Protein AF-0000000074165371 (afdb_homodimer)

Secondary structure (DSSP, 8-state):
-EEEES-TT-SS--PPPEEEESSB-EEE---S-TTHHHHHHTT-S---EEEES---HHHHTTHHHHHHHTT--EEEESS--TT--EE--TT-EEEEBTEEEEEEE--SSSTT-EEEE-SSEEEEETSEES--SS-SS-EE----STT--HHHHHHHHHHHHHH--TT--EEEESSS--EES-HHHHHHHHHHHHHT---SS-TT-/-EEEES-TT-SS--PPPEEEESSB-EEE---S-TTHHHHHHTT-S---EEEES---HHHHTTHHHHHHHTT--EEEESS--TT--EE--TT-EEEEBTEEEEEEE--SSSTT-EEEE-SSEEEEETSEES--SS-SS-EE----STT--HHHHHHHHHHHHHH--TT--EEEESSS--EES-HHHHHHHHHHHHHT---SS-TT-

Solvent-accessible surface area (backbone atoms only — not comparable to full-atom values): 20296 Å² total; per-residue (Å²): 131,58,68,39,68,45,34,78,84,44,79,62,54,42,26,51,12,34,40,25,57,52,85,33,26,23,29,39,32,42,7,42,30,89,57,26,53,61,47,47,53,74,77,39,90,66,44,55,29,35,41,37,32,42,80,43,55,39,28,42,60,28,37,63,57,40,34,62,74,39,73,58,36,48,24,35,22,51,51,92,49,96,73,50,71,39,78,46,51,67,71,40,74,46,71,47,11,80,39,60,20,40,30,40,63,27,30,9,48,36,72,45,20,31,27,38,39,33,70,44,32,34,39,32,27,52,55,37,25,39,23,41,39,57,32,79,64,20,24,56,42,62,35,88,49,93,72,30,29,56,70,44,31,47,53,22,46,52,52,50,60,72,69,51,56,87,64,28,31,38,36,42,26,23,33,42,59,76,46,75,48,69,44,64,58,28,51,50,42,15,40,56,44,53,70,66,67,60,67,71,65,59,92,72,105,130,58,69,38,69,46,35,77,83,42,80,62,54,42,27,49,12,36,39,25,57,51,83,33,26,24,28,39,32,40,7,43,29,90,57,25,52,61,48,46,52,74,76,38,90,68,45,55,29,35,40,39,31,42,81,43,56,39,28,42,60,26,36,64,57,39,34,62,73,40,74,58,36,46,23,35,21,51,51,92,50,95,73,50,73,40,80,47,48,67,71,38,73,46,72,48,11,79,39,60,19,40,30,40,63,28,29,9,49,37,72,45,21,29,28,37,38,33,68,44,32,35,38,34,28,52,56,37,26,40,22,42,41,54,33,77,64,20,23,56,41,62,34,87,49,92,73,29,30,56,71,46,30,46,53,20,46,53,51,50,61,73,68,51,57,89,64,29,29,36,36,43,26,22,35,41,58,75,43,75,50,68,45,64,59,29,51,49,42,16,39,55,43,54,70,66,67,60,66,70,65,59,91,73,105

pLDDT: mean 95.41, std 6.09, range [64.19, 98.94]

Radius of gyration: 22.29 Å; Cα contacts (8 Å, |Δi|>4): 1066; chains: 2; bounding box: 38×64×49 Å

Sequence (410 aa):
MSVRVVTSGAASFTCNAFLVVGDTTTLVDAGAYDGVADEIRAHVDALDQVVVTHQHTDHVQQLDAVVDAFDGPDVYAYADHPLRTHALADGDTVQVGDQAADVVFTPGHAPDHVSLVTETALFAGDVVVHDDGAFDDGSFGRTDMPGQSRERLIGSLRELLARMPDSVSEFYAGHGGVFEGDVRAVAERALDRAQRRDPKYPDDQMSVRVVTSGAASFTCNAFLVVGDTTTLVDAGAYDGVADEIRAHVDALDQVVVTHQHTDHVQQLDAVVDAFDGPDVYAYADHPLRTHALADGDTVQVGDQAADVVFTPGHAPDHVSLVTETALFAGDVVVHDDGAFDDGSFGRTDMPGQSRERLIGSLRELLARMPDSVSEFYAGHGGVFEGDVRAVAERALDRAQRRDPKYPDDQ

Foldseek 3Di:
DPKDFQQVPAPDDAWGWIFAAAPATEIEFQFQGPCSLVSVVVPDQAHQEYEYQDDPCRRHVCVVVNCVSRVHHAYEFQDDDPSHPYHDDQQDWDDHHPWIWGWHQAAALARRGIWTATLAETADEALKDCDDPLDNGIAGHAQPDPRGHLVSSLVRLVRCLVPHDQNHFWYHYRDDDTGGGRVSVNSVVRSVVSVVVPHSDDPVD/DPKDFQQVPAPDDAWGWIFAAAPATEIEFQFQGPCRLVSVVVPDLAHQEYEYQDDPCRRHVCVVVNCVSRVHHAYEFQDDDPSHPHHDDQQDWDDHHPWIWGWHQAAALARRGIWTATLAETADEALKDCDDPLDNGIAGHAQPDPRGHLVSSLVRLVRCLVPHDQNHFWYHYRDDDTGGGRVSVNSVVRSVVSVVVPHSDDPVD

Organism: Halobacterium salinarum (strain ATCC 700922 / JCM 11081 / NRC-1) (NCBI:txid64091)

Structure (mmCIF, N/CA/C/O backbone):
data_AF-0000000074165371-model_v1
#
loop_
_entity.id
_entity.type
_entity.pdbx_description
1 polymer 'Beta-lactamase domain protein'
#
loop_
_atom_site.group_PDB
_atom_site.id
_atom_site.type_symbol
_atom_site.label_atom_id
_atom_site.label_alt_id
_atom_site.label_comp_id
_atom_site.label_asym_id
_atom_site.label_entity_id
_atom_site.label_seq_id
_atom_site.pdbx_PDB_ins_code
_atom_site.Cartn_x
_atom_site.Cartn_y
_atom_site.Cartn_z
_atom_site.occupancy
_atom_site.B_iso_or_equiv
_atom_site.auth_seq_id
_atom_site.auth_comp_id
_atom_site.auth_asym_id
_atom_site.auth_atom_id
_atom_site.pdbx_PDB_model_num
ATOM 1 N N . MET A 1 1 ? 0.728 -24.5 5.949 1 81.25 1 MET A N 1
ATOM 2 C CA . MET A 1 1 ? 1.732 -24.734 4.918 1 81.25 1 MET A CA 1
ATOM 3 C C . MET A 1 1 ? 3.025 -23.984 5.234 1 81.25 1 MET A C 1
ATOM 5 O O . MET A 1 1 ? 3.012 -22.984 5.961 1 81.25 1 MET A O 1
ATOM 9 N N . SER A 1 2 ? 4.137 -24.656 4.824 1 91.44 2 SER A N 1
ATOM 10 C CA . SER A 1 2 ? 5.414 -23.953 4.91 1 91.44 2 SER A CA 1
ATOM 11 C C . SER A 1 2 ? 5.594 -22.984 3.748 1 91.44 2 SER A C 1
ATOM 13 O O . SER A 1 2 ? 5.984 -23.391 2.652 1 91.44 2 SER A O 1
ATOM 15 N N . VAL A 1 3 ? 5.211 -21.75 3.959 1 97.44 3 VAL A N 1
ATOM 16 C CA . VAL A 1 3 ? 5.258 -20.734 2.91 1 97.44 3 VAL A CA 1
ATOM 17 C C . VAL A 1 3 ? 6.285 -19.672 3.27 1 97.44 3 VAL A C 1
ATOM 19 O O . VAL A 1 3 ? 6.312 -19.188 4.402 1 97.44 3 VAL A O 1
ATOM 22 N N . ARG A 1 4 ? 7.133 -19.297 2.314 1 97.5 4 ARG A N 1
ATOM 23 C CA . ARG A 1 4 ? 8.141 -18.266 2.512 1 97.5 4 ARG A CA 1
ATOM 24 C C . ARG A 1 4 ? 8.047 -17.203 1.42 1 97.5 4 ARG A C 1
ATOM 26 O O . ARG A 1 4 ? 7.957 -17.531 0.234 1 97.5 4 ARG A O 1
ATOM 33 N N . VAL A 1 5 ? 8.023 -16 1.9 1 97.56 5 VAL A N 1
ATOM 34 C CA . VAL A 1 5 ? 8.172 -14.914 0.933 1 97.56 5 VAL A CA 1
ATOM 35 C C . VAL A 1 5 ? 9.633 -14.789 0.51 1 97.56 5 VAL A C 1
ATOM 37 O O . VAL A 1 5 ? 10.5 -14.477 1.331 1 97.56 5 VAL A O 1
ATOM 40 N N . VAL A 1 6 ? 9.914 -14.883 -0.797 1 98.44 6 VAL A N 1
ATOM 41 C CA . VAL A 1 6 ? 11.312 -14.977 -1.204 1 98.44 6 VAL A CA 1
ATOM 42 C C . VAL A 1 6 ? 11.734 -13.688 -1.902 1 98.44 6 VAL A C 1
ATOM 44 O O . VAL A 1 6 ? 12.812 -13.625 -2.5 1 98.44 6 VAL A O 1
ATOM 47 N N . THR A 1 7 ? 10.898 -12.672 -1.833 1 96.81 7 THR A N 1
ATOM 48 C CA . THR A 1 7 ? 11.234 -11.398 -2.455 1 96.81 7 THR A CA 1
ATOM 49 C C . THR A 1 7 ? 11.336 -10.297 -1.404 1 96.81 7 THR A C 1
ATOM 51 O O . THR A 1 7 ? 11.43 -9.109 -1.744 1 96.81 7 THR A O 1
ATOM 54 N N . SER A 1 8 ? 11.359 -10.609 -0.148 1 91.31 8 SER A N 1
ATOM 55 C CA . SER A 1 8 ? 11.328 -9.648 0.943 1 91.31 8 SER A CA 1
ATOM 56 C C . SER A 1 8 ? 12.609 -8.82 0.984 1 91.31 8 SER A C 1
ATOM 58 O O . SER A 1 8 ? 12.641 -7.738 1.577 1 91.31 8 SER A O 1
ATOM 60 N N . GLY A 1 9 ? 13.648 -9.344 0.366 1 90.19 9 GLY A N 1
ATOM 61 C CA . GLY A 1 9 ? 14.922 -8.641 0.384 1 90.19 9 GLY A CA 1
ATOM 62 C C . GLY A 1 9 ? 15.047 -7.602 -0.713 1 90.19 9 GLY A C 1
ATOM 63 O O . GLY A 1 9 ? 16.062 -6.926 -0.818 1 90.19 9 GLY A O 1
ATOM 64 N N . ALA A 1 10 ? 14.031 -7.453 -1.498 1 90.69 10 ALA A N 1
ATOM 65 C CA . ALA A 1 10 ? 14.094 -6.559 -2.65 1 90.69 10 ALA A CA 1
ATOM 66 C C . ALA A 1 10 ? 14.133 -5.098 -2.209 1 90.69 10 ALA A C 1
ATOM 68 O O . ALA A 1 10 ? 13.445 -4.715 -1.261 1 90.69 10 ALA A O 1
ATOM 69 N N . ALA A 1 11 ? 14.898 -4.301 -2.922 1 84.38 11 ALA A N 1
ATOM 70 C CA . ALA A 1 11 ? 14.977 -2.865 -2.68 1 84.38 11 ALA A CA 1
ATOM 71 C C . ALA A 1 11 ? 14.125 -2.092 -3.68 1 84.38 11 ALA A C 1
ATOM 73 O O . ALA A 1 11 ? 13.898 -0.889 -3.52 1 84.38 11 ALA A O 1
ATOM 74 N N . SER A 1 12 ? 13.758 -2.775 -4.77 1 87.62 12 SER A N 1
ATOM 75 C CA . SER A 1 12 ? 12.914 -2.191 -5.809 1 87.62 12 SER A CA 1
ATOM 76 C C . SER A 1 12 ? 11.539 -2.855 -5.848 1 87.62 12 SER A C 1
ATOM 78 O O . SER A 1 12 ? 11.312 -3.854 -5.164 1 87.62 12 SER A O 1
ATOM 80 N N . PHE A 1 13 ? 10.672 -2.26 -6.57 1 89.12 13 PHE A N 1
ATOM 81 C CA . PHE A 1 13 ? 9.305 -2.756 -6.637 1 89.12 13 PHE A CA 1
ATOM 82 C C . PHE A 1 13 ? 9.273 -4.188 -7.16 1 89.12 13 PHE A C 1
ATOM 84 O O . PHE A 1 13 ? 9.898 -4.496 -8.172 1 89.12 13 PHE A O 1
ATOM 91 N N . THR A 1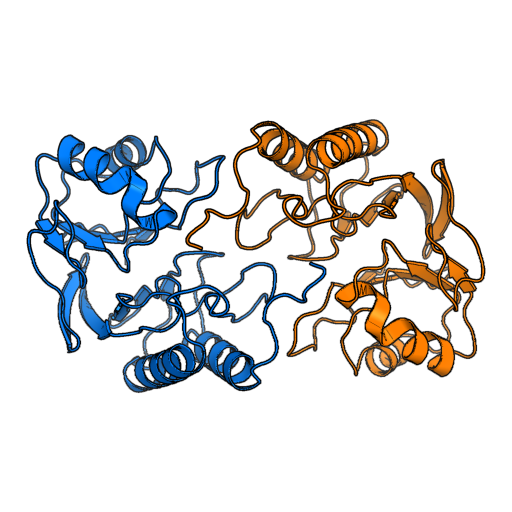 14 ? 8.578 -4.996 -6.422 1 93.62 14 THR A N 1
ATOM 92 C CA . THR A 1 14 ? 8.375 -6.387 -6.809 1 93.62 14 THR A CA 1
ATOM 93 C C . THR A 1 14 ? 7.18 -6.984 -6.07 1 93.62 14 THR A C 1
ATOM 95 O O . THR A 1 14 ? 6.77 -6.473 -5.023 1 93.62 14 THR A O 1
ATOM 98 N N . CYS A 1 15 ? 6.609 -8.023 -6.641 1 95.38 15 CYS A N 1
ATOM 99 C CA . CYS A 1 15 ? 5.527 -8.719 -5.949 1 95.38 15 CYS A CA 1
ATOM 100 C C . CYS A 1 15 ? 6.074 -9.617 -4.844 1 95.38 15 CYS A C 1
ATOM 102 O O . CYS A 1 15 ? 7.285 -9.812 -4.738 1 95.38 15 CYS A O 1
ATOM 104 N N . ASN A 1 16 ? 5.152 -10.008 -4.02 1 96.31 16 ASN A N 1
ATOM 105 C CA . ASN A 1 16 ? 5.453 -11.156 -3.172 1 96.31 16 ASN A CA 1
ATOM 106 C C . ASN A 1 16 ? 5.5 -12.453 -3.98 1 96.31 16 ASN A C 1
ATOM 108 O O . ASN A 1 16 ? 4.52 -12.82 -4.629 1 96.31 16 ASN A O 1
ATOM 112 N N . ALA A 1 17 ? 6.602 -13.062 -4.016 1 98.56 17 ALA A N 1
ATOM 113 C CA . ALA A 1 17 ? 6.707 -14.43 -4.516 1 98.56 17 ALA A CA 1
ATOM 114 C C . ALA A 1 17 ? 6.785 -15.43 -3.367 1 98.56 17 ALA A C 1
ATOM 116 O O . ALA A 1 17 ? 7.461 -15.18 -2.363 1 98.56 17 ALA A O 1
ATOM 117 N N . PHE A 1 18 ? 6.086 -16.531 -3.502 1 98.88 18 PHE A N 1
ATOM 118 C CA . PHE A 1 18 ? 5.941 -17.438 -2.375 1 98.88 18 PHE A CA 1
ATOM 119 C C . PHE A 1 18 ? 6.551 -18.797 -2.697 1 98.88 18 PHE A C 1
ATOM 121 O O . PHE A 1 18 ? 6.148 -19.453 -3.66 1 98.88 18 PHE A O 1
ATOM 128 N N . LEU A 1 19 ? 7.48 -19.188 -1.887 1 98.94 19 LEU A N 1
ATOM 129 C CA . LEU A 1 19 ? 8.008 -20.547 -1.931 1 98.94 19 LEU A CA 1
ATOM 130 C C . LEU A 1 19 ? 7.242 -21.469 -0.977 1 98.94 19 LEU A C 1
ATOM 132 O O . LEU A 1 19 ? 7.207 -21.219 0.231 1 98.94 19 LEU A O 1
ATOM 136 N N . VAL A 1 20 ? 6.598 -22.438 -1.547 1 98.75 20 VAL A N 1
ATOM 137 C CA . VAL A 1 20 ? 5.84 -23.422 -0.764 1 98.75 20 VAL A CA 1
ATOM 138 C C . VAL A 1 20 ? 6.539 -24.766 -0.807 1 98.75 20 VAL A C 1
ATOM 140 O O . VAL A 1 20 ? 6.535 -25.453 -1.839 1 98.75 20 VAL A O 1
ATOM 143 N N . VAL A 1 21 ? 7.051 -25.156 0.294 1 98.44 21 VAL A N 1
ATOM 144 C CA . VAL A 1 21 ? 7.812 -26.391 0.352 1 98.44 21 VAL A CA 1
ATOM 145 C C . VAL A 1 21 ? 6.895 -27.547 0.743 1 98.44 21 VAL A C 1
ATOM 147 O O . VAL A 1 21 ? 6.039 -27.406 1.618 1 98.44 21 VAL A O 1
ATOM 150 N N . GLY A 1 22 ? 7.035 -28.75 0.082 1 97.94 22 GLY A N 1
ATOM 151 C CA . GLY A 1 22 ? 6.266 -29.938 0.357 1 97.94 22 GLY A CA 1
ATOM 152 C C . GLY A 1 22 ? 6.438 -31.016 -0.699 1 97.94 22 GLY A C 1
ATOM 153 O O . GLY A 1 22 ? 7.516 -31.156 -1.282 1 97.94 22 GLY A O 1
ATOM 154 N N . ASP A 1 23 ? 5.43 -31.875 -0.899 1 97.69 23 ASP A N 1
ATOM 155 C CA . ASP A 1 23 ? 5.465 -32.938 -1.885 1 97.69 23 ASP A CA 1
ATOM 156 C C . ASP A 1 23 ? 5.816 -32.406 -3.271 1 97.69 23 ASP A C 1
ATOM 158 O O . ASP A 1 23 ? 6.578 -33.031 -4.012 1 97.69 23 ASP A O 1
ATOM 162 N N . THR A 1 24 ? 5.234 -31.328 -3.576 1 98.5 24 THR A N 1
ATOM 163 C CA . THR A 1 24 ? 5.555 -30.594 -4.793 1 98.5 24 THR A CA 1
ATOM 164 C C . THR A 1 24 ? 6.004 -29.172 -4.461 1 98.5 24 THR A C 1
ATOM 166 O O . THR A 1 24 ? 5.172 -28.281 -4.258 1 98.5 24 THR A O 1
ATOM 169 N N . THR A 1 25 ? 7.32 -29 -4.379 1 98.75 25 THR A N 1
ATOM 170 C CA . THR A 1 25 ? 7.852 -27.688 -4.062 1 98.75 25 THR A CA 1
ATOM 171 C C . THR A 1 25 ? 7.5 -26.688 -5.16 1 98.75 25 THR A C 1
ATOM 173 O O . THR A 1 25 ? 7.891 -26.859 -6.316 1 98.75 25 THR A O 1
ATOM 176 N N . THR A 1 26 ? 6.766 -25.688 -4.746 1 98.88 26 THR A N 1
ATOM 177 C CA . THR A 1 26 ? 6.152 -24.797 -5.719 1 98.88 26 THR A CA 1
ATOM 178 C C . THR A 1 26 ? 6.52 -23.344 -5.422 1 98.88 26 THR A C 1
ATOM 180 O O . THR A 1 26 ? 6.516 -22.922 -4.262 1 98.88 26 THR A O 1
ATOM 183 N N . LEU A 1 27 ? 6.934 -22.609 -6.406 1 98.94 27 LEU A N 1
ATOM 184 C CA . LEU A 1 27 ? 7.039 -21.156 -6.359 1 98.94 27 LEU A CA 1
ATOM 185 C C . LEU A 1 27 ? 5.82 -20.5 -7.004 1 98.94 27 LEU A C 1
ATOM 187 O O . LEU A 1 27 ? 5.465 -20.828 -8.141 1 98.94 27 LEU A O 1
ATOM 191 N N . VAL A 1 28 ? 5.129 -19.703 -6.254 1 98.94 28 VAL A N 1
ATOM 192 C CA . VAL A 1 28 ? 4.051 -18.906 -6.824 1 98.94 28 VAL A CA 1
ATOM 193 C C . VAL A 1 28 ? 4.574 -17.516 -7.199 1 98.94 28 VAL A C 1
ATOM 195 O O . VAL A 1 28 ? 4.922 -16.719 -6.324 1 98.94 28 VAL A O 1
ATOM 198 N N . ASP A 1 29 ? 4.613 -17.234 -8.5 1 98.81 29 ASP A N 1
ATOM 199 C CA . ASP A 1 29 ? 5.223 -16.047 -9.109 1 98.81 29 ASP A CA 1
ATOM 200 C C . ASP A 1 29 ? 6.727 -16 -8.844 1 98.81 29 ASP A C 1
ATOM 202 O O . ASP A 1 29 ? 7.227 -16.703 -7.961 1 98.81 29 ASP A O 1
ATOM 206 N N . ALA A 1 30 ? 7.406 -15.219 -9.641 1 98.56 30 ALA A N 1
ATOM 207 C CA . ALA A 1 30 ? 8.867 -15.234 -9.578 1 98.56 30 ALA A CA 1
ATOM 208 C C . ALA A 1 30 ? 9.414 -13.875 -9.133 1 98.56 30 ALA A C 1
ATOM 210 O O . ALA A 1 30 ? 10.562 -13.781 -8.703 1 98.56 30 ALA A O 1
ATOM 211 N N . GLY A 1 31 ? 8.594 -12.82 -9.273 1 96.94 31 GLY A N 1
ATOM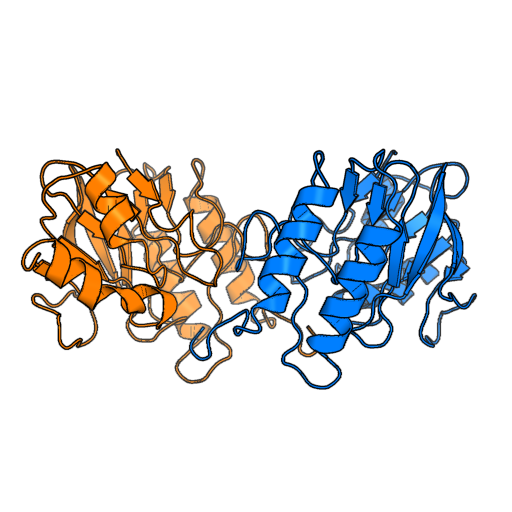 212 C CA . GLY A 1 31 ? 8.992 -11.5 -8.82 1 96.94 31 GLY A CA 1
ATOM 213 C C . GLY A 1 31 ? 9.969 -10.812 -9.758 1 96.94 31 GLY A C 1
ATOM 214 O O . GLY A 1 31 ? 10.211 -11.289 -10.867 1 96.94 31 GLY A O 1
ATOM 215 N N . ALA A 1 32 ? 10.445 -9.664 -9.273 1 95.62 32 ALA A N 1
ATOM 216 C CA . ALA A 1 32 ? 11.406 -8.859 -10.023 1 95.62 32 ALA A CA 1
ATOM 217 C C . ALA A 1 32 ? 12.695 -8.664 -9.234 1 95.62 32 ALA A C 1
ATOM 219 O O . ALA A 1 32 ? 13.586 -7.918 -9.648 1 95.62 32 ALA A O 1
ATOM 220 N N . TYR A 1 33 ? 12.781 -9.344 -8.117 1 96 33 TYR A N 1
ATOM 221 C CA . TYR A 1 33 ? 13.953 -9.266 -7.254 1 96 33 TYR A CA 1
ATOM 222 C C . TYR A 1 33 ? 15.109 -10.078 -7.82 1 96 33 TYR A C 1
ATOM 224 O O . TYR A 1 33 ? 15.016 -11.305 -7.926 1 96 33 TYR A O 1
ATOM 232 N N . ASP A 1 34 ? 16.188 -9.422 -8.125 1 96.56 34 ASP A N 1
ATOM 233 C CA . ASP A 1 34 ? 17.281 -10.086 -8.812 1 96.56 34 ASP A CA 1
ATOM 234 C C . ASP A 1 34 ? 17.938 -11.141 -7.922 1 96.56 34 ASP A C 1
ATOM 236 O O . ASP A 1 34 ? 18.656 -12.016 -8.406 1 96.56 34 ASP A O 1
ATOM 240 N N . GLY A 1 35 ? 17.688 -11.164 -6.637 1 97.75 35 GLY A N 1
ATOM 241 C CA . GLY A 1 35 ? 18.25 -12.148 -5.719 1 97.75 35 GLY A CA 1
ATOM 242 C C . GLY A 1 35 ? 17.312 -13.312 -5.461 1 97.75 35 GLY A C 1
ATOM 243 O O . GLY A 1 35 ? 17.578 -14.141 -4.586 1 97.75 35 GLY A O 1
ATOM 244 N N . VAL A 1 36 ? 16.266 -13.406 -6.23 1 98.62 36 VAL A N 1
ATOM 245 C CA . VAL A 1 36 ? 15.203 -14.336 -5.883 1 98.62 36 VAL A CA 1
ATOM 246 C C . VAL A 1 36 ? 15.703 -15.773 -6 1 98.62 36 VAL A C 1
ATOM 248 O O . VAL A 1 36 ? 15.375 -16.625 -5.164 1 98.62 36 VAL A O 1
ATOM 251 N N . ALA A 1 37 ? 16.438 -16.109 -7.047 1 98.62 37 ALA A N 1
ATOM 252 C CA . ALA A 1 37 ? 16.953 -17.453 -7.215 1 98.62 37 ALA A CA 1
ATOM 253 C C . ALA A 1 37 ? 17.844 -17.859 -6.043 1 98.62 37 ALA A C 1
ATOM 255 O O . ALA A 1 37 ? 17.75 -18.984 -5.531 1 98.62 37 ALA A O 1
ATOM 256 N N . ASP A 1 38 ? 18.688 -16.953 -5.625 1 98.5 38 ASP A N 1
ATOM 257 C CA . ASP A 1 38 ? 19.562 -17.219 -4.484 1 98.5 38 ASP A CA 1
ATOM 258 C C . ASP A 1 38 ? 18.766 -17.406 -3.205 1 98.5 38 ASP A C 1
ATOM 260 O O . ASP A 1 38 ? 19.094 -18.266 -2.381 1 98.5 38 ASP A O 1
ATOM 264 N N . GLU A 1 39 ? 17.766 -16.578 -3.053 1 98.5 39 GLU A N 1
ATOM 265 C CA . GLU A 1 39 ? 16.906 -16.719 -1.874 1 98.5 39 GLU A CA 1
ATOM 266 C C . GLU A 1 39 ? 16.234 -18.078 -1.83 1 98.5 39 GLU A C 1
ATOM 268 O O . GLU A 1 39 ? 16.172 -18.719 -0.774 1 98.5 39 GLU A O 1
ATOM 273 N N . ILE A 1 40 ? 15.75 -18.5 -2.961 1 98.75 40 ILE A N 1
ATOM 274 C CA . ILE A 1 40 ? 15.117 -19.812 -3.043 1 98.75 40 ILE A CA 1
ATOM 275 C C . ILE A 1 40 ? 16.125 -20.891 -2.695 1 98.75 40 ILE A C 1
ATOM 277 O O . ILE A 1 40 ? 15.828 -21.812 -1.921 1 98.75 40 ILE A O 1
ATOM 281 N N . ARG A 1 41 ? 17.328 -20.844 -3.16 1 98.25 41 ARG A N 1
ATOM 282 C CA . ARG A 1 41 ? 18.375 -21.844 -2.957 1 98.25 41 ARG A CA 1
ATOM 283 C C . ARG A 1 41 ? 18.75 -21.953 -1.482 1 98.25 41 ARG A C 1
ATOM 285 O O . ARG A 1 41 ? 19.234 -23 -1.038 1 98.25 41 ARG A O 1
ATOM 292 N N . ALA A 1 42 ? 18.547 -20.922 -0.815 1 98 42 ALA A N 1
ATOM 293 C CA . ALA A 1 42 ? 18.828 -20.938 0.616 1 98 42 ALA A CA 1
ATOM 294 C C . ALA A 1 42 ? 17.891 -21.875 1.357 1 98 42 ALA A C 1
ATOM 296 O O . ALA A 1 42 ? 18.156 -22.281 2.49 1 98 42 ALA A O 1
ATOM 297 N N . HIS A 1 43 ? 16.828 -22.266 0.696 1 97.44 43 HIS A N 1
ATOM 298 C CA . HIS A 1 43 ? 15.812 -23.047 1.413 1 97.44 43 HIS A CA 1
ATOM 299 C C . HIS A 1 43 ? 15.617 -24.422 0.786 1 97.44 43 HIS A C 1
ATOM 301 O O . HIS A 1 43 ? 15.219 -25.359 1.468 1 97.44 43 HIS A O 1
ATOM 307 N N . VAL A 1 44 ? 15.836 -24.484 -0.499 1 98.19 44 VAL A N 1
ATOM 308 C CA . VAL A 1 44 ? 15.617 -25.75 -1.178 1 98.19 44 VAL A CA 1
ATOM 309 C C . VAL A 1 44 ? 16.688 -25.969 -2.238 1 98.19 44 VAL A C 1
ATOM 311 O O . VAL A 1 44 ? 17.219 -25 -2.795 1 98.19 44 VAL A O 1
ATOM 314 N N . ASP A 1 45 ? 16.922 -27.219 -2.611 1 97.44 45 ASP A N 1
ATOM 315 C CA . ASP A 1 45 ? 17.891 -27.578 -3.635 1 97.44 45 ASP A CA 1
ATOM 316 C C . ASP A 1 45 ? 17.234 -27.734 -5 1 97.44 45 ASP A C 1
ATOM 318 O O . ASP A 1 45 ? 17.875 -27.594 -6.035 1 97.44 45 ASP A O 1
ATOM 322 N N . ALA A 1 46 ? 16.016 -28.094 -4.93 1 98.31 46 ALA A N 1
ATOM 323 C CA . ALA A 1 46 ? 15.281 -28.328 -6.168 1 98.31 46 ALA A CA 1
ATOM 324 C C . ALA A 1 46 ? 13.906 -27.672 -6.129 1 98.31 46 ALA A C 1
ATOM 326 O O . ALA A 1 46 ? 13.336 -27.469 -5.055 1 98.31 46 ALA A O 1
ATOM 327 N N . LEU A 1 47 ? 13.453 -27.297 -7.23 1 98.75 47 LEU A N 1
ATOM 328 C CA . LEU A 1 47 ? 12.148 -26.688 -7.445 1 98.75 47 LEU A CA 1
ATOM 329 C C . LEU A 1 47 ? 11.344 -27.453 -8.484 1 98.75 47 LEU A C 1
ATOM 331 O O . LEU A 1 47 ? 11.805 -27.641 -9.609 1 98.75 47 LEU A O 1
ATOM 335 N N . ASP A 1 48 ? 10.148 -27.922 -8.078 1 98.81 48 ASP A N 1
ATOM 336 C CA . ASP A 1 48 ? 9.367 -28.766 -8.977 1 98.81 48 ASP A CA 1
ATOM 337 C C . ASP A 1 48 ? 8.633 -27.922 -10.023 1 98.81 48 ASP A C 1
ATOM 339 O O . ASP A 1 48 ? 8.539 -28.312 -11.188 1 98.81 48 ASP A O 1
ATOM 343 N N . GLN A 1 49 ? 8.125 -26.766 -9.594 1 98.88 49 GLN A N 1
ATOM 344 C CA . GLN A 1 49 ? 7.301 -26 -10.516 1 98.88 49 GLN A CA 1
ATOM 345 C C . GLN A 1 49 ? 7.184 -24.547 -10.07 1 98.88 49 GLN A C 1
ATOM 347 O O . GLN A 1 49 ? 7.441 -24.234 -8.914 1 98.88 49 GLN A O 1
ATOM 352 N N . VAL A 1 50 ? 6.875 -23.703 -10.984 1 98.94 50 VAL A N 1
ATOM 353 C CA . VAL A 1 50 ? 6.453 -22.312 -10.789 1 98.94 50 VAL A CA 1
ATOM 354 C C . VAL A 1 50 ? 5.023 -22.141 -11.305 1 98.94 50 VAL A C 1
ATOM 356 O O . VAL A 1 50 ? 4.688 -22.594 -12.391 1 98.94 50 VAL A O 1
ATOM 359 N N . VAL A 1 51 ? 4.18 -21.578 -10.469 1 98.94 51 VAL A N 1
ATOM 360 C CA . VAL A 1 51 ? 2.842 -21.203 -10.906 1 98.94 51 VAL A CA 1
ATOM 361 C C . VAL A 1 51 ? 2.744 -19.688 -11.008 1 98.94 51 VAL A C 1
ATOM 363 O O . VAL A 1 51 ? 2.943 -18.969 -10.023 1 98.94 51 VAL A O 1
ATOM 366 N N . VAL A 1 52 ? 2.418 -19.172 -12.195 1 98.81 52 VAL A N 1
ATOM 367 C CA . VAL A 1 52 ? 2.336 -17.75 -12.461 1 98.81 52 VAL A CA 1
ATOM 368 C C . VAL A 1 52 ? 0.883 -17.281 -12.383 1 98.81 52 VAL A C 1
ATOM 370 O O . VAL A 1 52 ? 0.023 -17.797 -13.102 1 98.81 52 VAL A O 1
ATOM 373 N N . THR A 1 53 ? 0.678 -16.344 -11.484 1 98.62 53 THR A N 1
ATOM 374 C CA . THR A 1 53 ? -0.687 -15.859 -11.328 1 98.62 53 THR A CA 1
ATOM 375 C C . THR A 1 53 ? -1.089 -14.992 -12.516 1 98.62 53 THR A C 1
ATOM 377 O O . THR A 1 53 ? -2.199 -15.109 -13.039 1 98.62 53 THR A O 1
ATOM 380 N N . HIS A 1 54 ? -0.202 -14.078 -12.891 1 97.81 54 HIS A N 1
ATOM 381 C CA . HIS A 1 54 ? -0.425 -13.273 -14.086 1 97.81 54 HIS A CA 1
ATOM 382 C C . HIS A 1 54 ? 0.881 -12.68 -14.594 1 97.81 54 HIS A C 1
ATOM 384 O O . HIS A 1 54 ? 1.917 -12.781 -13.938 1 97.81 54 HIS A O 1
ATOM 390 N N . GLN A 1 55 ? 0.803 -11.977 -15.742 1 96.25 55 GLN A N 1
ATOM 391 C CA . GLN A 1 55 ? 2.01 -11.742 -16.531 1 96.25 55 GLN A CA 1
ATOM 392 C C . GLN A 1 55 ? 2.568 -10.344 -16.281 1 96.25 55 GLN A C 1
ATOM 394 O O . GLN A 1 55 ? 3.479 -9.898 -16.969 1 96.25 55 GLN A O 1
ATOM 399 N N . HIS A 1 56 ? 2.055 -9.586 -15.375 1 95.5 56 HIS A N 1
ATOM 400 C CA . HIS A 1 56 ? 2.691 -8.312 -15.078 1 95.5 56 HIS A CA 1
ATOM 401 C C . HIS A 1 56 ? 4.176 -8.492 -14.781 1 95.5 56 HIS A C 1
ATOM 403 O O . HIS A 1 56 ? 4.578 -9.484 -14.172 1 95.5 56 HIS A O 1
ATOM 409 N N . THR A 1 57 ? 4.93 -7.527 -15.156 1 94.88 57 THR A N 1
ATOM 410 C CA . THR A 1 57 ? 6.387 -7.602 -15.141 1 94.88 57 THR A CA 1
ATOM 411 C C . THR A 1 57 ? 6.898 -7.871 -13.727 1 94.88 57 THR A C 1
ATOM 413 O O . THR A 1 57 ? 7.805 -8.688 -13.539 1 94.88 57 THR A O 1
ATOM 416 N N . ASP A 1 58 ? 6.348 -7.254 -12.719 1 94.81 58 ASP A N 1
ATOM 417 C CA . ASP A 1 58 ? 6.848 -7.402 -11.352 1 94.81 58 ASP A CA 1
ATOM 418 C C . ASP A 1 58 ? 6.543 -8.789 -10.805 1 94.81 58 ASP A C 1
ATOM 420 O O . ASP A 1 58 ? 7 -9.148 -9.719 1 94.81 58 ASP A O 1
ATOM 424 N N . HIS A 1 59 ? 5.848 -9.617 -11.547 1 97 59 HIS A N 1
ATOM 425 C CA . HIS A 1 59 ? 5.562 -10.984 -11.125 1 97 59 HIS A CA 1
ATOM 426 C C . HIS A 1 59 ? 6.422 -11.992 -11.891 1 97 59 HIS A C 1
ATOM 428 O O . HIS A 1 59 ? 6.676 -13.094 -11.398 1 97 59 HIS A O 1
ATOM 434 N N . VAL A 1 60 ? 6.879 -11.602 -13.102 1 97.5 60 VAL A N 1
ATOM 435 C CA . VAL A 1 60 ? 7.457 -12.641 -13.953 1 97.5 60 VAL A CA 1
ATOM 436 C C . VAL A 1 60 ? 8.875 -12.234 -14.359 1 97.5 60 VAL A C 1
ATOM 438 O O . VAL A 1 60 ? 9.586 -13.008 -15.008 1 97.5 60 VAL A O 1
ATOM 441 N N . GLN A 1 61 ? 9.344 -11.109 -13.953 1 96.75 61 GLN A N 1
ATOM 442 C CA . GLN A 1 61 ? 10.594 -10.562 -14.461 1 96.75 61 GLN A CA 1
ATOM 443 C C . GLN A 1 61 ? 11.75 -11.531 -14.219 1 96.75 61 GLN A C 1
ATOM 445 O O . GLN A 1 61 ? 12.664 -11.633 -15.039 1 96.75 61 GLN A O 1
ATOM 450 N N . GLN A 1 62 ? 11.734 -12.219 -13.109 1 98.25 62 GLN A N 1
ATOM 451 C CA . GLN A 1 62 ? 12.852 -13.094 -12.773 1 98.25 62 GLN A CA 1
ATOM 452 C C . GLN A 1 62 ? 12.523 -14.547 -13.078 1 98.25 62 GLN A C 1
ATOM 454 O O . GLN A 1 62 ? 13.203 -15.461 -12.609 1 98.25 62 GLN A O 1
ATOM 459 N N . LEU A 1 63 ? 11.492 -14.789 -13.867 1 98.69 63 LEU A N 1
ATOM 460 C CA . LEU A 1 63 ? 11.094 -16.156 -14.18 1 98.69 63 LEU A CA 1
ATOM 461 C C . LEU A 1 63 ? 12.211 -16.891 -14.914 1 98.69 63 LEU A C 1
ATOM 463 O O . LEU A 1 63 ? 12.516 -18.047 -14.594 1 98.69 63 LEU A O 1
ATOM 467 N N . ASP A 1 64 ? 12.82 -16.25 -15.828 1 98.56 64 ASP A N 1
ATOM 468 C CA . ASP A 1 64 ? 13.906 -16.875 -16.578 1 98.56 64 ASP A CA 1
ATOM 469 C C . ASP A 1 64 ? 15.055 -17.266 -15.656 1 98.56 64 ASP A C 1
ATOM 471 O O . ASP A 1 64 ? 15.594 -18.375 -15.766 1 98.56 64 ASP A O 1
ATOM 475 N N . ALA A 1 65 ? 15.422 -16.359 -14.773 1 98.62 65 ALA A N 1
ATOM 476 C CA . ALA A 1 65 ? 16.5 -16.625 -13.836 1 98.62 65 ALA A CA 1
ATOM 477 C C . ALA A 1 65 ? 16.188 -17.828 -12.953 1 98.62 65 ALA A C 1
ATOM 479 O O . ALA A 1 65 ? 17.047 -18.656 -12.68 1 98.62 65 ALA A O 1
ATOM 480 N N . VAL A 1 66 ? 14.961 -17.906 -12.516 1 98.88 66 VAL A N 1
ATOM 481 C CA . VAL A 1 66 ? 14.539 -19 -11.648 1 98.88 66 VAL A CA 1
ATOM 482 C C . VAL A 1 66 ? 14.57 -20.312 -12.414 1 98.88 66 VAL A C 1
ATOM 484 O O . VAL A 1 66 ? 15.102 -21.312 -11.922 1 98.88 66 VAL A O 1
ATOM 487 N N . VAL A 1 67 ? 14 -20.328 -13.641 1 98.81 67 VAL A N 1
ATOM 488 C CA . VAL A 1 67 ? 13.938 -21.547 -14.453 1 98.81 67 VAL A CA 1
ATOM 489 C C . VAL A 1 67 ? 15.344 -22.047 -14.75 1 98.81 67 VAL A C 1
ATOM 491 O O . VAL A 1 67 ? 15.609 -23.25 -14.68 1 98.81 67 VAL A O 1
ATOM 494 N N . ASP A 1 68 ? 16.219 -21.141 -15.031 1 98.44 68 ASP A N 1
ATOM 495 C CA . ASP A 1 68 ? 17.609 -21.5 -15.305 1 98.44 68 ASP A CA 1
ATOM 496 C C . ASP A 1 68 ? 18.281 -22.062 -14.062 1 98.44 68 ASP A C 1
ATOM 498 O O . ASP A 1 68 ? 18.969 -23.094 -14.133 1 98.44 68 ASP A O 1
ATOM 502 N N . ALA A 1 69 ? 18.109 -21.438 -12.953 1 98.56 69 ALA A N 1
ATOM 503 C CA . ALA A 1 69 ? 18.797 -21.781 -11.711 1 98.56 69 ALA A CA 1
ATOM 504 C C . ALA A 1 69 ? 18.375 -23.172 -11.211 1 98.56 69 ALA A C 1
ATOM 506 O O . ALA A 1 69 ? 19.141 -23.859 -10.547 1 98.56 69 ALA A O 1
ATOM 507 N N . PHE A 1 70 ? 17.203 -23.594 -11.516 1 98.62 70 PHE A N 1
ATOM 508 C CA . PHE A 1 70 ? 16.688 -24.828 -10.93 1 98.62 70 PHE A CA 1
ATOM 509 C C . PHE A 1 70 ? 16.453 -25.875 -12.008 1 98.62 70 PHE A C 1
ATOM 511 O O . PHE A 1 70 ? 15.602 -26.766 -11.844 1 98.62 70 PHE A O 1
ATOM 518 N N . ASP A 1 71 ? 17.094 -25.781 -13.078 1 97.5 71 ASP A N 1
ATOM 519 C CA . ASP A 1 71 ? 17.234 -26.766 -14.148 1 97.5 71 ASP A CA 1
ATOM 520 C C . ASP A 1 71 ? 15.883 -27.094 -14.773 1 97.5 71 ASP A C 1
ATOM 522 O O . ASP A 1 71 ? 15.555 -28.266 -14.961 1 97.5 71 ASP A O 1
ATOM 526 N N . GLY A 1 72 ? 14.992 -26.125 -14.945 1 97.38 72 GLY A N 1
ATOM 527 C CA . GLY A 1 72 ? 13.812 -26.234 -15.789 1 97.38 72 GLY A CA 1
ATOM 528 C C . GLY A 1 72 ? 12.602 -26.766 -15.055 1 97.38 72 GLY A C 1
ATOM 529 O O . GLY A 1 72 ? 11.969 -27.734 -15.508 1 97.38 72 GLY A O 1
ATOM 530 N N . PRO A 1 73 ? 12.312 -26.266 -13.852 1 98.69 73 PRO A N 1
ATOM 531 C CA . PRO A 1 73 ? 11.016 -26.625 -13.273 1 98.69 73 PRO A CA 1
ATOM 532 C C . PRO A 1 73 ? 9.852 -26.406 -14.234 1 98.69 73 PRO A C 1
ATOM 534 O O . PRO A 1 73 ? 9.969 -25.594 -15.164 1 98.69 73 PRO A O 1
ATOM 537 N N . ASP A 1 74 ? 8.719 -27.172 -14.062 1 98.81 74 ASP A N 1
ATOM 538 C CA . ASP A 1 74 ? 7.516 -26.891 -14.836 1 98.81 74 ASP A CA 1
ATOM 539 C C . ASP A 1 74 ? 7.012 -25.469 -14.57 1 98.81 74 ASP A C 1
ATOM 541 O O . ASP A 1 74 ? 7.121 -24.969 -13.453 1 98.81 74 ASP A O 1
ATOM 545 N N . VAL A 1 75 ? 6.492 -24.859 -15.586 1 98.88 75 VAL A N 1
ATOM 546 C CA . VAL A 1 75 ? 5.914 -23.516 -15.453 1 98.88 75 VAL A CA 1
ATOM 547 C C . VAL A 1 75 ? 4.445 -23.547 -15.867 1 98.88 75 VAL A C 1
ATOM 549 O O . VAL A 1 75 ? 4.117 -23.844 -17.016 1 98.88 75 VAL A O 1
ATOM 552 N N . TYR A 1 76 ? 3.596 -23.266 -14.875 1 98.88 76 TYR A N 1
ATOM 553 C CA . TYR A 1 76 ? 2.156 -23.188 -15.094 1 98.88 76 TYR A CA 1
ATOM 554 C C . TYR A 1 76 ? 1.699 -21.734 -15.227 1 98.88 76 TYR A C 1
ATOM 556 O O . TYR A 1 76 ? 2.047 -20.891 -14.398 1 98.88 76 TYR A O 1
ATOM 564 N N . ALA A 1 77 ? 0.942 -21.406 -16.25 1 98.75 77 ALA A N 1
ATOM 565 C CA . ALA A 1 77 ? 0.402 -20.062 -16.438 1 98.75 77 ALA A CA 1
ATOM 566 C C . ALA A 1 77 ? -0.883 -20.094 -17.266 1 98.75 77 ALA A C 1
ATOM 568 O O . ALA A 1 77 ? -1.079 -21 -18.078 1 98.75 77 ALA A O 1
ATOM 569 N N . TYR A 1 78 ? -1.725 -19.172 -16.984 1 98.62 78 TYR A N 1
ATOM 570 C CA . TYR A 1 78 ? -2.959 -19.047 -17.75 1 98.62 78 TYR A CA 1
ATOM 571 C C . TYR A 1 78 ? -2.678 -18.547 -19.156 1 98.62 78 TYR A C 1
ATOM 573 O O . TYR A 1 78 ? -3.096 -19.156 -20.141 1 98.62 78 TYR A O 1
ATOM 581 N N . ALA A 1 79 ? -2.027 -17.391 -19.219 1 96.62 79 ALA A N 1
ATOM 582 C CA . ALA A 1 79 ? -1.69 -16.812 -20.516 1 96.62 79 ALA A CA 1
ATOM 583 C C . ALA A 1 79 ? -0.425 -17.453 -21.078 1 96.62 79 ALA A C 1
ATOM 585 O O . ALA A 1 79 ? 0.39 -18 -20.344 1 96.62 79 ALA A O 1
ATOM 586 N N . ASP A 1 80 ? -0.265 -17.203 -22.359 1 94.69 80 ASP A N 1
ATOM 587 C CA . ASP A 1 80 ? 0.942 -17.688 -23.016 1 94.69 80 ASP A CA 1
ATOM 588 C C . ASP A 1 80 ? 2.184 -16.984 -22.484 1 94.69 80 ASP A C 1
ATOM 590 O O . ASP A 1 80 ? 2.137 -15.781 -22.188 1 94.69 80 ASP A O 1
ATOM 594 N N . HIS A 1 81 ? 3.17 -17.672 -22.281 1 96.06 81 HIS A N 1
ATOM 595 C CA . HIS A 1 81 ? 4.52 -17.25 -21.922 1 96.06 81 HIS A CA 1
ATOM 596 C C . HIS A 1 81 ? 5.57 -18.156 -22.547 1 96.06 81 HIS A C 1
ATOM 598 O O . HIS A 1 81 ? 5.371 -19.375 -22.641 1 96.06 81 HIS A O 1
ATOM 604 N N . PRO A 1 82 ? 6.676 -17.562 -22.969 1 97 82 PRO A N 1
ATOM 605 C CA . PRO A 1 82 ? 7.684 -18.375 -23.641 1 97 82 PRO A CA 1
ATOM 606 C C . PRO A 1 82 ? 8.172 -19.531 -22.781 1 97 82 PRO A C 1
ATOM 608 O O . PRO A 1 82 ? 8.562 -20.578 -23.312 1 97 82 PRO A O 1
ATOM 611 N N . LEU A 1 83 ? 8.133 -19.406 -21.516 1 98.19 83 LEU A N 1
ATOM 612 C CA . LEU A 1 83 ? 8.664 -20.438 -20.609 1 98.19 83 LEU A CA 1
ATOM 613 C C . LEU A 1 83 ? 7.559 -21.344 -20.109 1 98.19 83 LEU A C 1
ATOM 615 O O . LEU A 1 83 ? 7.828 -22.312 -19.391 1 98.19 83 LEU A O 1
ATOM 619 N N . ARG A 1 84 ? 6.34 -21.047 -20.422 1 98.5 84 ARG A N 1
ATOM 620 C CA . ARG A 1 84 ? 5.223 -21.859 -19.953 1 98.5 84 ARG A CA 1
ATOM 621 C C . ARG A 1 84 ? 5.344 -23.297 -20.469 1 98.5 84 ARG A C 1
ATOM 623 O O . ARG A 1 84 ? 5.527 -23.516 -21.672 1 98.5 84 ARG A O 1
ATOM 630 N N . THR A 1 85 ? 5.219 -24.234 -19.609 1 98.62 85 THR A N 1
ATOM 631 C CA . THR A 1 85 ? 5.215 -25.641 -19.984 1 98.62 85 THR A CA 1
ATOM 632 C C . THR A 1 85 ? 3.805 -26.219 -19.891 1 98.62 85 THR A C 1
ATOM 634 O O . THR A 1 85 ? 3.49 -27.203 -20.547 1 98.62 85 THR A O 1
ATOM 637 N N . HIS A 1 86 ? 2.977 -25.703 -19.031 1 98.5 86 HIS A N 1
ATOM 638 C CA . HIS A 1 86 ? 1.604 -26.156 -18.828 1 98.5 86 HIS A CA 1
ATOM 639 C C . HIS A 1 86 ? 0.637 -24.984 -18.797 1 98.5 86 HIS A C 1
ATOM 641 O O . HIS A 1 86 ? 0.862 -24 -18.062 1 98.5 86 HIS A O 1
ATOM 647 N N . ALA A 1 87 ? -0.464 -25.125 -19.469 1 98.12 87 ALA A N 1
ATOM 648 C CA . ALA A 1 87 ? -1.517 -24.109 -19.406 1 98.12 87 ALA A CA 1
ATOM 649 C C . ALA A 1 87 ? -2.424 -24.328 -18.203 1 98.12 87 ALA A C 1
ATOM 651 O O . ALA A 1 87 ? -2.768 -25.469 -17.875 1 98.12 87 ALA A O 1
ATOM 652 N N . LEU A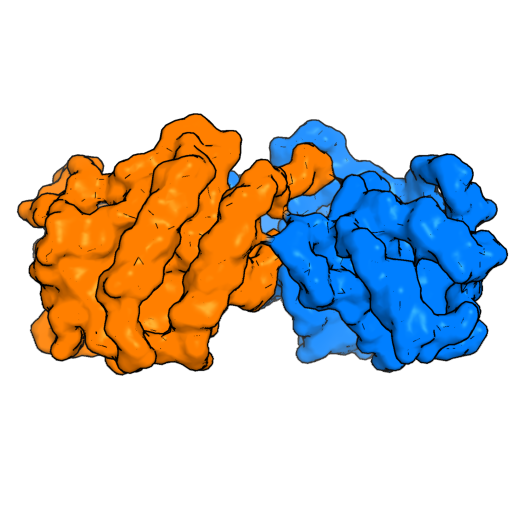 1 88 ? -2.77 -23.219 -17.562 1 97.56 88 LEU A N 1
ATOM 653 C CA . LEU A 1 88 ? -3.771 -23.234 -16.5 1 97.56 88 LEU A CA 1
ATOM 654 C C . LEU A 1 88 ? -5.121 -22.766 -17.016 1 97.56 88 LEU A C 1
ATOM 656 O O . LEU A 1 88 ? -5.191 -21.828 -17.812 1 97.56 88 LEU A O 1
ATOM 660 N N . ALA A 1 89 ? -6.113 -23.406 -16.547 1 98 89 ALA A N 1
ATOM 661 C CA . ALA A 1 89 ? -7.477 -22.969 -16.859 1 98 89 ALA A CA 1
ATOM 662 C C . ALA A 1 89 ? -8.328 -22.922 -15.594 1 98 89 ALA A C 1
ATOM 664 O O . ALA A 1 89 ? -8 -23.578 -14.594 1 98 89 ALA A O 1
ATOM 665 N N . ASP A 1 90 ? -9.359 -22.125 -15.734 1 98.69 90 ASP A N 1
ATOM 666 C CA . ASP A 1 90 ? -10.32 -22.078 -14.633 1 98.69 90 ASP A CA 1
ATOM 667 C C . ASP A 1 90 ? -10.812 -23.469 -14.273 1 98.69 90 ASP A C 1
ATOM 669 O O . ASP A 1 90 ? -11.18 -24.25 -15.156 1 98.69 90 ASP A O 1
ATOM 673 N N . GLY A 1 91 ? -10.75 -23.766 -12.969 1 98.31 91 GLY A N 1
ATOM 674 C CA . GLY A 1 91 ? -11.281 -25.047 -12.508 1 98.31 91 GLY A CA 1
ATOM 675 C C . GLY A 1 91 ? -10.227 -26.141 -12.43 1 98.31 91 GLY A C 1
ATOM 676 O O . GLY A 1 91 ? -10.477 -27.203 -11.867 1 98.31 91 GLY A O 1
ATOM 677 N N . ASP A 1 92 ? -9.062 -25.922 -13.008 1 98.62 92 ASP A N 1
ATOM 678 C CA . ASP A 1 92 ? -7.969 -26.875 -12.867 1 98.62 92 ASP A CA 1
ATOM 679 C C . ASP A 1 92 ? -7.559 -27.016 -11.406 1 98.62 92 ASP A C 1
ATOM 681 O O . ASP A 1 92 ? -7.926 -26.203 -10.562 1 98.62 92 ASP A O 1
ATOM 685 N N . THR A 1 93 ? -6.91 -28.109 -11.148 1 98.62 93 THR A N 1
ATOM 686 C CA . THR A 1 93 ? -6.262 -28.312 -9.852 1 98.62 93 THR A CA 1
ATOM 687 C C . THR A 1 93 ? -4.758 -28.5 -10.031 1 98.62 93 THR A C 1
ATOM 689 O O . THR A 1 93 ? -4.312 -29.188 -10.945 1 98.62 93 THR A O 1
ATOM 692 N N . VAL A 1 94 ? -3.967 -27.844 -9.195 1 98.56 94 VAL A N 1
ATOM 693 C CA . VAL A 1 94 ? -2.514 -27.984 -9.211 1 98.56 94 VAL A CA 1
ATOM 694 C C . VAL A 1 94 ? -2 -28.234 -7.797 1 98.56 94 VAL A C 1
ATOM 696 O O . VAL A 1 94 ? -2.492 -27.625 -6.84 1 98.56 94 VAL A O 1
ATOM 699 N N . GLN A 1 95 ? -1.058 -29.125 -7.691 1 98.38 95 GLN A N 1
ATOM 700 C CA . GLN A 1 95 ? -0.461 -29.375 -6.387 1 98.38 95 GLN A CA 1
ATOM 701 C C . GLN A 1 95 ? 0.486 -28.25 -5.984 1 98.38 95 GLN A C 1
ATOM 703 O O . GLN A 1 95 ? 1.361 -27.859 -6.762 1 98.38 95 GLN A O 1
ATOM 708 N N . VAL A 1 96 ? 0.337 -27.672 -4.785 1 98.56 96 VAL A N 1
ATOM 709 C CA . VAL A 1 96 ? 1.192 -26.641 -4.215 1 98.56 96 VAL A CA 1
ATOM 710 C C . VAL A 1 96 ? 1.672 -27.062 -2.83 1 98.56 96 VAL A C 1
ATOM 712 O O . VAL A 1 96 ? 0.91 -27.031 -1.861 1 98.56 96 VAL A O 1
ATOM 715 N N . GLY A 1 97 ? 2.955 -27.328 -2.754 1 98.19 97 GLY A N 1
ATOM 716 C CA . GLY A 1 97 ? 3.412 -27.969 -1.53 1 98.19 97 GLY A CA 1
ATOM 717 C C . GLY A 1 97 ? 2.711 -29.281 -1.243 1 98.19 97 GLY A C 1
ATOM 718 O O . GLY A 1 97 ? 2.727 -30.203 -2.074 1 98.19 97 GLY A O 1
ATOM 719 N N . ASP A 1 98 ? 2.037 -29.312 -0.112 1 98.19 98 ASP A N 1
ATOM 720 C CA . ASP A 1 98 ? 1.383 -30.547 0.302 1 98.19 98 ASP A CA 1
ATOM 721 C C . ASP A 1 98 ? -0.122 -30.484 0.052 1 98.19 98 ASP A C 1
ATOM 723 O O . ASP A 1 98 ? -0.865 -31.375 0.466 1 98.19 98 ASP A O 1
ATOM 727 N N . GLN A 1 99 ? -0.562 -29.484 -0.607 1 98.12 99 GLN A N 1
ATOM 728 C CA . GLN A 1 99 ? -1.999 -29.312 -0.796 1 98.12 99 GLN A CA 1
ATOM 729 C C . GLN A 1 99 ? -2.346 -29.156 -2.273 1 98.12 99 GLN A C 1
ATOM 731 O O . GLN A 1 99 ? -1.561 -28.594 -3.045 1 98.12 99 GLN A O 1
ATOM 736 N N . ALA A 1 100 ? -3.525 -29.656 -2.598 1 98.44 100 ALA A N 1
ATOM 737 C CA . ALA A 1 100 ? -4.098 -29.344 -3.904 1 98.44 100 ALA A CA 1
ATOM 738 C C . ALA A 1 100 ? -4.715 -27.953 -3.916 1 98.44 100 ALA A C 1
ATOM 740 O O . ALA A 1 100 ? -5.371 -27.547 -2.953 1 98.44 100 ALA A O 1
ATOM 741 N N . ALA A 1 101 ? -4.457 -27.219 -4.949 1 98.69 101 ALA A N 1
ATOM 742 C CA . ALA A 1 101 ? -5.027 -25.891 -5.113 1 98.69 101 ALA A CA 1
ATOM 743 C C . ALA A 1 101 ? -5.961 -25.828 -6.316 1 98.69 101 ALA A C 1
ATOM 745 O O . ALA A 1 101 ? -5.602 -26.281 -7.41 1 98.69 101 ALA A O 1
ATOM 746 N N . ASP A 1 102 ? -7.148 -25.344 -6.082 1 98.75 102 ASP A N 1
ATOM 747 C CA . ASP A 1 102 ? -8.047 -25.047 -7.195 1 98.75 102 ASP A CA 1
ATOM 748 C C . ASP A 1 102 ? -7.66 -23.734 -7.875 1 98.75 102 ASP A C 1
ATOM 750 O O . ASP A 1 102 ? -7.395 -22.734 -7.203 1 98.75 102 ASP A O 1
ATOM 754 N N . VAL A 1 103 ? -7.633 -23.797 -9.211 1 98.88 103 VAL A N 1
ATOM 755 C CA . VAL A 1 103 ? -7.371 -22.594 -9.992 1 98.88 103 VAL A CA 1
ATOM 756 C C . VAL A 1 103 ? -8.68 -21.844 -10.242 1 98.88 103 VAL A C 1
ATOM 758 O O . VAL A 1 103 ? -9.648 -22.406 -10.742 1 98.88 103 VAL A O 1
ATOM 761 N N . VAL A 1 104 ? -8.719 -20.641 -9.82 1 98.88 104 VAL A N 1
ATOM 762 C CA . VAL A 1 104 ? -9.852 -19.75 -10.086 1 98.88 104 VAL A CA 1
ATOM 763 C C . VAL A 1 104 ? -9.43 -18.656 -11.062 1 98.88 104 VAL A C 1
ATOM 765 O O . VAL A 1 104 ? -8.469 -17.938 -10.82 1 98.88 104 VAL A O 1
ATOM 768 N N . PHE A 1 105 ? -10.078 -18.625 -12.25 1 98.88 105 PHE A N 1
ATOM 769 C CA . PHE A 1 105 ? -9.836 -17.547 -13.195 1 98.88 105 PHE A CA 1
ATOM 770 C C . PHE A 1 105 ? -10.391 -16.219 -12.664 1 98.88 105 PHE A C 1
ATOM 772 O O . PHE A 1 105 ? -11.594 -16.094 -12.445 1 98.88 105 PHE A O 1
ATOM 779 N N . THR A 1 106 ? -9.523 -15.234 -12.391 1 98.81 106 THR A N 1
ATOM 780 C CA . THR A 1 106 ? -9.891 -13.984 -11.727 1 98.81 106 THR A CA 1
ATOM 781 C C . THR A 1 106 ? -9.406 -12.781 -12.523 1 98.81 106 THR A C 1
ATOM 783 O O . THR A 1 106 ? -8.648 -11.953 -12.008 1 98.81 106 THR A O 1
ATOM 786 N N . PRO A 1 107 ? -9.898 -12.578 -13.781 1 98.62 107 PRO A N 1
ATOM 787 C CA . PRO A 1 107 ? -9.477 -11.414 -14.555 1 98.62 107 PRO A CA 1
ATOM 788 C C . PRO A 1 107 ? -9.992 -10.102 -13.969 1 98.62 107 PRO A C 1
ATOM 790 O O . PRO A 1 107 ? -10.836 -10.109 -13.07 1 98.62 107 PRO A O 1
ATOM 793 N N . GLY A 1 108 ? -9.469 -8.953 -14.469 1 98 108 GLY A N 1
ATOM 794 C CA . GLY A 1 108 ? -9.82 -7.609 -14.047 1 98 108 GLY A CA 1
ATOM 795 C C . GLY A 1 108 ? -8.617 -6.703 -13.859 1 98 108 GLY A C 1
ATOM 796 O O . GLY A 1 108 ? -8.461 -5.723 -14.594 1 98 108 GLY A O 1
ATOM 797 N N . HIS A 1 109 ? -7.766 -7.035 -12.898 1 96.69 109 HIS A N 1
ATOM 798 C CA . HIS A 1 109 ? -6.488 -6.352 -12.734 1 96.69 109 HIS A CA 1
ATOM 799 C C . HIS A 1 109 ? -5.551 -6.656 -13.898 1 96.69 109 HIS A C 1
ATOM 801 O O . HIS A 1 109 ? -4.812 -5.777 -14.352 1 96.69 109 HIS A O 1
ATOM 807 N N . ALA A 1 110 ? -5.574 -7.777 -14.312 1 96.94 110 ALA A N 1
ATOM 808 C CA . ALA A 1 110 ? -4.945 -8.281 -15.531 1 96.94 110 ALA A CA 1
ATOM 809 C C . ALA A 1 110 ? -5.859 -9.273 -16.25 1 96.94 110 ALA A C 1
ATOM 811 O O . ALA A 1 110 ? -6.602 -10.016 -15.609 1 96.94 110 ALA A O 1
ATOM 812 N N . PRO A 1 111 ? -5.789 -9.25 -17.547 1 97.06 111 PRO A N 1
ATOM 813 C CA . PRO A 1 111 ? -6.73 -10.102 -18.281 1 97.06 111 PRO A CA 1
ATOM 814 C C . PRO A 1 111 ? -6.445 -11.586 -18.109 1 97.06 111 PRO A C 1
ATOM 816 O O . PRO A 1 111 ? -7.332 -12.422 -18.312 1 97.06 111 PRO A O 1
ATOM 819 N N . ASP A 1 112 ? -5.258 -11.969 -17.734 1 98.06 112 ASP A N 1
ATOM 820 C CA . ASP A 1 112 ? -4.863 -13.375 -17.641 1 98.06 112 ASP A CA 1
ATOM 821 C C . ASP A 1 112 ? -4.809 -13.836 -16.188 1 98.06 112 ASP A C 1
ATOM 823 O O . ASP A 1 112 ? -4.289 -14.914 -15.898 1 98.06 112 ASP A O 1
ATOM 827 N N . HIS A 1 113 ? -5.309 -13.117 -15.281 1 98.56 113 HIS A N 1
ATOM 828 C CA . HIS A 1 113 ? -5.086 -13.289 -13.844 1 98.56 113 HIS A CA 1
ATOM 829 C C . HIS A 1 113 ? -5.809 -14.523 -13.32 1 98.56 113 HIS A C 1
ATOM 831 O O . HIS A 1 113 ? -6.984 -14.734 -13.625 1 98.56 113 HIS A O 1
ATOM 837 N N . VAL A 1 114 ? -5.109 -15.336 -12.523 1 98.81 114 VAL A N 1
ATOM 838 C CA . VAL A 1 114 ? -5.719 -16.438 -11.789 1 98.81 114 VAL A CA 1
ATOM 839 C C . VAL A 1 114 ? -5.324 -16.375 -10.32 1 98.81 114 VAL A C 1
ATOM 841 O O . VAL A 1 114 ? -4.324 -15.742 -9.969 1 98.81 114 VAL A O 1
ATOM 844 N N . SER A 1 115 ? -6.117 -16.969 -9.453 1 98.94 115 SER A N 1
ATOM 845 C CA . SER A 1 115 ? -5.828 -17.203 -8.039 1 98.94 115 SER A CA 1
ATOM 846 C C . SER A 1 115 ? -5.824 -18.703 -7.719 1 98.94 115 SER A C 1
ATOM 848 O O . SER A 1 115 ? -6.379 -19.5 -8.469 1 98.94 115 SER A O 1
ATOM 850 N N . LEU A 1 116 ? -5.113 -19.062 -6.668 1 98.94 116 LEU A N 1
ATOM 851 C CA . LEU A 1 116 ? -5.043 -20.453 -6.207 1 98.94 116 LEU A CA 1
ATOM 852 C C . LEU A 1 116 ? -5.66 -20.594 -4.82 1 98.94 116 LEU A C 1
ATOM 854 O O . LEU A 1 116 ? -5.27 -19.891 -3.887 1 98.94 116 LEU A O 1
ATOM 858 N N . VAL A 1 117 ? -6.617 -21.516 -4.684 1 98.81 117 VAL A N 1
ATOM 859 C CA . VAL A 1 117 ? -7.301 -21.734 -3.414 1 98.81 117 VAL A CA 1
ATOM 860 C C . VAL A 1 117 ? -7.035 -23.172 -2.932 1 98.81 117 VAL A C 1
ATOM 862 O O . VAL A 1 117 ? -7.34 -24.125 -3.635 1 98.81 117 VAL A O 1
ATOM 865 N N . THR A 1 118 ? -6.414 -23.281 -1.8 1 98.44 118 THR A N 1
ATOM 866 C CA . THR A 1 118 ? -6.285 -24.562 -1.139 1 98.44 118 THR A CA 1
ATOM 867 C C . THR A 1 118 ? -7.293 -24.703 0 1 98.44 118 THR A C 1
ATOM 869 O O . THR A 1 118 ? -8.141 -23.828 0.186 1 98.44 118 THR A O 1
ATOM 872 N N . GLU A 1 119 ? -7.129 -25.812 0.675 1 97.62 119 GLU A N 1
ATOM 873 C CA . GLU A 1 119 ? -8.023 -26.016 1.813 1 97.62 119 GLU A CA 1
ATOM 874 C C . GLU A 1 119 ? -7.777 -24.953 2.896 1 97.62 119 GLU A C 1
ATOM 876 O O . GLU A 1 119 ? -8.711 -24.562 3.602 1 97.62 119 GLU A O 1
ATOM 881 N N . THR A 1 120 ? -6.594 -24.453 2.973 1 98 120 THR A N 1
ATOM 882 C CA . THR A 1 120 ? -6.285 -23.625 4.125 1 98 120 THR A CA 1
ATOM 883 C C . THR A 1 120 ? -5.781 -22.25 3.676 1 98 120 THR A C 1
ATOM 885 O O . THR A 1 120 ? -5.68 -21.328 4.484 1 98 120 THR A O 1
ATOM 888 N N . ALA A 1 121 ? -5.504 -22.078 2.35 1 98.56 121 ALA A N 1
ATOM 889 C CA . ALA A 1 121 ? -4.809 -20.859 1.943 1 98.56 121 ALA A CA 1
ATOM 890 C C . ALA A 1 121 ? -5.375 -20.328 0.633 1 98.56 121 ALA A C 1
ATOM 892 O O . ALA A 1 121 ? -5.898 -21.078 -0.185 1 98.56 121 ALA A O 1
ATOM 893 N N . LEU A 1 122 ? -5.285 -19.047 0.532 1 98.75 122 LEU A N 1
ATOM 894 C CA . LEU A 1 122 ? -5.547 -18.344 -0.717 1 98.75 122 LEU A CA 1
ATOM 895 C C . LEU A 1 122 ? -4.285 -17.641 -1.222 1 98.75 122 LEU A C 1
ATOM 897 O O . LEU A 1 122 ? -3.746 -16.766 -0.547 1 98.75 122 LEU A O 1
ATOM 901 N N . PHE A 1 123 ? -3.734 -18.047 -2.352 1 98.88 123 PHE A N 1
ATOM 902 C CA . PHE A 1 123 ? -2.791 -17.25 -3.135 1 98.88 123 PHE A CA 1
ATOM 903 C C . PHE A 1 123 ? -3.523 -16.375 -4.141 1 98.88 123 PHE A C 1
ATOM 905 O O . PHE A 1 123 ? -3.902 -16.844 -5.219 1 98.88 123 PHE A O 1
ATOM 912 N N . ALA A 1 124 ? -3.633 -15.156 -3.846 1 98.62 124 ALA A N 1
ATOM 913 C CA . ALA A 1 124 ? -4.648 -14.312 -4.469 1 98.62 124 ALA A CA 1
ATOM 914 C C . ALA A 1 124 ? -4.094 -13.609 -5.703 1 98.62 124 ALA A C 1
ATOM 916 O O . ALA A 1 124 ? -4.855 -13.086 -6.52 1 98.62 124 ALA A O 1
ATOM 917 N N . GLY A 1 125 ? -2.766 -13.648 -5.91 1 98.06 125 GLY A N 1
ATOM 918 C CA . GLY A 1 125 ? -2.229 -12.688 -6.859 1 98.06 125 GLY A CA 1
ATOM 919 C C . GLY A 1 125 ? -2.547 -11.25 -6.5 1 98.06 125 GLY A C 1
ATOM 920 O O . GLY A 1 125 ? -2.303 -10.82 -5.371 1 98.06 125 GLY A O 1
ATOM 921 N N . ASP A 1 126 ? -3.092 -10.539 -7.547 1 96.69 126 ASP A N 1
ATOM 922 C CA . ASP A 1 126 ? -3.328 -9.117 -7.297 1 96.69 126 ASP A CA 1
ATOM 923 C C . ASP A 1 126 ? -4.82 -8.789 -7.352 1 96.69 126 ASP A C 1
ATOM 925 O O . ASP A 1 126 ? -5.203 -7.617 -7.344 1 96.69 126 ASP A O 1
ATOM 929 N N . VAL A 1 127 ? -5.668 -9.781 -7.438 1 97.94 127 VAL A N 1
ATOM 930 C CA . VAL A 1 127 ? -7.098 -9.508 -7.543 1 97.94 127 VAL A CA 1
ATOM 931 C C . VAL A 1 127 ? -7.609 -8.922 -6.23 1 97.94 127 VAL A C 1
ATOM 933 O O . VAL A 1 127 ? -8.539 -8.109 -6.227 1 97.94 127 VAL A O 1
ATOM 936 N N . VAL A 1 128 ? -7.078 -9.359 -5.113 1 97.19 128 VAL A N 1
ATOM 937 C CA . VAL A 1 128 ? -7.367 -8.875 -3.768 1 97.19 128 VAL A CA 1
ATOM 938 C C . VAL A 1 128 ? -6.086 -8.852 -2.939 1 97.19 128 VAL A C 1
ATOM 940 O O . VAL A 1 128 ? -5.25 -9.75 -3.053 1 97.19 128 VAL A O 1
ATOM 943 N N . VAL A 1 129 ? -5.895 -7.762 -2.215 1 93.56 129 VAL A N 1
ATOM 944 C CA . VAL A 1 129 ? -4.762 -7.629 -1.305 1 93.56 129 VAL A CA 1
ATOM 945 C C . VAL A 1 129 ? -5.254 -7.207 0.077 1 93.56 129 VAL A C 1
ATOM 947 O O . VAL A 1 129 ? -6.363 -6.684 0.212 1 93.56 129 VAL A O 1
ATOM 950 N N . HIS A 1 130 ? -4.441 -7.523 1.026 1 91.06 130 HIS A N 1
ATOM 951 C CA . HIS A 1 130 ? -4.84 -7.164 2.383 1 91.06 130 HIS A CA 1
ATOM 952 C C . HIS A 1 130 ? -4.66 -5.668 2.631 1 91.06 130 HIS A C 1
ATOM 954 O O . HIS A 1 130 ? -5.551 -5.016 3.178 1 91.06 130 HIS A O 1
ATOM 960 N N . ASP A 1 131 ? -3.516 -5.172 2.139 1 87.44 131 ASP A N 1
ATOM 961 C CA . ASP A 1 131 ? -3.168 -3.766 2.324 1 87.44 131 ASP A CA 1
ATOM 962 C C . ASP A 1 131 ? -2.291 -3.262 1.181 1 87.44 131 ASP A C 1
ATOM 964 O O . ASP A 1 131 ? -1.463 -4.004 0.651 1 87.44 131 ASP A O 1
ATOM 968 N N . ASP A 1 132 ? -2.584 -2.02 0.646 1 83.06 132 ASP A N 1
ATOM 969 C CA . ASP A 1 132 ? -1.785 -1.534 -0.475 1 83.06 132 ASP A CA 1
ATOM 970 C C . ASP A 1 132 ? -1.663 -0.012 -0.445 1 83.06 132 ASP A C 1
ATOM 972 O O . ASP A 1 132 ? -1.507 0.625 -1.489 1 83.06 132 ASP A O 1
ATOM 976 N N . GLY A 1 133 ? -1.659 0.656 0.62 1 77.5 133 GLY A N 1
ATOM 977 C CA . GLY A 1 133 ? -1.56 2.104 0.719 1 77.5 133 GLY A CA 1
ATOM 978 C C . GLY A 1 133 ? -2.9 2.805 0.596 1 77.5 133 GLY A C 1
ATOM 979 O O . GLY A 1 133 ? -3.084 3.9 1.13 1 77.5 133 GLY A O 1
ATOM 980 N N . ALA A 1 134 ? -3.775 2.168 -0.205 1 81.62 134 ALA A N 1
ATOM 981 C CA . ALA A 1 134 ? -5.121 2.721 -0.32 1 81.62 134 ALA A CA 1
ATOM 982 C C . ALA A 1 134 ? -6.012 2.244 0.825 1 81.62 134 ALA A C 1
ATOM 984 O O . ALA A 1 134 ? -6.73 3.039 1.433 1 81.62 134 ALA A O 1
ATOM 985 N N . PHE A 1 135 ? -5.887 1.008 1.083 1 83.94 135 PHE A N 1
ATOM 986 C CA . PHE A 1 135 ? -6.695 0.395 2.129 1 83.94 135 PHE A CA 1
ATOM 987 C C . PHE A 1 135 ? -5.863 -0.575 2.959 1 83.94 135 PHE A C 1
ATOM 989 O O . PHE A 1 135 ? -4.926 -1.194 2.447 1 83.94 135 PHE A O 1
ATOM 996 N N . ASP A 1 136 ? -6.223 -0.784 4.25 1 81 136 ASP A N 1
ATOM 997 C CA . ASP A 1 136 ? -5.387 -1.559 5.16 1 81 136 ASP A CA 1
ATOM 998 C C . ASP A 1 136 ? -6.02 -2.91 5.473 1 81 136 ASP A C 1
ATOM 1000 O O . ASP A 1 136 ? -5.395 -3.764 6.109 1 81 136 ASP A O 1
ATOM 1004 N N . ASP A 1 137 ? -7.168 -3.189 5.066 1 88.5 137 ASP A N 1
ATOM 1005 C CA . ASP A 1 137 ? -7.859 -4.398 5.504 1 88.5 137 ASP A CA 1
ATOM 1006 C C . ASP A 1 137 ? -8.727 -4.973 4.387 1 88.5 137 ASP A C 1
ATOM 1008 O O . ASP A 1 137 ? -9.82 -5.48 4.637 1 88.5 137 ASP A O 1
ATOM 1012 N N . GLY A 1 138 ? -8.25 -4.922 3.293 1 92.44 138 GLY A N 1
ATOM 1013 C CA . GLY A 1 138 ? -8.984 -5.398 2.129 1 92.44 138 GLY A CA 1
ATOM 1014 C C . GLY A 1 138 ? -9.016 -4.391 0.995 1 92.44 138 GLY A C 1
ATOM 1015 O O . GLY A 1 138 ? -9.719 -3.383 1.074 1 92.44 138 GLY A O 1
ATOM 1016 N N . SER A 1 139 ? -8.297 -4.656 0.052 1 93.38 139 SER A N 1
ATOM 1017 C CA . SER A 1 139 ? -8.211 -3.838 -1.153 1 93.38 139 SER A CA 1
ATOM 1018 C C . SER A 1 139 ? -8.18 -4.703 -2.408 1 93.38 139 SER A C 1
ATOM 1020 O O . SER A 1 139 ? -8.422 -5.91 -2.342 1 93.38 139 SER A O 1
ATOM 1022 N N . PHE A 1 140 ? -8.094 -4.09 -3.562 1 94.38 140 PHE A N 1
ATOM 1023 C CA . PHE A 1 140 ? -8.133 -4.828 -4.82 1 94.38 140 PHE A CA 1
ATOM 1024 C C . PHE A 1 140 ? -7.152 -4.234 -5.824 1 94.38 140 PHE A C 1
ATOM 1026 O O . PHE A 1 140 ? -6.719 -3.088 -5.676 1 94.38 140 PHE A O 1
ATOM 1033 N N . GLY A 1 141 ? -6.754 -5.055 -6.785 1 93.5 141 GLY A N 1
ATOM 1034 C CA . GLY A 1 141 ? -5.844 -4.586 -7.816 1 93.5 141 GLY A CA 1
ATOM 1035 C C . GLY A 1 141 ? -6.414 -3.451 -8.648 1 93.5 141 GLY A C 1
ATOM 1036 O O . GLY A 1 141 ? -7.625 -3.391 -8.875 1 93.5 141 GLY A O 1
ATOM 1037 N N . ARG A 1 142 ? -5.551 -2.625 -9.125 1 90.69 142 ARG A N 1
ATOM 1038 C CA . ARG A 1 142 ? -5.957 -1.485 -9.945 1 90.69 142 ARG A CA 1
ATOM 1039 C C . ARG A 1 142 ? -6.711 -1.942 -11.188 1 90.69 142 ARG A C 1
ATOM 1041 O O . ARG A 1 142 ? -6.422 -3.006 -11.742 1 90.69 142 ARG A O 1
ATOM 1048 N N . THR A 1 143 ? -7.598 -1.127 -11.656 1 92.69 143 THR A N 1
ATOM 1049 C CA . THR A 1 143 ? -8.414 -1.454 -12.82 1 92.69 143 THR A CA 1
ATOM 1050 C C . THR A 1 143 ? -8.555 -0.247 -13.742 1 92.69 143 THR A C 1
ATOM 1052 O O . THR A 1 143 ? -9.523 -0.14 -14.492 1 92.69 143 THR A O 1
ATOM 1055 N N . ASP A 1 144 ? -7.719 0.73 -13.648 1 86.75 144 ASP A N 1
ATOM 1056 C CA . ASP A 1 144 ? -7.906 2.002 -14.336 1 86.75 144 ASP A CA 1
ATOM 1057 C C . ASP A 1 144 ? -6.887 2.172 -15.461 1 86.75 144 ASP A C 1
ATOM 1059 O O . ASP A 1 144 ? -6.738 3.266 -16.016 1 86.75 144 ASP A O 1
ATOM 1063 N N . MET A 1 145 ? -6.18 1.147 -15.797 1 86.06 145 MET A N 1
ATOM 1064 C CA . MET A 1 145 ? -5.203 1.168 -16.891 1 86.06 145 MET A CA 1
ATOM 1065 C C . MET A 1 145 ? -5.691 0.342 -18.062 1 86.06 145 MET A C 1
ATOM 1067 O O . MET A 1 145 ? -6.625 -0.454 -17.938 1 86.06 145 MET A O 1
ATOM 1071 N N . PRO A 1 146 ? -5.078 0.576 -19.219 1 87.06 146 PRO A N 1
ATOM 1072 C CA . PRO A 1 146 ? -5.473 -0.23 -20.375 1 87.06 146 PRO A CA 1
ATOM 1073 C C . PRO A 1 146 ? -5.352 -1.73 -20.109 1 87.06 146 PRO A C 1
ATOM 1075 O O . PRO A 1 146 ? -4.352 -2.186 -19.547 1 87.06 146 PRO A O 1
ATOM 1078 N N . GLY A 1 147 ? -6.359 -2.512 -20.5 1 91.06 147 GLY A N 1
ATOM 1079 C CA . GLY A 1 147 ? -6.359 -3.953 -20.312 1 91.06 147 GLY A CA 1
ATOM 1080 C C . GLY A 1 147 ? -6.98 -4.383 -19 1 91.06 147 GLY A C 1
ATOM 1081 O O . GLY A 1 147 ? -7.219 -5.574 -18.781 1 91.06 147 GLY A O 1
ATOM 1082 N N . GLN A 1 148 ? -7.227 -3.391 -18.188 1 94.31 148 GLN A N 1
ATOM 1083 C CA . GLN A 1 148 ? -7.848 -3.658 -16.906 1 94.31 148 GLN A CA 1
ATOM 1084 C C . GLN A 1 148 ? -9.344 -3.355 -16.938 1 94.31 148 GLN A C 1
ATOM 1086 O O . GLN A 1 148 ? -9.82 -2.662 -17.828 1 94.31 148 GLN A O 1
ATOM 1091 N N . SER A 1 149 ? -10.094 -4.008 -16.016 1 96.62 149 SER A N 1
ATOM 1092 C CA . SER A 1 149 ? -11.547 -3.857 -16 1 96.62 149 SER A CA 1
ATOM 1093 C C . SER A 1 149 ? -12.094 -4.004 -14.586 1 96.62 149 SER A C 1
ATOM 1095 O O . SER A 1 149 ? -11.984 -5.07 -13.977 1 96.62 149 SER A O 1
ATOM 1097 N N . ARG A 1 150 ? -12.766 -2.924 -14.148 1 96.62 150 ARG A N 1
ATOM 1098 C CA . ARG A 1 150 ? -13.383 -2.936 -12.828 1 96.62 150 ARG A CA 1
ATOM 1099 C C . ARG A 1 150 ? -14.523 -3.951 -12.766 1 96.62 150 ARG A C 1
ATOM 1101 O O . ARG A 1 150 ? -14.648 -4.684 -11.781 1 96.62 150 ARG A O 1
ATOM 1108 N N . GLU A 1 151 ? -15.336 -3.967 -13.82 1 98.12 151 GLU A N 1
ATOM 1109 C CA . GLU A 1 151 ? -16.453 -4.902 -13.875 1 98.12 151 GLU A CA 1
ATOM 1110 C C . GLU A 1 151 ? -15.969 -6.348 -13.781 1 98.12 151 GLU A C 1
ATOM 1112 O O . GLU A 1 151 ? -16.531 -7.148 -13.031 1 98.12 151 GLU A O 1
ATOM 1117 N N . ARG A 1 152 ? -14.961 -6.664 -14.508 1 98.31 152 ARG A N 1
ATOM 1118 C CA . ARG A 1 152 ? -14.422 -8.023 -14.477 1 98.31 152 ARG A CA 1
ATOM 1119 C C . ARG A 1 152 ? -13.828 -8.344 -13.109 1 98.31 152 ARG A C 1
ATOM 1121 O O . ARG A 1 152 ? -13.953 -9.469 -12.625 1 98.31 152 ARG A O 1
ATOM 1128 N N . LEU A 1 153 ? -13.188 -7.352 -12.5 1 98.56 153 LEU A N 1
ATOM 1129 C CA . LEU A 1 153 ? -12.609 -7.559 -11.18 1 98.56 153 LEU A CA 1
ATOM 1130 C C . LEU A 1 153 ? -13.688 -7.879 -10.156 1 98.56 153 LEU A C 1
ATOM 1132 O O . LEU A 1 153 ? -13.531 -8.781 -9.336 1 98.56 153 LEU A O 1
ATOM 1136 N N . ILE A 1 154 ? -14.734 -7.152 -10.227 1 98.62 154 ILE A N 1
ATOM 1137 C CA . ILE A 1 154 ? -15.852 -7.383 -9.32 1 98.62 154 ILE A CA 1
ATOM 1138 C C . ILE A 1 154 ? -16.359 -8.812 -9.5 1 98.62 154 ILE A C 1
ATOM 1140 O O . ILE A 1 154 ? -16.578 -9.523 -8.516 1 98.62 154 ILE A O 1
ATOM 1144 N N . GLY A 1 155 ? -16.562 -9.234 -10.75 1 98.75 155 GLY A N 1
ATOM 1145 C CA . GLY A 1 155 ? -16.953 -10.602 -11.016 1 98.75 155 GLY A CA 1
ATOM 1146 C C . GLY A 1 155 ? -15.977 -11.625 -10.469 1 98.75 155 GLY A C 1
ATOM 1147 O O . GLY A 1 155 ? -16.391 -12.648 -9.914 1 98.75 155 GLY A O 1
ATOM 1148 N N . SER A 1 156 ? -14.75 -11.336 -10.609 1 98.81 156 SER A N 1
ATOM 1149 C CA . SER A 1 156 ? -13.695 -12.227 -10.133 1 98.81 156 SER A CA 1
ATOM 1150 C C . SER A 1 156 ? -13.727 -12.367 -8.617 1 98.81 156 SER A C 1
ATOM 1152 O O . SER A 1 156 ? -13.547 -13.469 -8.086 1 98.81 156 SER A O 1
ATOM 1154 N N . LEU A 1 157 ? -13.922 -11.25 -7.922 1 98.81 157 LEU A N 1
ATOM 1155 C CA . LEU A 1 157 ? -14 -11.289 -6.465 1 98.81 157 LEU A CA 1
ATOM 1156 C C . LEU A 1 157 ? -15.203 -12.117 -6.012 1 98.81 157 LEU A C 1
ATOM 1158 O O . LEU A 1 157 ? -15.102 -12.883 -5.055 1 98.81 157 LEU A O 1
ATOM 1162 N N . ARG A 1 158 ? -16.297 -11.969 -6.715 1 98.75 158 ARG A N 1
ATOM 1163 C CA . ARG A 1 158 ? -17.469 -12.773 -6.395 1 98.75 158 ARG A CA 1
ATOM 1164 C C . ARG A 1 158 ? -17.203 -14.258 -6.594 1 98.75 158 ARG A C 1
ATOM 1166 O O . ARG A 1 158 ? -17.562 -15.078 -5.754 1 98.75 158 ARG A O 1
ATOM 1173 N N . GLU A 1 159 ? -16.609 -14.523 -7.73 1 98.69 159 GLU A N 1
ATOM 1174 C CA . GLU A 1 159 ? -16.281 -15.914 -8.031 1 98.69 159 GLU A CA 1
ATOM 1175 C C . GLU A 1 159 ? -15.328 -16.5 -6.984 1 98.69 159 GLU A C 1
ATOM 1177 O O . GLU A 1 159 ? -15.508 -17.625 -6.539 1 98.69 159 GLU A O 1
ATOM 1182 N N . LEU A 1 160 ? -14.344 -15.766 -6.648 1 98.62 160 LEU A N 1
ATOM 1183 C CA . LEU A 1 160 ? -13.367 -16.203 -5.648 1 98.62 160 LEU A CA 1
ATOM 1184 C C . LEU A 1 160 ? -14.047 -16.5 -4.316 1 98.62 160 LEU A C 1
ATOM 1186 O O . LEU A 1 160 ? -13.766 -17.516 -3.682 1 98.62 160 LEU A O 1
ATOM 1190 N N . LEU A 1 161 ? -14.938 -15.586 -3.869 1 98.62 161 LEU A N 1
ATOM 1191 C CA . LEU A 1 161 ? -15.664 -15.758 -2.617 1 98.62 161 LEU A CA 1
ATOM 1192 C C . LEU A 1 161 ? -16.547 -17 -2.668 1 98.62 161 LEU A C 1
ATOM 1194 O O . LEU A 1 161 ? -16.672 -17.719 -1.677 1 98.62 161 LEU A O 1
ATOM 1198 N N . ALA A 1 162 ? -17.141 -17.234 -3.789 1 98.5 162 ALA A N 1
ATOM 1199 C CA . ALA A 1 162 ? -18.031 -18.375 -3.955 1 98.5 162 ALA A CA 1
ATOM 1200 C C . ALA A 1 162 ? -17.266 -19.688 -3.861 1 98.5 162 ALA A C 1
ATOM 1202 O O . ALA A 1 162 ? -17.781 -20.688 -3.375 1 98.5 162 ALA A O 1
ATOM 1203 N N . ARG A 1 163 ? -16.031 -19.688 -4.223 1 98.25 163 ARG A N 1
ATOM 1204 C CA . ARG A 1 163 ? -15.273 -20.938 -4.352 1 98.25 163 ARG A CA 1
ATOM 1205 C C . ARG A 1 163 ? -14.305 -21.109 -3.189 1 98.25 163 ARG A C 1
ATOM 1207 O O . ARG A 1 163 ? -13.641 -22.141 -3.088 1 98.25 163 ARG A O 1
ATOM 1214 N N . MET A 1 164 ? -14.188 -20.219 -2.383 1 98.19 164 MET A N 1
ATOM 1215 C CA . MET A 1 164 ? -13.266 -20.281 -1.247 1 98.19 164 MET A CA 1
ATOM 1216 C C . MET A 1 164 ? -13.898 -21.031 -0.08 1 98.19 164 MET A C 1
ATOM 1218 O O . MET A 1 164 ? -14.93 -20.609 0.453 1 98.19 164 MET A O 1
ATOM 1222 N N . PRO A 1 165 ? -13.32 -22.141 0.323 1 97.88 165 PRO A N 1
ATOM 1223 C CA . PRO A 1 165 ? -13.852 -22.828 1.505 1 97.88 165 PRO A CA 1
ATOM 1224 C C . PRO A 1 165 ? -13.742 -21.969 2.773 1 97.88 165 PRO A C 1
ATOM 1226 O O . PRO A 1 165 ? -12.852 -21.125 2.883 1 97.88 165 PRO A O 1
ATOM 1229 N N . ASP A 1 166 ? -14.531 -22.266 3.777 1 97.06 166 ASP A N 1
ATOM 1230 C CA . ASP A 1 166 ? -14.547 -21.531 5.043 1 97.06 166 ASP A CA 1
ATOM 1231 C C . ASP A 1 166 ? -13.281 -21.812 5.852 1 97.06 166 ASP A C 1
ATOM 1233 O O . ASP A 1 166 ? -12.945 -21.047 6.766 1 97.06 166 ASP A O 1
ATOM 1237 N N . SER A 1 167 ? -12.602 -22.844 5.496 1 97.88 167 SER A N 1
ATOM 1238 C CA . SER A 1 167 ? -11.43 -23.281 6.262 1 97.88 167 SER A CA 1
ATOM 1239 C C . SER A 1 167 ? -10.203 -22.438 5.906 1 97.88 167 SER A C 1
ATOM 1241 O O . SER A 1 167 ? -9.188 -22.5 6.598 1 97.88 167 SER A O 1
ATOM 1243 N N . VAL A 1 168 ? -10.336 -21.625 4.816 1 98.12 168 VAL A N 1
ATOM 1244 C CA . VAL A 1 168 ? -9.203 -20.812 4.402 1 98.12 168 VAL A CA 1
ATOM 1245 C C . VAL A 1 168 ? -8.922 -19.75 5.461 1 98.12 168 VAL A C 1
ATOM 1247 O O . VAL A 1 168 ? -9.797 -18.938 5.781 1 98.12 168 VAL A O 1
ATOM 1250 N N . SER A 1 169 ? -7.633 -19.75 5.98 1 98.19 169 SER A N 1
ATOM 1251 C CA . SER A 1 169 ? -7.266 -18.781 7.008 1 98.19 169 SER A CA 1
ATOM 1252 C C . SER A 1 169 ? -5.922 -18.125 6.695 1 98.19 169 SER A C 1
ATOM 1254 O O . SER A 1 169 ? -5.512 -17.188 7.371 1 98.19 169 SER A O 1
ATOM 1256 N N . GLU A 1 170 ? -5.207 -18.625 5.727 1 98.38 170 GLU A N 1
ATOM 1257 C CA . GLU A 1 170 ? -3.939 -18.062 5.277 1 98.38 170 GLU A CA 1
ATOM 1258 C C . GLU A 1 170 ? -4.109 -17.297 3.973 1 98.38 170 GLU A C 1
ATOM 1260 O O . GLU A 1 170 ? -4.695 -17.797 3.016 1 98.38 170 GLU A O 1
ATOM 1265 N N . PHE A 1 171 ? -3.65 -16.094 3.982 1 97.94 171 PHE A N 1
ATOM 1266 C CA . PHE A 1 171 ? -3.852 -15.203 2.854 1 97.94 171 PHE A CA 1
ATOM 1267 C C . PHE A 1 171 ? -2.518 -14.688 2.324 1 97.94 171 PHE A C 1
ATOM 1269 O O . PHE A 1 171 ? -1.806 -13.961 3.018 1 97.94 171 PHE A O 1
ATOM 1276 N N . TYR A 1 172 ? -2.199 -15.07 1.067 1 98.19 172 TYR A N 1
ATOM 1277 C CA . TYR A 1 172 ? -0.962 -14.711 0.383 1 98.19 172 TYR A CA 1
ATOM 1278 C C . TYR A 1 172 ? -1.252 -13.914 -0.885 1 98.19 172 TYR A C 1
ATOM 1280 O O . TYR A 1 172 ? -1.472 -14.492 -1.951 1 98.19 172 TYR A O 1
ATOM 1288 N N . ALA A 1 173 ? -1.157 -12.617 -0.803 1 96.81 173 ALA A N 1
ATOM 1289 C CA . ALA A 1 173 ? -1.397 -11.727 -1.938 1 96.81 173 ALA A CA 1
ATOM 1290 C C . ALA A 1 173 ? -0.085 -11.32 -2.602 1 96.81 173 ALA A C 1
ATOM 1292 O O . ALA A 1 173 ? 0.98 -11.406 -1.985 1 96.81 173 ALA A O 1
ATOM 1293 N N . GLY A 1 174 ? -0.189 -10.906 -3.822 1 96.19 174 GLY A N 1
ATOM 1294 C CA . GLY A 1 174 ? 0.984 -10.484 -4.57 1 96.19 174 GLY A CA 1
ATOM 1295 C C . GLY A 1 174 ? 1.623 -9.219 -4.016 1 96.19 174 GLY A C 1
ATOM 1296 O O . GLY A 1 174 ? 2.807 -8.969 -4.242 1 96.19 174 GLY A O 1
ATOM 1297 N N . HIS A 1 175 ? 0.833 -8.523 -3.334 1 92.31 175 HIS A N 1
ATOM 1298 C CA . HIS A 1 175 ? 1.33 -7.309 -2.691 1 92.31 175 HIS A CA 1
ATOM 1299 C C . HIS A 1 175 ? 0.734 -7.141 -1.299 1 92.31 175 HIS A C 1
ATOM 1301 O O . HIS A 1 175 ? -0.284 -7.754 -0.975 1 92.31 175 HIS A O 1
ATOM 1307 N N . GLY A 1 176 ? 1.415 -6.23 -0.54 1 88.19 176 GLY A N 1
ATOM 1308 C CA . GLY A 1 176 ? 0.95 -6.055 0.827 1 88.19 176 GLY A CA 1
ATOM 1309 C C . GLY A 1 176 ? 1.436 -7.141 1.768 1 88.19 176 GLY A C 1
ATOM 1310 O O . GLY A 1 176 ? 2.234 -7.996 1.378 1 88.19 176 GLY A O 1
ATOM 1311 N N . GLY A 1 177 ? 1.016 -7.074 2.996 1 88.25 177 GLY A N 1
ATOM 1312 C CA . GLY A 1 177 ? 1.448 -8.039 3.998 1 88.25 177 GLY A CA 1
ATOM 1313 C C . GLY A 1 177 ? 0.731 -9.367 3.895 1 88.25 177 GLY A C 1
ATOM 1314 O O . GLY A 1 177 ? -0.395 -9.438 3.396 1 88.25 177 GLY A O 1
ATOM 1315 N N . VAL A 1 178 ? 1.44 -10.43 4.32 1 91.62 178 VAL A N 1
ATOM 1316 C CA . VAL A 1 178 ? 0.771 -11.711 4.535 1 91.62 178 VAL A CA 1
ATOM 1317 C C . VAL A 1 178 ? -0.218 -11.586 5.691 1 91.62 178 VAL A C 1
ATOM 1319 O O . VAL A 1 178 ? -0.027 -10.773 6.598 1 91.62 178 VAL A O 1
ATOM 1322 N N . PHE A 1 179 ? -1.254 -12.367 5.574 1 93.88 179 PHE A N 1
ATOM 1323 C CA . PHE A 1 179 ? -2.307 -12.266 6.578 1 93.88 179 PHE A CA 1
ATOM 1324 C C . PHE A 1 179 ? -2.824 -13.641 6.965 1 93.88 179 PHE A C 1
ATOM 1326 O O . PHE A 1 179 ? -2.959 -14.523 6.113 1 93.88 179 PHE A O 1
ATOM 1333 N N . GLU A 1 180 ? -2.99 -13.844 8.211 1 95.88 180 GLU A N 1
ATOM 1334 C CA . GLU A 1 180 ? -3.676 -15.008 8.758 1 95.88 180 GLU A CA 1
ATOM 1335 C C . GLU A 1 180 ? -4.895 -14.594 9.578 1 95.88 180 GLU A C 1
ATOM 1337 O O . GLU A 1 180 ? -4.789 -13.75 10.469 1 95.88 180 GLU A O 1
ATOM 1342 N N . GLY A 1 181 ? -6.012 -15.094 9.25 1 97.25 181 GLY A N 1
ATOM 1343 C CA . GLY A 1 181 ? -7.258 -14.734 9.906 1 97.25 181 GLY A CA 1
ATOM 1344 C C . GLY A 1 181 ? -8.477 -14.953 9.039 1 97.25 181 GLY A C 1
ATOM 1345 O O . GLY A 1 181 ? -8.602 -15.992 8.375 1 97.25 181 GLY A O 1
ATOM 1346 N N . ASP A 1 182 ? -9.438 -14.047 9.156 1 97.56 182 ASP A N 1
ATOM 1347 C CA . ASP A 1 182 ? -10.672 -14.164 8.391 1 97.56 182 ASP A CA 1
ATOM 1348 C C . ASP A 1 182 ? -10.477 -13.664 6.957 1 97.56 182 ASP A C 1
ATOM 1350 O O . ASP A 1 182 ? -10.859 -12.531 6.633 1 97.56 182 ASP A O 1
ATOM 1354 N N . VAL A 1 183 ? -10.008 -14.516 6.129 1 98 183 VAL A N 1
ATOM 1355 C CA . VAL A 1 183 ? -9.656 -14.188 4.746 1 98 183 VAL A CA 1
ATOM 1356 C C . VAL A 1 183 ? -10.922 -13.82 3.971 1 98 183 VAL A C 1
ATOM 1358 O O . VAL A 1 183 ? -10.898 -12.922 3.129 1 98 183 VAL A O 1
ATOM 1361 N N . ARG A 1 184 ? -11.984 -14.492 4.246 1 98.31 184 ARG A N 1
ATOM 1362 C CA . ARG A 1 184 ? -13.25 -14.203 3.584 1 98.31 184 ARG A CA 1
ATOM 1363 C C . ARG A 1 184 ? -13.688 -12.766 3.842 1 98.31 184 ARG A C 1
ATOM 1365 O O . ARG A 1 184 ? -14.117 -12.07 2.922 1 98.31 184 ARG A O 1
ATOM 1372 N N . ALA A 1 185 ? -13.523 -12.32 5.062 1 97.69 185 ALA A N 1
ATOM 1373 C CA . ALA A 1 185 ? -13.898 -10.945 5.402 1 97.69 185 ALA A CA 1
ATOM 1374 C C . ALA A 1 185 ? -13.062 -9.938 4.617 1 97.69 185 ALA A C 1
ATOM 1376 O O . ALA A 1 185 ? -13.578 -8.906 4.18 1 97.69 185 ALA A O 1
ATOM 1377 N N . VAL A 1 186 ? -11.789 -10.195 4.445 1 96.62 186 VAL A N 1
ATOM 1378 C CA . VAL A 1 186 ? -10.898 -9.328 3.678 1 96.62 186 VAL A CA 1
ATOM 1379 C C . VAL A 1 186 ? -11.391 -9.227 2.238 1 96.62 186 VAL A C 1
ATOM 1381 O O . VAL A 1 186 ? -11.508 -8.125 1.693 1 96.62 186 VAL A O 1
ATOM 1384 N N . ALA A 1 187 ? -11.711 -10.383 1.63 1 98.19 187 ALA A N 1
ATOM 1385 C CA . ALA A 1 187 ? -12.18 -10.422 0.245 1 98.19 187 ALA A CA 1
ATOM 1386 C C . ALA A 1 187 ? -13.531 -9.727 0.098 1 98.19 187 ALA A C 1
ATOM 1388 O O . ALA A 1 187 ? -13.781 -9.055 -0.904 1 98.19 187 ALA A O 1
ATOM 1389 N N . GLU A 1 188 ? -14.359 -9.891 1.094 1 98.06 188 GLU A N 1
ATOM 1390 C CA . GLU A 1 188 ? -15.664 -9.234 1.068 1 98.06 188 GLU A CA 1
ATOM 1391 C C . GLU A 1 188 ? -15.516 -7.719 1.125 1 98.06 188 GLU A C 1
ATOM 1393 O O . GLU A 1 188 ? -16.234 -6.996 0.435 1 98.06 188 GLU A O 1
ATOM 1398 N N . ARG A 1 189 ? -14.633 -7.258 1.951 1 95.94 189 ARG A N 1
ATOM 1399 C CA . ARG A 1 189 ? -14.391 -5.824 2.031 1 95.94 189 ARG A CA 1
ATOM 1400 C C . ARG A 1 189 ? -13.852 -5.285 0.71 1 95.94 189 ARG A C 1
ATOM 1402 O O . ARG A 1 189 ? -14.25 -4.207 0.263 1 95.94 189 ARG A O 1
ATOM 1409 N N . ALA A 1 190 ? -12.93 -6.008 0.141 1 96.69 190 ALA A N 1
ATOM 1410 C CA . ALA A 1 190 ? -12.406 -5.629 -1.169 1 96.69 190 ALA A CA 1
ATOM 1411 C C . ALA A 1 190 ? -13.523 -5.539 -2.203 1 96.69 190 ALA A C 1
ATOM 1413 O O . ALA A 1 190 ? -13.562 -4.602 -3.002 1 96.69 190 ALA A O 1
ATOM 1414 N N . LEU A 1 191 ? -14.398 -6.551 -2.191 1 97.81 191 LEU A N 1
ATOM 1415 C CA . LEU A 1 191 ? -15.523 -6.566 -3.119 1 97.81 191 LEU A CA 1
ATOM 1416 C C . LEU A 1 191 ? -16.422 -5.352 -2.908 1 97.81 191 LEU A C 1
ATOM 1418 O O . LEU A 1 191 ? -16.812 -4.688 -3.873 1 97.81 191 LEU A O 1
ATOM 1422 N N . ASP A 1 192 ? -16.75 -5.078 -1.672 1 96.5 192 ASP A N 1
ATOM 1423 C CA . ASP A 1 192 ? -17.594 -3.924 -1.359 1 96.5 192 ASP A CA 1
ATOM 1424 C C . ASP A 1 192 ? -16.969 -2.633 -1.893 1 96.5 192 ASP A C 1
ATOM 1426 O O . ASP A 1 192 ? -17.656 -1.812 -2.498 1 96.5 192 ASP A O 1
ATOM 1430 N N . ARG A 1 193 ? -15.758 -2.48 -1.679 1 94 193 ARG A N 1
ATOM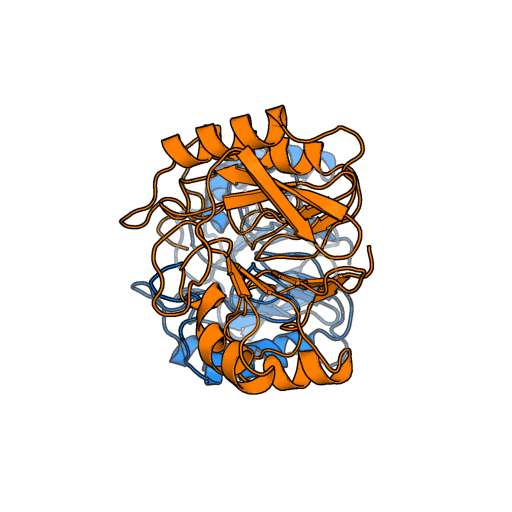 1431 C CA . ARG A 1 193 ? -15.039 -1.286 -2.117 1 94 193 ARG A CA 1
ATOM 1432 C C . ARG A 1 193 ? -14.984 -1.211 -3.639 1 94 193 ARG A C 1
ATOM 1434 O O . ARG A 1 193 ? -15.172 -0.141 -4.219 1 94 193 ARG A O 1
ATOM 1441 N N . ALA A 1 194 ? -14.703 -2.311 -4.277 1 95.94 194 ALA A N 1
ATOM 1442 C CA . ALA A 1 194 ? -14.672 -2.355 -5.734 1 95.94 194 ALA A CA 1
ATOM 1443 C C . ALA A 1 194 ? -16.031 -1.979 -6.324 1 95.94 194 ALA A C 1
ATOM 1445 O O . ALA A 1 194 ? -16.094 -1.284 -7.344 1 95.94 194 ALA A O 1
ATOM 1446 N N . GLN A 1 195 ? -17.031 -2.41 -5.703 1 96.94 195 GLN A N 1
ATOM 1447 C CA . GLN A 1 195 ? -18.391 -2.207 -6.207 1 96.94 195 GLN A CA 1
ATOM 1448 C C . GLN A 1 195 ? -18.781 -0.737 -6.129 1 96.94 195 GLN A C 1
ATOM 1450 O O . GLN A 1 195 ? -19.719 -0.307 -6.809 1 96.94 195 GLN A O 1
ATOM 1455 N N . ARG A 1 196 ? -18.109 0.041 -5.297 1 91.62 196 ARG A N 1
ATOM 1456 C CA . ARG A 1 196 ? -18.406 1.466 -5.199 1 91.62 196 ARG A CA 1
ATOM 1457 C C . ARG A 1 196 ? -18.016 2.197 -6.477 1 91.62 196 ARG A C 1
ATOM 1459 O O . ARG A 1 1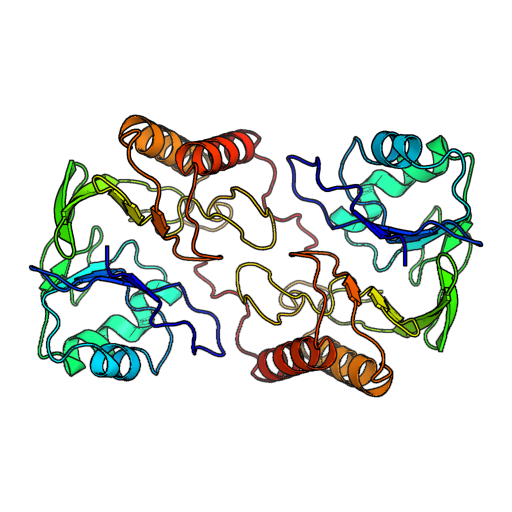96 ? -18.484 3.305 -6.738 1 91.62 196 ARG A O 1
ATOM 1466 N N . ARG A 1 197 ? -17.078 1.646 -7.195 1 88.94 197 ARG A N 1
ATOM 1467 C CA . ARG A 1 197 ? -16.594 2.119 -8.492 1 88.94 197 ARG A CA 1
ATOM 1468 C C . ARG A 1 197 ? -15.984 3.508 -8.375 1 88.94 197 ARG A C 1
ATOM 1470 O O . ARG A 1 197 ? -15.867 4.227 -9.375 1 88.94 197 ARG A O 1
ATOM 1477 N N . ASP A 1 198 ? -15.656 3.893 -7.145 1 83.12 198 ASP A N 1
ATOM 1478 C CA . ASP A 1 198 ? -14.812 5.07 -6.961 1 83.12 198 ASP A CA 1
ATOM 1479 C C . ASP A 1 198 ? -13.375 4.793 -7.398 1 83.12 198 ASP A C 1
ATOM 1481 O O . ASP A 1 198 ? -12.906 3.66 -7.316 1 83.12 198 ASP A O 1
ATOM 1485 N N . PRO A 1 199 ? -12.703 5.82 -7.957 1 80.25 199 PRO A N 1
ATOM 1486 C CA . PRO A 1 199 ? -11.281 5.598 -8.219 1 80.25 199 PRO A CA 1
ATOM 1487 C C . PRO A 1 199 ? -10.516 5.145 -6.98 1 80.25 199 PRO A C 1
ATOM 1489 O O . PRO A 1 199 ? -10.727 5.676 -5.887 1 80.25 199 PRO A O 1
ATOM 1492 N N . LYS A 1 200 ? -9.773 4.074 -7.164 1 77.56 200 LYS A N 1
ATOM 1493 C CA . LYS A 1 200 ? -8.977 3.582 -6.043 1 77.56 200 LYS A CA 1
ATOM 1494 C C . LYS A 1 200 ? -8 4.648 -5.559 1 77.56 200 LYS A C 1
ATOM 1496 O O . LYS A 1 200 ? -7.812 4.82 -4.352 1 77.56 200 LYS A O 1
ATOM 1501 N N . TYR A 1 201 ? -7.367 5.363 -6.57 1 74.19 201 TYR A N 1
ATOM 1502 C CA . TYR A 1 201 ? -6.469 6.484 -6.309 1 74.19 201 TYR A CA 1
ATOM 1503 C C . TYR A 1 201 ? -6.969 7.75 -6.988 1 74.19 201 TYR A C 1
ATOM 1505 O O . TYR A 1 201 ? -7.148 7.777 -8.211 1 74.19 201 TYR A O 1
ATOM 1513 N N . PRO A 1 202 ? -7.254 8.758 -6.176 1 71.12 202 PRO A N 1
ATOM 1514 C CA . PRO A 1 202 ? -7.699 10 -6.816 1 71.12 202 PRO A CA 1
ATOM 1515 C C . PRO A 1 202 ? -6.66 10.57 -7.781 1 71.12 202 PRO A C 1
ATOM 1517 O O . PRO A 1 202 ? -5.473 10.25 -7.68 1 71.12 202 PRO A O 1
ATOM 1520 N N . ASP A 1 203 ? -7.152 11.383 -8.75 1 64.38 203 ASP A N 1
ATOM 1521 C CA . ASP A 1 203 ? -6.387 11.922 -9.867 1 64.38 203 ASP A CA 1
ATOM 1522 C C . ASP A 1 203 ? -5.18 12.719 -9.375 1 64.38 203 ASP A C 1
ATOM 1524 O O . ASP A 1 203 ? -4.219 12.922 -10.125 1 64.38 203 ASP A O 1
ATOM 1528 N N . ASP A 1 204 ? -5.289 13.156 -8.312 1 67.25 204 ASP A N 1
ATOM 1529 C CA . ASP A 1 204 ? -4.191 14.031 -7.918 1 67.25 204 ASP A CA 1
ATOM 1530 C C . ASP A 1 204 ? -3.256 13.32 -6.938 1 67.25 204 ASP A C 1
ATOM 1532 O O . ASP A 1 204 ? -2.436 13.969 -6.281 1 67.25 204 ASP A O 1
ATOM 1536 N N . GLN A 1 205 ? -3.299 12 -6.926 1 68.12 205 GLN A N 1
ATOM 1537 C CA . GLN A 1 205 ? -2.457 11.281 -5.977 1 68.12 205 GLN A CA 1
ATOM 1538 C C . GLN A 1 205 ? -1.149 10.836 -6.621 1 68.12 205 GLN A C 1
ATOM 1540 O O . GLN A 1 205 ? -1.108 10.555 -7.82 1 68.12 205 GLN A O 1
ATOM 1545 N N . MET B 1 1 ? 2.355 11.297 22.609 1 81.25 1 MET B N 1
ATOM 1546 C CA . MET B 1 1 ? 1.221 12.164 22.312 1 81.25 1 MET B CA 1
ATOM 1547 C C . MET B 1 1 ? -0.059 11.352 22.141 1 81.25 1 MET B C 1
ATOM 1549 O O . MET B 1 1 ? -0.007 10.164 21.828 1 81.25 1 MET B O 1
ATOM 1553 N N . SER B 1 2 ? -1.161 12.016 22.594 1 91.38 2 SER B N 1
ATOM 1554 C CA . SER B 1 2 ? -2.459 11.406 22.312 1 91.38 2 SER B CA 1
ATOM 1555 C C . SER B 1 2 ? -2.895 11.664 20.875 1 91.38 2 SER B C 1
ATOM 1557 O O . SER B 1 2 ? -3.424 12.734 20.562 1 91.38 2 SER B O 1
ATOM 1559 N N . VAL B 1 3 ? -2.586 10.742 20 1 97.5 3 VAL B N 1
ATOM 1560 C CA . VAL B 1 3 ? -2.879 10.898 18.578 1 97.5 3 VAL B CA 1
ATOM 1561 C C . VAL B 1 3 ? -3.916 9.859 18.141 1 97.5 3 VAL B C 1
ATOM 1563 O O . VAL B 1 3 ? -3.797 8.68 18.484 1 97.5 3 VAL B O 1
ATOM 1566 N N . ARG B 1 4 ? -4.934 10.297 17.422 1 97.56 4 ARG B N 1
ATOM 1567 C CA . ARG B 1 4 ? -5.969 9.406 16.906 1 97.56 4 ARG B CA 1
ATOM 1568 C C . ARG B 1 4 ? -6.133 9.562 15.406 1 97.56 4 ARG B C 1
ATOM 1570 O O . ARG B 1 4 ? -6.223 10.688 14.898 1 97.56 4 ARG B O 1
ATOM 1577 N N . VAL B 1 5 ? -6.137 8.43 14.781 1 97.62 5 VAL B N 1
ATOM 1578 C CA . VAL B 1 5 ? -6.52 8.461 13.367 1 97.62 5 VAL B CA 1
ATOM 1579 C C . VAL B 1 5 ? -8.031 8.594 13.25 1 97.62 5 VAL B C 1
ATOM 1581 O O . VAL B 1 5 ? -8.773 7.703 13.664 1 97.62 5 VAL B O 1
ATOM 1584 N N . VAL B 1 6 ? -8.516 9.633 12.562 1 98.5 6 VAL B N 1
ATOM 1585 C CA . VAL B 1 6 ? -9.945 9.898 12.602 1 98.5 6 VAL B CA 1
ATOM 1586 C C . VAL B 1 6 ? -10.578 9.578 11.25 1 98.5 6 VAL B C 1
ATOM 1588 O O . VAL B 1 6 ? -11.734 9.914 11 1 98.5 6 VAL B O 1
ATOM 1591 N N . THR B 1 7 ? -9.82 8.93 10.383 1 96.94 7 THR B N 1
ATOM 1592 C CA . THR B 1 7 ? -10.352 8.562 9.07 1 96.94 7 THR B CA 1
ATOM 1593 C C . THR B 1 7 ? -10.367 7.047 8.906 1 96.94 7 THR B C 1
ATOM 1595 O O . THR B 1 7 ? -10.602 6.543 7.805 1 96.94 7 THR B O 1
ATOM 1598 N N . SER B 1 8 ? -10.156 6.293 9.93 1 91.44 8 SER B N 1
ATOM 1599 C CA . SER B 1 8 ? -10.031 4.844 9.867 1 91.44 8 SER B CA 1
ATOM 1600 C C . SER B 1 8 ? -11.352 4.188 9.469 1 91.44 8 SER B C 1
ATOM 1602 O O . SER B 1 8 ? -11.367 3.041 9.016 1 91.44 8 SER B O 1
ATOM 1604 N N . GLY B 1 9 ? -12.43 4.922 9.641 1 90.19 9 GLY B N 1
ATOM 1605 C CA . GLY B 1 9 ? -13.734 4.363 9.328 1 90.19 9 GLY B CA 1
ATOM 1606 C C . GLY B 1 9 ? -14.117 4.523 7.867 1 90.19 9 GLY B C 1
ATOM 1607 O O . GLY B 1 9 ? -15.195 4.094 7.453 1 90.19 9 GLY B O 1
ATOM 1608 N N . ALA B 1 10 ? -13.25 5.102 7.102 1 90.81 10 ALA B N 1
ATOM 1609 C CA . ALA B 1 10 ? -13.57 5.402 5.707 1 90.81 10 ALA B CA 1
ATOM 1610 C C . ALA B 1 10 ? -13.648 4.125 4.875 1 90.81 10 ALA B C 1
ATOM 1612 O O . ALA B 1 10 ? -12.844 3.209 5.059 1 90.81 10 ALA B O 1
ATOM 1613 N N . ALA B 1 11 ? -14.578 4.094 3.945 1 84.44 11 ALA B N 1
ATOM 1614 C CA . ALA B 1 11 ? -14.719 2.982 3.01 1 84.44 11 ALA B CA 1
ATOM 1615 C C . ALA B 1 11 ? -14.094 3.316 1.657 1 84.44 11 ALA B C 1
ATOM 1617 O O . ALA B 1 11 ? -13.922 2.438 0.812 1 84.44 11 ALA B O 1
ATOM 1618 N N . SER B 1 12 ? -13.859 4.621 1.44 1 87.56 12 SER B N 1
ATOM 1619 C CA . SER B 1 12 ? -13.234 5.102 0.211 1 87.56 12 SER B CA 1
ATOM 1620 C C . SER B 1 12 ? -11.844 5.664 0.477 1 87.56 12 SER B C 1
ATOM 1622 O O . SER B 1 12 ? -11.438 5.809 1.632 1 87.56 12 SER B O 1
ATOM 1624 N N . PHE B 1 13 ? -11.148 5.891 -0.565 1 89.06 13 PHE B N 1
ATOM 1625 C CA . PHE B 1 13 ? -9.773 6.363 -0.448 1 89.06 13 PHE B CA 1
ATOM 1626 C C . PHE B 1 13 ? -9.719 7.688 0.309 1 89.06 13 PHE B C 1
ATOM 1628 O O . PHE B 1 13 ? -10.484 8.609 0.012 1 89.06 13 PHE B O 1
ATOM 1635 N N . THR B 1 14 ? -8.859 7.703 1.277 1 93.69 14 THR B N 1
ATOM 1636 C CA . THR B 1 14 ? -8.617 8.906 2.062 1 93.69 14 THR B CA 1
ATOM 1637 C C . THR B 1 14 ? -7.277 8.82 2.791 1 93.69 14 THR B C 1
ATOM 1639 O O . THR B 1 14 ? -6.75 7.723 3 1 93.69 14 THR B O 1
ATOM 1642 N N . CYS B 1 15 ? -6.719 9.953 3.115 1 95.44 15 CYS B N 1
ATOM 1643 C CA . CYS B 1 15 ? -5.492 9.953 3.906 1 95.44 15 CYS B CA 1
ATOM 1644 C C . CYS B 1 15 ? -5.785 9.641 5.367 1 95.44 15 CYS B C 1
ATOM 1646 O O . CYS B 1 15 ? -6.949 9.609 5.781 1 95.44 15 CYS B O 1
ATOM 1648 N N . ASN B 1 16 ? -4.727 9.336 6.047 1 96.31 16 ASN B N 1
ATOM 1649 C CA . ASN B 1 16 ? -4.793 9.406 7.504 1 96.31 16 ASN B CA 1
ATOM 1650 C C . ASN B 1 16 ? -4.879 10.844 7.992 1 96.31 16 ASN B C 1
ATOM 1652 O O . ASN B 1 16 ? -3.996 11.656 7.703 1 96.31 16 ASN B O 1
ATOM 1656 N N . ALA B 1 17 ? -5.91 11.18 8.609 1 98.62 17 ALA B N 1
ATOM 1657 C CA . ALA B 1 17 ? -5.988 12.438 9.359 1 98.62 17 ALA B CA 1
ATOM 1658 C C . ALA B 1 17 ? -5.805 12.188 10.859 1 98.62 17 ALA B C 1
ATOM 1660 O O . ALA B 1 17 ? -6.324 11.211 11.398 1 98.62 17 ALA B O 1
ATOM 1661 N N . PHE B 1 18 ? -5.055 13.039 11.492 1 98.88 18 PHE B N 1
ATOM 1662 C CA . PHE B 1 18 ? -4.66 12.773 12.867 1 98.88 18 PHE B CA 1
ATOM 1663 C C . PHE B 1 18 ? -5.203 13.844 13.805 1 98.88 18 PHE B C 1
ATOM 1665 O O . PHE B 1 18 ? -4.914 15.031 13.641 1 98.88 18 PHE B O 1
ATOM 1672 N N . LEU B 1 19 ? -5.949 13.406 14.773 1 98.94 19 LEU B N 1
ATOM 1673 C CA . LEU B 1 19 ? -6.371 14.273 15.867 1 98.94 19 LEU B CA 1
ATOM 1674 C C . LEU B 1 19 ? -5.398 14.188 17.031 1 98.94 19 LEU B C 1
ATOM 1676 O O . LEU B 1 19 ? -5.188 13.102 17.594 1 98.94 19 LEU B O 1
ATOM 1680 N N . VAL B 1 20 ? -4.777 15.281 17.328 1 98.75 20 VAL B N 1
ATOM 1681 C CA . VAL B 1 20 ? -3.834 15.367 18.438 1 98.75 20 VAL B CA 1
ATOM 1682 C C . VAL B 1 20 ? -4.43 16.219 19.562 1 98.75 20 VAL B C 1
ATOM 1684 O O . VAL B 1 20 ? -4.551 17.438 19.422 1 98.75 20 VAL B O 1
ATOM 1687 N N . VAL B 1 21 ? -4.711 15.586 20.625 1 98.44 21 VAL B N 1
ATOM 1688 C CA . VAL B 1 21 ? -5.367 16.281 21.719 1 98.44 21 VAL B CA 1
ATOM 1689 C C . VAL B 1 21 ? -4.312 16.797 22.703 1 98.44 21 VAL B C 1
ATOM 1691 O O . VAL B 1 21 ? -3.344 16.094 23 1 98.44 21 VAL B O 1
ATOM 1694 N N . GLY B 1 22 ? -4.473 18.031 23.219 1 97.94 22 GLY B N 1
ATOM 1695 C CA . GLY B 1 22 ? -3.58 18.656 24.188 1 97.94 22 GLY B CA 1
ATOM 1696 C C . GLY B 1 22 ? -3.838 20.141 24.391 1 97.94 22 GLY B C 1
ATOM 1697 O O . GLY B 1 22 ? -4.984 20.594 24.297 1 97.94 22 GLY B O 1
ATOM 1698 N N . ASP B 1 23 ? -2.809 20.922 24.75 1 97.75 23 ASP B N 1
ATOM 1699 C CA . ASP B 1 23 ? -2.92 22.359 24.953 1 97.75 23 ASP B CA 1
ATOM 1700 C C . ASP B 1 23 ? -3.529 23.047 23.734 1 97.75 23 ASP B C 1
ATOM 1702 O O . ASP B 1 23 ? -4.348 23.953 23.875 1 97.75 23 ASP B O 1
ATOM 1706 N N . THR B 1 24 ? -3.084 22.625 22.625 1 98.5 24 THR B N 1
ATOM 1707 C CA . THR B 1 24 ? -3.656 23.062 21.359 1 98.5 24 THR B CA 1
ATOM 1708 C C . THR B 1 24 ? -4.152 21.859 20.547 1 98.5 24 THR B C 1
ATOM 1710 O O . THR B 1 24 ? -3.371 21.203 19.875 1 98.5 24 THR B O 1
ATOM 1713 N N . THR B 1 25 ? -5.445 21.594 20.703 1 98.75 25 THR B N 1
ATOM 1714 C CA . THR B 1 25 ? -6.016 20.453 19.969 1 98.75 25 THR B CA 1
ATOM 1715 C C . THR B 1 25 ? -5.93 20.688 18.469 1 98.75 25 THR B C 1
ATOM 1717 O O . THR B 1 25 ? -6.492 21.656 17.938 1 98.75 25 THR B O 1
ATOM 1720 N N . THR B 1 26 ? -5.219 19.797 17.844 1 98.88 26 THR B N 1
ATOM 1721 C CA . THR B 1 26 ? -4.844 20.016 16.453 1 98.88 26 THR B CA 1
ATOM 1722 C C . THR B 1 26 ? -5.27 18.828 15.586 1 98.88 26 THR B C 1
ATOM 1724 O O . THR B 1 26 ? -5.109 17.672 15.984 1 98.88 26 THR B O 1
ATOM 1727 N N . LEU B 1 27 ? -5.895 19.094 14.477 1 98.94 27 LEU B N 1
ATOM 1728 C CA . LEU B 1 27 ? -6.102 18.109 13.406 1 98.94 27 LEU B CA 1
ATOM 1729 C C . LEU B 1 27 ? -5.062 18.281 12.305 1 98.94 27 LEU B C 1
ATOM 1731 O O . LEU B 1 27 ? -4.871 19.375 11.789 1 98.94 27 LEU B O 1
ATOM 1735 N N . VAL B 1 28 ? -4.32 17.25 12.047 1 98.94 28 VAL B N 1
ATOM 1736 C CA . VAL B 1 28 ? -3.41 17.25 10.906 1 98.94 28 VAL B CA 1
ATOM 1737 C C . VAL B 1 28 ? -4.094 16.625 9.695 1 98.94 28 VAL B C 1
ATOM 1739 O O . VAL B 1 28 ? -4.355 15.414 9.688 1 98.94 28 VAL B O 1
ATOM 1742 N N . ASP B 1 29 ? -4.371 17.438 8.672 1 98.81 29 ASP B N 1
ATOM 1743 C CA . ASP B 1 29 ? -5.156 17.094 7.492 1 98.81 29 ASP B CA 1
ATOM 1744 C C . ASP B 1 29 ? -6.594 16.75 7.867 1 98.81 29 ASP B C 1
ATOM 1746 O O . ASP B 1 29 ? -6.891 16.5 9.039 1 98.81 29 ASP B O 1
ATOM 1750 N N . ALA B 1 30 ? -7.453 16.797 6.883 1 98.56 30 ALA B N 1
ATOM 1751 C CA . ALA B 1 30 ? -8.875 16.641 7.172 1 98.56 30 ALA B CA 1
ATOM 1752 C C . ALA B 1 30 ? -9.445 15.398 6.5 1 98.56 30 ALA B C 1
ATOM 1754 O O . ALA B 1 30 ? -10.516 14.922 6.875 1 98.56 30 ALA B O 1
ATOM 1755 N N . GLY B 1 31 ? -8.75 14.891 5.48 1 97.06 31 GLY B N 1
ATOM 1756 C CA . GLY B 1 31 ? -9.164 13.664 4.812 1 97.06 31 GLY B CA 1
ATOM 1757 C C . GLY B 1 31 ? -10.328 13.867 3.861 1 97.06 31 GLY B C 1
ATOM 1758 O O . GLY B 1 31 ? -10.711 15 3.572 1 97.06 31 GLY B O 1
ATOM 1759 N N . ALA B 1 32 ? -10.797 12.734 3.365 1 95.69 32 ALA B N 1
ATOM 1760 C CA . ALA B 1 32 ? -11.93 12.719 2.436 1 95.69 32 ALA B CA 1
ATOM 1761 C C . ALA B 1 32 ? -13.086 11.891 2.988 1 95.69 32 ALA B C 1
ATOM 1763 O O . ALA B 1 32 ? -14.086 11.672 2.301 1 95.69 32 ALA B O 1
ATOM 1764 N N . TYR B 1 33 ? -12.945 11.469 4.207 1 96 33 TYR B N 1
ATOM 1765 C CA . TYR B 1 33 ? -13.961 10.664 4.875 1 96 33 TYR B CA 1
ATOM 1766 C C . TYR B 1 33 ? -15.125 11.531 5.336 1 96 33 TYR B C 1
ATOM 1768 O O . TYR B 1 33 ? -14.961 12.406 6.191 1 96 33 TYR B O 1
ATOM 1776 N N . ASP B 1 34 ? -16.281 11.25 4.82 1 96.62 34 ASP B N 1
ATOM 1777 C CA . ASP B 1 34 ? -17.422 12.125 5.078 1 96.62 34 ASP B CA 1
ATOM 1778 C C . ASP B 1 34 ? -17.844 12.07 6.547 1 96.62 34 ASP B C 1
ATOM 1780 O O . ASP B 1 34 ? -18.547 12.953 7.031 1 96.62 34 ASP B O 1
ATOM 1784 N N . GLY B 1 35 ? -17.391 11.125 7.32 1 97.75 35 GLY B N 1
ATOM 1785 C CA . GLY B 1 35 ? -17.719 11.008 8.734 1 97.75 35 GLY B CA 1
ATOM 1786 C C . GLY B 1 35 ? -16.656 11.633 9.633 1 97.75 35 GLY B C 1
ATOM 1787 O O . GLY B 1 35 ? -16.719 11.477 10.859 1 97.75 35 GLY B O 1
ATOM 1788 N N . VAL B 1 36 ? -15.758 12.359 9.062 1 98.62 36 VAL B N 1
ATOM 1789 C CA . VAL B 1 36 ? -14.578 12.766 9.82 1 98.62 36 VAL B CA 1
ATOM 1790 C C . VAL B 1 36 ? -14.977 13.734 10.93 1 98.62 36 VAL B C 1
ATOM 1792 O O . VAL B 1 36 ? -14.453 13.664 12.039 1 98.62 36 VAL B O 1
ATOM 1795 N N . ALA B 1 37 ? -15.844 14.703 10.641 1 98.69 37 ALA B N 1
ATOM 1796 C CA . ALA B 1 37 ? -16.266 15.664 11.656 1 98.69 37 ALA B CA 1
ATOM 1797 C C . ALA B 1 37 ? -16.922 14.953 12.836 1 98.69 37 ALA B C 1
ATOM 1799 O O . ALA B 1 37 ? -16.656 15.281 13.992 1 98.69 37 ALA B O 1
ATOM 1800 N N . ASP B 1 38 ? -17.766 13.984 12.539 1 98.5 38 ASP B N 1
ATOM 1801 C CA . ASP B 1 38 ? -18.422 13.211 13.594 1 98.5 38 ASP B CA 1
ATOM 1802 C C . ASP B 1 38 ? -17.406 12.414 14.406 1 98.5 38 ASP B C 1
ATOM 1804 O O . ASP B 1 38 ? -17.531 12.312 15.625 1 98.5 38 ASP B O 1
ATOM 1808 N N . GLU B 1 39 ? -16.469 11.852 13.703 1 98.5 39 GLU B N 1
ATOM 1809 C CA . GLU B 1 39 ? -15.43 11.094 14.398 1 98.5 39 GLU B CA 1
ATOM 1810 C C . GLU B 1 39 ? -14.656 11.984 15.367 1 98.5 39 GLU B C 1
ATOM 1812 O O . GLU B 1 39 ? -14.375 11.586 16.5 1 98.5 39 GLU B O 1
ATOM 1817 N N . ILE B 1 40 ? -14.32 13.156 14.898 1 98.75 40 ILE B N 1
ATOM 1818 C CA . ILE B 1 40 ? -13.602 14.109 15.75 1 98.75 40 ILE B CA 1
ATOM 1819 C C . ILE B 1 40 ? -14.461 14.461 16.969 1 98.75 40 ILE B C 1
ATOM 1821 O O . ILE B 1 40 ? -13.969 14.469 18.094 1 98.75 40 ILE B O 1
ATOM 1825 N N . ARG B 1 41 ? -15.719 14.695 16.828 1 98.31 41 ARG B N 1
ATOM 1826 C CA . ARG B 1 41 ? -16.641 15.094 17.875 1 98.31 41 ARG B CA 1
ATOM 1827 C C . ARG B 1 41 ? -16.766 14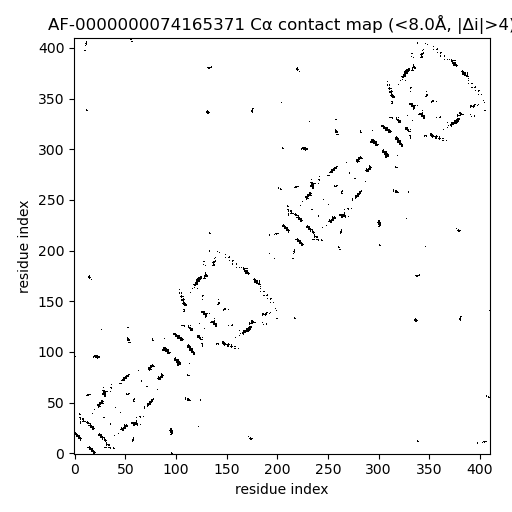.016 18.953 1 98.31 41 ARG B C 1
ATOM 1829 O O . ARG B 1 41 ? -17.078 14.305 20.109 1 98.31 41 ARG B O 1
ATOM 1836 N N . ALA B 1 42 ? -16.531 12.867 18.531 1 98 42 ALA B N 1
ATOM 1837 C CA . ALA B 1 42 ? -16.594 11.758 19.484 1 98 42 ALA B CA 1
ATOM 1838 C C . ALA B 1 42 ? -15.469 11.859 20.516 1 98 42 ALA B C 1
ATOM 1840 O O . ALA B 1 42 ? -15.531 11.227 21.562 1 98 42 ALA B O 1
ATOM 1841 N N . HIS B 1 43 ? -14.492 12.688 20.234 1 97.5 43 HIS B N 1
ATOM 1842 C CA . HIS B 1 43 ? -13.32 12.703 21.109 1 97.5 43 HIS B CA 1
ATOM 1843 C C . HIS B 1 43 ? -13.117 14.078 21.734 1 97.5 43 HIS B C 1
ATOM 1845 O O . HIS B 1 43 ? -12.547 14.195 22.828 1 97.5 43 HIS B O 1
ATOM 1851 N N . VAL B 1 44 ? -13.539 15.086 21.016 1 98.19 44 VAL B N 1
ATOM 1852 C CA . VAL B 1 44 ? -13.336 16.438 21.531 1 98.19 44 VAL B CA 1
ATOM 1853 C C . VAL B 1 44 ? -14.555 17.297 21.203 1 98.19 44 VAL B C 1
ATOM 1855 O O . VAL B 1 44 ? -15.234 17.078 20.203 1 98.19 44 VAL B O 1
ATOM 1858 N N . ASP B 1 45 ? -14.734 18.375 21.984 1 97.44 45 ASP B N 1
ATOM 1859 C CA . ASP B 1 45 ? -15.836 19.297 21.766 1 97.44 45 ASP B CA 1
ATOM 1860 C C . ASP B 1 45 ? -15.383 20.5 20.938 1 97.44 45 ASP B C 1
ATOM 1862 O O . ASP B 1 45 ? -16.203 21.156 20.281 1 97.44 45 ASP B O 1
ATOM 1866 N N . ALA B 1 46 ? -14.156 20.766 21.062 1 98.31 46 ALA B N 1
ATOM 1867 C CA . ALA B 1 46 ? -13.602 21.922 20.359 1 98.31 46 ALA B CA 1
ATOM 1868 C C . ALA B 1 46 ? -12.305 21.562 19.641 1 98.31 46 ALA B C 1
ATOM 1870 O O . ALA B 1 46 ? -11.586 20.656 20.062 1 98.31 46 ALA B O 1
ATOM 1871 N N . LEU B 1 47 ? -12.07 22.203 18.609 1 98.75 47 LEU B N 1
ATOM 1872 C CA . LEU B 1 47 ? -10.867 22.078 17.781 1 98.75 47 LEU B CA 1
ATOM 1873 C C . LEU B 1 47 ? -10.195 23.438 17.609 1 98.75 47 LEU B C 1
ATOM 1875 O O . LEU B 1 47 ? -10.812 24.391 17.125 1 98.75 47 LEU B O 1
ATOM 1879 N N . ASP B 1 48 ? -8.906 23.516 18.016 1 98.81 48 ASP B N 1
ATOM 1880 C CA . ASP B 1 48 ? -8.219 24.797 17.969 1 98.81 48 ASP B CA 1
ATOM 1881 C C . ASP B 1 48 ? -7.73 25.109 16.547 1 98.81 48 ASP B C 1
ATOM 1883 O O . ASP B 1 48 ? -7.801 26.266 16.109 1 98.81 48 ASP B O 1
ATOM 1887 N N . GLN B 1 49 ? -7.254 24.094 15.859 1 98.88 49 GLN B N 1
ATOM 1888 C CA . GLN B 1 49 ? -6.652 24.375 14.562 1 98.88 49 GLN B CA 1
ATOM 1889 C C . GLN B 1 49 ? -6.578 23.109 13.711 1 98.88 49 GLN B C 1
ATOM 1891 O O . GLN B 1 49 ? -6.668 22 14.227 1 98.88 49 GLN B O 1
ATOM 1896 N N . VAL B 1 50 ? -6.488 23.297 12.438 1 98.94 50 VAL B N 1
ATOM 1897 C CA . VAL B 1 50 ? -6.148 22.281 11.438 1 98.94 50 VAL B CA 1
ATOM 1898 C C . VAL B 1 50 ? -4.84 22.672 10.742 1 98.94 50 VAL B C 1
ATOM 1900 O O . VAL B 1 50 ? -4.648 23.828 10.359 1 98.94 50 VAL B O 1
ATOM 1903 N N . VAL B 1 51 ? -3.916 21.75 10.703 1 98.94 51 VAL B N 1
ATOM 1904 C CA . VAL B 1 51 ? -2.699 21.938 9.922 1 98.94 51 VAL B CA 1
ATOM 1905 C C . VAL B 1 51 ? -2.74 21.047 8.68 1 98.94 51 VAL B C 1
ATOM 1907 O O . VAL B 1 51 ? -2.838 19.828 8.781 1 98.94 51 VAL B O 1
ATOM 1910 N N . VAL B 1 52 ? -2.65 21.672 7.508 1 98.81 52 VAL B N 1
ATOM 1911 C CA . VAL B 1 52 ? -2.725 20.969 6.227 1 98.81 52 VAL B CA 1
ATOM 1912 C C . VAL B 1 52 ? -1.316 20.719 5.695 1 98.81 52 VAL B C 1
ATOM 1914 O O . VAL B 1 52 ? -0.548 21.656 5.488 1 98.81 52 VAL B O 1
ATOM 1917 N N . THR B 1 53 ? -1.032 19.453 5.5 1 98.62 53 THR B N 1
ATOM 1918 C CA . THR B 1 53 ? 0.297 19.125 5 1 98.62 53 THR B CA 1
ATOM 1919 C C . THR B 1 53 ? 0.434 19.5 3.529 1 98.62 53 THR B C 1
ATOM 1921 O O . THR B 1 53 ? 1.455 20.047 3.117 1 98.62 53 THR B O 1
ATOM 1924 N N . HIS B 1 54 ? -0.572 19.141 2.75 1 97.88 54 HIS B N 1
ATOM 1925 C CA . HIS B 1 54 ? -0.606 19.547 1.351 1 97.88 54 HIS B CA 1
ATOM 1926 C C . HIS B 1 54 ? -2.02 19.469 0.786 1 97.88 54 HIS B C 1
ATOM 1928 O O . HIS B 1 54 ? -2.926 18.953 1.444 1 97.88 54 HIS B O 1
ATOM 1934 N N . GLN B 1 55 ? -2.176 19.891 -0.484 1 96.31 55 GLN B N 1
ATOM 1935 C CA . GLN B 1 55 ? -3.508 20.25 -0.96 1 96.31 55 GLN B CA 1
ATOM 1936 C C . GLN B 1 55 ? -4.121 19.109 -1.778 1 96.31 55 GLN B C 1
ATOM 1938 O O . GLN B 1 55 ? -5.16 19.297 -2.418 1 96.31 55 GLN B O 1
ATOM 1943 N N . HIS B 1 56 ? -3.539 17.984 -1.867 1 95.56 56 HIS B N 1
ATOM 1944 C CA . HIS B 1 56 ? -4.215 16.891 -2.553 1 95.56 56 HIS B CA 1
ATOM 1945 C C . HIS B 1 56 ? -5.617 16.656 -1.99 1 95.56 56 HIS B C 1
ATOM 1947 O O . HIS B 1 56 ? -5.836 16.812 -0.785 1 95.56 56 HIS B O 1
ATOM 1953 N N . THR B 1 57 ? -6.48 16.281 -2.848 1 94.94 57 THR B N 1
ATOM 1954 C CA . THR B 1 57 ? -7.906 16.203 -2.545 1 94.94 57 THR B CA 1
ATOM 1955 C C . THR B 1 57 ? -8.164 15.258 -1.375 1 94.94 57 THR B C 1
ATOM 1957 O O . THR B 1 57 ? -8.961 15.562 -0.486 1 94.94 57 THR B O 1
ATOM 1960 N N . ASP B 1 58 ? -7.508 14.133 -1.296 1 94.88 58 ASP B N 1
ATOM 1961 C CA . ASP B 1 58 ? -7.77 13.148 -0.251 1 94.88 58 ASP B CA 1
ATOM 1962 C C . ASP B 1 58 ? -7.273 13.641 1.106 1 94.88 58 ASP B C 1
ATOM 1964 O O . ASP B 1 58 ? -7.531 13.008 2.135 1 94.88 58 ASP B O 1
ATOM 1968 N N . HIS B 1 59 ? -6.645 14.789 1.165 1 97.06 59 HIS B N 1
ATOM 1969 C CA . HIS B 1 59 ? -6.191 15.359 2.426 1 97.06 59 HIS B CA 1
ATOM 1970 C C . HIS B 1 59 ? -7.082 16.516 2.855 1 97.06 59 HIS B C 1
ATOM 1972 O O . HIS B 1 59 ? -7.164 16.844 4.043 1 97.06 59 HIS B O 1
ATOM 1978 N N . VAL B 1 60 ? -7.758 17.156 1.879 1 97.56 60 VAL B N 1
ATOM 1979 C CA . VAL B 1 60 ? -8.383 18.438 2.229 1 97.56 60 VAL B CA 1
ATOM 1980 C C . VAL B 1 60 ? -9.875 18.375 1.899 1 97.56 60 VAL B C 1
ATOM 1982 O O . VAL B 1 60 ? -10.617 19.312 2.197 1 97.56 60 VAL B O 1
ATOM 1985 N N . GLN B 1 61 ? -10.359 17.312 1.363 1 96.81 61 GLN B N 1
ATOM 1986 C CA . GLN B 1 61 ? -11.719 17.266 0.834 1 96.81 61 GLN B CA 1
ATOM 1987 C C . GLN B 1 61 ? -12.742 17.609 1.911 1 96.81 61 GLN B C 1
ATOM 1989 O O . GLN B 1 61 ? -13.773 18.219 1.622 1 96.81 61 GLN B O 1
ATOM 1994 N N . GLN B 1 62 ? -12.484 17.203 3.129 1 98.25 62 GLN B N 1
ATOM 1995 C CA . GLN B 1 62 ? -13.461 17.422 4.188 1 98.25 62 GLN B CA 1
ATOM 1996 C C . GLN B 1 62 ? -13.078 18.609 5.055 1 98.25 62 GLN B C 1
ATOM 1998 O O . GLN B 1 62 ? -13.602 18.781 6.156 1 98.25 62 GLN B O 1
ATOM 2003 N N . LEU B 1 63 ? -12.18 19.453 4.582 1 98.69 63 LEU B N 1
ATOM 2004 C CA . LEU B 1 63 ? -11.734 20.594 5.367 1 98.69 63 LEU B CA 1
ATOM 2005 C C . LEU B 1 63 ? -12.891 21.547 5.652 1 98.69 63 LEU B C 1
ATOM 2007 O O . LEU B 1 63 ? -13.055 22.016 6.781 1 98.69 63 LEU B O 1
ATOM 2011 N N . ASP B 1 64 ? -13.688 21.781 4.688 1 98.56 64 ASP B N 1
ATOM 2012 C CA . ASP B 1 64 ? -14.828 22.672 4.871 1 98.56 64 ASP B CA 1
ATOM 2013 C C . ASP B 1 64 ? -15.781 22.141 5.938 1 98.56 64 ASP B C 1
ATOM 2015 O O . ASP B 1 64 ? -16.234 22.891 6.805 1 98.56 64 ASP B O 1
ATOM 2019 N N . ALA B 1 65 ? -16.062 20.859 5.836 1 98.62 65 ALA B N 1
ATOM 2020 C CA . ALA B 1 65 ? -16.969 20.234 6.801 1 98.62 65 ALA B CA 1
ATOM 2021 C C . ALA B 1 65 ? -16.406 20.344 8.219 1 98.62 65 ALA B C 1
ATOM 2023 O O . ALA B 1 65 ? -17.156 20.594 9.164 1 98.62 65 ALA B O 1
ATOM 2024 N N . VAL B 1 66 ? -15.133 20.156 8.359 1 98.88 66 VAL B N 1
ATOM 2025 C CA . VAL B 1 66 ? -14.492 20.219 9.672 1 98.88 66 VAL B CA 1
ATOM 2026 C C . VAL B 1 66 ? -14.539 21.641 10.203 1 98.88 66 VAL B C 1
ATOM 2028 O O . VAL B 1 66 ? -14.906 21.859 11.359 1 98.88 66 VAL B O 1
ATOM 2031 N N . VAL B 1 67 ? -14.172 22.625 9.367 1 98.81 67 VAL B N 1
ATOM 2032 C CA . VAL B 1 67 ? -14.141 24.031 9.773 1 98.81 67 VAL B CA 1
ATOM 2033 C C . VAL B 1 67 ? -15.539 24.469 10.203 1 98.81 67 VAL B C 1
ATOM 2035 O O . VAL B 1 67 ? -15.695 25.156 11.211 1 98.81 67 VAL B O 1
ATOM 2038 N N . ASP B 1 68 ? -16.531 24.047 9.477 1 98.44 68 ASP B N 1
ATOM 2039 C CA . ASP B 1 68 ? -17.906 24.391 9.805 1 98.44 68 ASP B CA 1
ATOM 2040 C C . ASP B 1 68 ? -18.328 23.75 11.125 1 98.44 68 ASP B C 1
ATOM 2042 O O . ASP B 1 68 ? -18.938 24.406 11.969 1 98.44 68 ASP B O 1
ATOM 2046 N N . ALA B 1 69 ? -18.031 22.516 11.305 1 98.56 69 ALA B N 1
ATOM 2047 C CA . ALA B 1 69 ? -18.484 21.719 12.453 1 98.56 69 ALA B CA 1
ATOM 2048 C C . ALA B 1 69 ? -17.875 22.25 13.75 1 98.56 69 ALA B C 1
ATOM 2050 O O . ALA B 1 69 ? -18.469 22.125 14.82 1 98.56 69 ALA B O 1
ATOM 2051 N N . PHE B 1 70 ? -16.734 22.844 13.711 1 98.62 70 PHE B N 1
ATOM 2052 C CA . PHE B 1 70 ? -16.047 23.234 14.938 1 98.62 70 PHE B CA 1
ATOM 2053 C C . PHE B 1 70 ? -15.898 24.734 15.031 1 98.62 70 PHE B C 1
ATOM 2055 O O . PHE B 1 70 ? -14.969 25.25 15.664 1 98.62 70 PHE B O 1
ATOM 2062 N N . ASP B 1 71 ? -16.703 25.453 14.383 1 97.56 71 ASP B N 1
ATOM 2063 C CA . ASP B 1 71 ? -16.953 26.891 14.492 1 97.56 71 ASP B CA 1
ATOM 2064 C C . ASP B 1 71 ? -15.688 27.688 14.148 1 97.56 71 ASP B C 1
ATOM 2066 O O . ASP B 1 71 ? -15.312 28.609 14.875 1 97.56 71 ASP B O 1
ATOM 2070 N N . GLY B 1 72 ? -14.922 27.266 13.141 1 97.38 72 GLY B N 1
ATOM 2071 C CA . GLY B 1 72 ? -13.883 28.062 12.516 1 97.38 72 GLY B CA 1
ATOM 2072 C C . GLY B 1 72 ? -12.531 27.938 13.188 1 97.38 72 GLY B C 1
ATOM 2073 O O . GLY B 1 72 ? -11.914 28.953 13.547 1 97.38 72 GLY B O 1
ATOM 2074 N N . PRO B 1 73 ? -12.102 26.703 13.492 1 98.75 73 PRO B N 1
ATOM 2075 C CA . PRO B 1 73 ? -10.703 26.594 13.93 1 98.75 73 PRO B CA 1
ATOM 2076 C C . PRO B 1 73 ? -9.734 27.266 12.961 1 98.75 73 PRO B C 1
ATOM 2078 O O . PRO B 1 73 ? -10.055 27.453 11.781 1 98.75 73 PRO B O 1
ATOM 2081 N N . ASP B 1 74 ? -8.531 27.719 13.469 1 98.81 74 ASP B N 1
ATOM 2082 C CA . ASP B 1 74 ? -7.492 28.219 12.57 1 98.81 74 ASP B CA 1
ATOM 2083 C C . ASP B 1 74 ? -7.062 27.141 11.57 1 98.81 74 ASP B C 1
ATOM 2085 O O . ASP B 1 74 ? -7.027 25.953 11.906 1 98.81 74 ASP B O 1
ATOM 2089 N N . VAL B 1 75 ? -6.766 27.562 10.391 1 98.88 75 VAL B N 1
ATOM 2090 C CA . VAL B 1 75 ? -6.281 26.656 9.359 1 98.88 75 VAL B CA 1
ATOM 2091 C C . VAL B 1 75 ? -4.898 27.109 8.891 1 98.88 75 VAL B C 1
ATOM 2093 O O . VAL B 1 75 ? -4.742 28.203 8.352 1 98.88 75 VAL B O 1
ATOM 2096 N N . TYR B 1 76 ? -3.92 26.234 9.148 1 98.88 76 TYR B N 1
ATOM 2097 C CA . TYR B 1 76 ? -2.543 26.469 8.719 1 98.88 76 TYR B CA 1
ATOM 2098 C C . TYR B 1 76 ? -2.225 25.672 7.457 1 98.88 76 TYR B C 1
ATOM 2100 O O . TYR B 1 76 ? -2.49 24.469 7.391 1 98.88 76 TYR B O 1
ATOM 2108 N N . ALA B 1 77 ? -1.682 26.297 6.441 1 98.75 77 ALA B N 1
ATOM 2109 C CA . ALA B 1 77 ? -1.282 25.625 5.207 1 98.75 77 ALA B CA 1
ATOM 2110 C C . ALA B 1 77 ? -0.149 26.375 4.512 1 98.75 77 ALA B C 1
ATOM 2112 O O . ALA B 1 77 ? -0.018 27.594 4.664 1 98.75 77 ALA B O 1
ATOM 2113 N N . TYR B 1 78 ? 0.651 25.625 3.85 1 98.62 78 TYR B N 1
ATOM 2114 C CA . TYR B 1 78 ? 1.732 26.234 3.084 1 98.62 78 TYR B CA 1
ATOM 2115 C C . TYR B 1 78 ? 1.19 26.969 1.859 1 98.62 78 TYR B C 1
ATOM 2117 O O . TYR B 1 78 ? 1.491 28.141 1.645 1 98.62 78 TYR B O 1
ATOM 2125 N N . ALA B 1 79 ? 0.455 26.234 1.054 1 96.75 79 ALA B N 1
ATOM 2126 C CA . ALA B 1 79 ? -0.127 26.828 -0.148 1 96.75 79 ALA B CA 1
ATOM 2127 C C . ALA B 1 79 ? -1.418 27.578 0.179 1 96.75 79 ALA B C 1
ATOM 2129 O O . ALA B 1 79 ? -2.055 27.297 1.2 1 96.75 79 ALA B O 1
ATOM 2130 N N . ASP B 1 80 ? -1.794 28.375 -0.765 1 94.75 80 ASP B N 1
ATOM 2131 C CA . ASP B 1 80 ? -3.053 29.109 -0.615 1 94.75 80 ASP B CA 1
ATOM 2132 C C . ASP B 1 80 ? -4.242 28.141 -0.632 1 94.75 80 ASP B C 1
ATOM 2134 O O . ASP B 1 80 ? -4.238 27.156 -1.369 1 94.75 80 ASP B O 1
ATOM 2138 N N . HIS B 1 81 ? -5.125 28.344 0.182 1 96.19 81 HIS B N 1
ATOM 2139 C CA . HIS B 1 81 ? -6.422 27.703 0.304 1 96.19 81 HIS B CA 1
ATOM 2140 C C . HIS B 1 81 ? -7.492 28.688 0.767 1 96.19 81 HIS B C 1
ATOM 2142 O O . HIS B 1 81 ? -7.219 29.547 1.604 1 96.19 81 HIS B O 1
ATOM 2148 N N . PRO B 1 82 ? -8.688 28.531 0.237 1 97.12 82 PRO B N 1
ATOM 2149 C CA . PRO B 1 82 ? -9.727 29.5 0.599 1 97.12 82 PRO B CA 1
ATOM 2150 C C . PRO B 1 82 ? -9.984 29.547 2.102 1 97.12 82 PRO B C 1
ATOM 2152 O O . PRO B 1 82 ? -10.375 30.594 2.629 1 97.12 82 PRO B O 1
ATOM 2155 N N . LEU B 1 83 ? -9.742 28.5 2.789 1 98.25 83 LEU B N 1
ATOM 2156 C CA . LEU B 1 83 ? -10.055 28.422 4.211 1 98.25 83 LEU B CA 1
ATOM 2157 C C . LEU B 1 83 ? -8.812 28.719 5.055 1 98.25 83 LEU B C 1
ATOM 2159 O O . LEU B 1 83 ? -8.891 28.766 6.281 1 98.25 83 LEU B O 1
ATOM 2163 N N . ARG B 1 84 ? -7.695 28.844 4.434 1 98.56 84 ARG B N 1
ATOM 2164 C CA . ARG B 1 84 ? -6.461 29.094 5.168 1 98.56 84 ARG B CA 1
ATOM 2165 C C . ARG B 1 84 ? -6.555 30.391 5.961 1 98.56 84 ARG B C 1
ATOM 2167 O O . ARG B 1 84 ? -6.918 31.438 5.414 1 98.56 84 ARG B O 1
ATOM 2174 N N . THR B 1 85 ? -6.203 30.344 7.191 1 98.62 85 THR B N 1
ATOM 2175 C CA . THR B 1 85 ? -6.152 31.531 8.031 1 98.62 85 THR B CA 1
ATOM 2176 C C . THR B 1 85 ? -4.707 31.938 8.305 1 98.62 85 THR B C 1
ATOM 2178 O O . THR B 1 85 ? -4.43 33.094 8.602 1 98.62 85 THR B O 1
ATOM 2181 N N . HIS B 1 86 ? -3.793 31.031 8.328 1 98.5 86 HIS B N 1
ATOM 2182 C CA . HIS B 1 86 ? -2.373 31.266 8.578 1 98.5 86 HIS B CA 1
ATOM 2183 C C . HIS B 1 86 ? -1.511 30.547 7.535 1 98.5 86 HIS B C 1
ATOM 2185 O O . HIS B 1 86 ? -1.689 29.359 7.285 1 98.5 86 HIS B O 1
ATOM 2191 N N . ALA B 1 87 ? -0.535 31.25 7.043 1 98.12 87 ALA B N 1
ATOM 2192 C CA . ALA B 1 87 ? 0.431 30.625 6.133 1 98.12 87 ALA B CA 1
ATOM 2193 C C . ALA B 1 87 ? 1.536 29.922 6.91 1 98.12 87 ALA B C 1
ATOM 2195 O O . ALA B 1 87 ? 2.016 30.422 7.926 1 98.12 87 ALA B O 1
ATOM 2196 N N . LEU B 1 88 ? 1.891 28.734 6.402 1 97.62 88 LEU B N 1
ATOM 2197 C CA . LEU B 1 88 ? 3.051 28.016 6.918 1 97.62 88 LEU B CA 1
ATOM 2198 C C . LEU B 1 88 ? 4.258 28.203 6.008 1 97.62 88 LEU B C 1
ATOM 2200 O O . LEU B 1 88 ? 4.121 28.219 4.781 1 97.62 88 LEU B O 1
ATOM 2204 N N . ALA B 1 89 ? 5.363 28.344 6.629 1 98 89 ALA B N 1
ATOM 2205 C CA . ALA B 1 89 ? 6.621 28.406 5.891 1 98 89 ALA B CA 1
ATOM 2206 C C . ALA B 1 89 ? 7.664 27.469 6.508 1 98 89 ALA B C 1
ATOM 2208 O O . ALA B 1 89 ? 7.551 27.094 7.68 1 98 89 ALA B O 1
ATOM 2209 N N . ASP B 1 90 ? 8.586 27.141 5.633 1 98.69 90 ASP B N 1
ATOM 2210 C CA . ASP B 1 90 ? 9.711 26.344 6.129 1 98.69 90 ASP B CA 1
ATOM 2211 C C . ASP B 1 90 ? 10.352 27 7.344 1 98.69 90 ASP B C 1
ATOM 2213 O O . ASP B 1 90 ? 10.633 28.203 7.328 1 98.69 90 ASP B O 1
ATOM 2217 N N . GLY B 1 91 ? 10.531 26.172 8.391 1 98.31 91 GLY B N 1
ATOM 2218 C CA . GLY B 1 91 ? 11.219 26.688 9.57 1 98.31 91 GLY B CA 1
ATOM 2219 C C . GLY B 1 91 ? 10.281 27.25 10.617 1 98.31 91 GLY B C 1
ATOM 2220 O O . GLY B 1 91 ? 10.695 27.516 11.742 1 98.31 91 GLY B O 1
ATOM 2221 N N . ASP B 1 92 ? 9.023 27.469 10.281 1 98.69 92 ASP B N 1
ATOM 2222 C CA . ASP B 1 92 ? 8.039 27.891 11.273 1 98.69 92 ASP B CA 1
ATOM 2223 C C . ASP B 1 92 ? 7.883 26.828 12.367 1 98.69 92 ASP B C 1
ATOM 2225 O O . ASP B 1 92 ? 8.312 25.688 12.203 1 98.69 92 ASP B O 1
ATOM 2229 N N . THR B 1 93 ? 7.375 27.281 13.461 1 98.62 93 THR B N 1
ATOM 2230 C CA . THR B 1 93 ? 6.965 26.375 14.531 1 98.62 93 THR B CA 1
ATOM 2231 C C . THR B 1 93 ? 5.469 26.516 14.805 1 98.62 93 THR B C 1
ATOM 2233 O O . THR B 1 93 ? 4.938 27.625 14.844 1 98.62 93 THR B O 1
ATOM 2236 N N . VAL B 1 94 ? 4.785 25.391 14.969 1 98.56 94 VAL B N 1
ATOM 2237 C CA . VAL B 1 94 ? 3.363 25.391 15.297 1 98.56 94 VAL B CA 1
ATOM 2238 C C . VAL B 1 94 ? 3.107 24.422 16.453 1 98.56 94 VAL B C 1
ATOM 2240 O O . VAL B 1 94 ? 3.697 23.344 16.516 1 98.56 94 VAL B O 1
ATOM 2243 N N . GLN B 1 95 ? 2.266 24.859 17.359 1 98.44 95 GLN B N 1
ATOM 2244 C CA . GLN B 1 95 ? 1.912 23.969 18.469 1 98.44 95 GLN B CA 1
ATOM 2245 C C . GLN B 1 95 ? 0.958 22.875 18.016 1 98.44 95 GLN B C 1
ATOM 2247 O O . GLN B 1 95 ? -0.06 23.156 17.375 1 98.44 95 GLN B O 1
ATOM 2252 N N . VAL B 1 96 ? 1.251 21.594 18.297 1 98.56 96 VAL B N 1
ATOM 2253 C CA . VAL B 1 96 ? 0.424 20.438 18 1 98.56 96 VAL B CA 1
ATOM 2254 C C . VAL B 1 96 ? 0.212 19.609 19.266 1 98.56 96 VAL B C 1
ATOM 2256 O O . VAL B 1 96 ? 1.118 18.906 19.719 1 98.56 96 VAL B O 1
ATOM 2259 N N . GLY B 1 97 ? -1.018 19.625 19.719 1 98.19 97 GLY B N 1
ATOM 2260 C CA . GLY B 1 97 ? -1.219 19.062 21.047 1 98.19 97 GLY B CA 1
ATOM 2261 C C . GLY B 1 97 ? -0.383 19.734 22.109 1 98.19 97 GLY B C 1
ATOM 2262 O O . GLY B 1 97 ? -0.466 20.953 22.297 1 98.19 97 GLY B O 1
ATOM 2263 N N . ASP B 1 98 ? 0.469 18.953 22.734 1 98.25 98 ASP B N 1
ATOM 2264 C CA . ASP B 1 98 ? 1.272 19.484 23.828 1 98.25 98 ASP B CA 1
ATOM 2265 C C . ASP B 1 98 ? 2.709 19.734 23.391 1 98.25 98 ASP B C 1
ATOM 2267 O O . ASP B 1 98 ? 3.578 20.047 24.203 1 98.25 98 ASP B O 1
ATOM 2271 N N . GLN B 1 99 ? 2.953 19.625 22.125 1 98.12 99 GLN B N 1
ATOM 2272 C CA . GLN B 1 99 ? 4.324 19.766 21.656 1 98.12 99 GLN B CA 1
ATOM 2273 C C . GLN B 1 99 ? 4.414 20.828 20.547 1 98.12 99 GLN B C 1
ATOM 2275 O O . GLN B 1 99 ? 3.471 21 19.781 1 98.12 99 GLN B O 1
ATOM 2280 N N . ALA B 1 100 ? 5.555 21.484 20.547 1 98.44 100 ALA B N 1
ATOM 2281 C CA . ALA B 1 100 ? 5.883 22.328 19.406 1 98.44 100 ALA B CA 1
ATOM 2282 C C . ALA B 1 100 ? 6.379 21.484 18.219 1 98.44 100 ALA B C 1
ATOM 2284 O O . ALA B 1 100 ? 7.145 20.547 18.406 1 98.44 100 ALA B O 1
ATOM 2285 N N . ALA B 1 101 ? 5.906 21.797 17.062 1 98.69 101 ALA B N 1
ATOM 2286 C CA . ALA B 1 101 ? 6.336 21.109 15.852 1 98.69 101 ALA B CA 1
ATOM 2287 C C . ALA B 1 101 ? 7.055 22.062 14.906 1 98.69 101 ALA B C 1
ATOM 2289 O O . ALA B 1 101 ? 6.559 23.156 14.625 1 98.69 101 ALA B O 1
ATOM 2290 N N . ASP B 1 102 ? 8.219 21.672 14.484 1 98.75 102 ASP B N 1
ATOM 2291 C CA . ASP B 1 102 ? 8.898 22.391 13.422 1 98.75 102 ASP B CA 1
ATOM 2292 C C . ASP B 1 102 ? 8.305 22.047 12.055 1 98.75 102 ASP B C 1
ATOM 2294 O O . ASP B 1 102 ? 8.078 20.875 11.758 1 98.75 102 ASP B O 1
ATOM 2298 N N . VAL B 1 103 ? 8.07 23.094 11.266 1 98.88 103 VAL B N 1
ATOM 2299 C CA . VAL B 1 103 ? 7.598 22.906 9.898 1 98.88 103 VAL B CA 1
ATOM 2300 C C . VAL B 1 103 ? 8.781 22.703 8.961 1 98.88 103 VAL B C 1
ATOM 2302 O O . VAL B 1 103 ? 9.695 23.531 8.922 1 98.88 103 VAL B O 1
ATOM 2305 N N . VAL B 1 104 ? 8.797 21.625 8.305 1 98.88 104 VAL B N 1
ATOM 2306 C CA . VAL B 1 104 ? 9.805 21.344 7.281 1 98.88 104 VAL B CA 1
ATOM 2307 C C . VAL B 1 104 ? 9.156 21.359 5.898 1 98.88 104 VAL B C 1
ATOM 2309 O O . VAL B 1 104 ? 8.188 20.641 5.656 1 98.88 104 VAL B O 1
ATOM 2312 N N . PHE B 1 105 ? 9.602 22.281 5.027 1 98.88 105 PHE B N 1
ATOM 2313 C CA . PHE B 1 105 ? 9.133 22.297 3.646 1 98.88 105 PHE B CA 1
ATOM 2314 C C . PHE B 1 105 ? 9.656 21.094 2.885 1 98.88 105 PHE B C 1
ATOM 2316 O O . PHE B 1 105 ? 10.867 20.938 2.723 1 98.88 105 PHE B O 1
ATOM 2323 N N . THR B 1 106 ? 8.773 20.188 2.428 1 98.81 106 THR B N 1
ATOM 2324 C CA . THR B 1 106 ? 9.148 18.906 1.829 1 98.81 106 THR B CA 1
ATOM 2325 C C . THR B 1 106 ? 8.445 18.719 0.49 1 98.81 106 THR B C 1
ATOM 2327 O O . THR B 1 106 ? 7.723 17.734 0.302 1 98.81 106 THR B O 1
ATOM 2330 N N . PRO B 1 107 ? 8.703 19.578 -0.517 1 98.62 107 PRO B N 1
ATOM 2331 C CA . PRO B 1 107 ? 8.078 19.391 -1.828 1 98.62 107 PRO B CA 1
ATOM 2332 C C . PRO B 1 107 ? 8.57 18.141 -2.545 1 98.62 107 PRO B C 1
ATOM 2334 O O . PRO B 1 107 ? 9.547 17.516 -2.115 1 98.62 107 PRO B O 1
ATOM 2337 N N . GLY B 1 108 ? 7.895 17.766 -3.656 1 98.06 108 GLY B N 1
ATOM 2338 C CA . GLY B 1 108 ? 8.211 16.594 -4.473 1 98.06 108 GLY B CA 1
ATOM 2339 C C . GLY B 1 108 ? 6.984 15.789 -4.855 1 98.06 108 GLY B C 1
ATOM 2340 O O . GLY B 1 108 ? 6.629 15.711 -6.031 1 98.06 108 GLY B O 1
ATOM 2341 N N . HIS B 1 109 ? 6.32 15.203 -3.861 1 96.75 109 HIS B N 1
ATOM 2342 C CA . HIS B 1 109 ? 5.035 14.539 -4.074 1 96.75 109 HIS B CA 1
ATOM 2343 C C . HIS B 1 109 ? 3.947 15.555 -4.418 1 96.75 109 HIS B C 1
ATOM 2345 O O . HIS B 1 109 ? 3.082 15.281 -5.25 1 96.75 109 HIS B O 1
ATOM 2351 N N . ALA B 1 110 ? 3.99 16.578 -3.814 1 97.06 110 ALA B N 1
ATOM 2352 C CA . ALA B 1 110 ? 3.213 17.797 -4.086 1 97.06 110 ALA B CA 1
ATOM 2353 C C . ALA B 1 110 ? 4.07 19.047 -3.934 1 97.06 110 ALA B C 1
ATOM 2355 O O . ALA B 1 110 ? 4.965 19.094 -3.086 1 97.06 110 ALA B O 1
ATOM 2356 N N . PRO B 1 111 ? 3.791 20.016 -4.758 1 97.12 111 PRO B N 1
ATOM 2357 C CA . PRO B 1 111 ? 4.668 21.188 -4.723 1 97.12 111 PRO B CA 1
ATOM 2358 C C . PRO B 1 111 ? 4.535 21.984 -3.426 1 97.12 111 PRO B C 1
ATOM 2360 O O . PRO B 1 111 ? 5.445 22.719 -3.062 1 97.12 111 PRO B O 1
ATOM 2363 N N . ASP B 1 112 ? 3.457 21.859 -2.711 1 98.06 112 ASP B N 1
ATOM 2364 C CA . ASP B 1 112 ? 3.197 22.672 -1.518 1 98.06 112 ASP B CA 1
ATOM 2365 C C . ASP B 1 112 ? 3.414 21.844 -0.248 1 98.06 112 ASP B C 1
ATOM 2367 O O . ASP B 1 112 ? 3.043 22.281 0.846 1 98.06 112 ASP B O 1
ATOM 2371 N N . HIS B 1 113 ? 3.994 20.734 -0.307 1 98.56 113 HIS B N 1
ATOM 2372 C CA . HIS B 1 113 ? 4.02 19.719 0.754 1 98.56 113 HIS B CA 1
ATOM 2373 C C . HIS B 1 113 ? 4.91 20.172 1.909 1 98.56 113 HIS B C 1
ATOM 2375 O O . HIS B 1 113 ? 6.035 20.625 1.691 1 98.56 113 HIS B O 1
ATOM 2381 N N . VAL B 1 114 ? 4.41 20.031 3.143 1 98.81 114 VAL B N 1
ATOM 2382 C CA . VAL B 1 114 ? 5.211 20.234 4.344 1 98.81 114 VAL B CA 1
ATOM 2383 C C . VAL B 1 114 ? 5.055 19.031 5.273 1 98.81 114 VAL B C 1
ATOM 2385 O O . VAL B 1 114 ? 4.078 18.281 5.176 1 98.81 114 VAL B O 1
ATOM 2388 N N . SER B 1 115 ? 6.02 18.797 6.152 1 98.94 115 SER B N 1
ATOM 2389 C CA . SER B 1 115 ? 5.98 17.859 7.258 1 98.94 115 SER B CA 1
ATOM 2390 C C . SER B 1 115 ? 6.141 18.562 8.602 1 98.94 115 SER B C 1
ATOM 2392 O O . SER B 1 115 ? 6.629 19.688 8.656 1 98.94 115 SER B O 1
ATOM 2394 N N . LEU B 1 116 ? 5.645 17.938 9.648 1 98.94 116 LEU B N 1
ATOM 2395 C CA . LEU B 1 116 ? 5.754 18.469 11 1 98.94 116 LEU B CA 1
ATOM 2396 C C . LEU B 1 116 ? 6.602 17.547 11.875 1 98.94 116 LEU B C 1
ATOM 2398 O O . LEU B 1 116 ? 6.32 16.344 11.977 1 98.94 116 LEU B O 1
ATOM 2402 N N . VAL B 1 117 ? 7.629 18.109 12.508 1 98.81 117 VAL B N 1
ATOM 2403 C CA . VAL B 1 117 ? 8.523 17.328 13.367 1 98.81 117 VAL B CA 1
ATOM 2404 C C . VAL B 1 117 ? 8.453 17.859 14.797 1 98.81 117 VAL B C 1
ATOM 2406 O O . VAL B 1 117 ? 8.711 19.031 15.047 1 98.81 117 VAL B O 1
ATOM 2409 N N . THR B 1 118 ? 8.039 17.016 15.688 1 98.44 118 THR B N 1
ATOM 2410 C CA . THR B 1 118 ? 8.117 17.328 17.109 1 98.44 118 THR B CA 1
ATOM 2411 C C . THR B 1 118 ? 9.305 16.609 17.766 1 98.44 118 THR B C 1
ATOM 2413 O O . THR B 1 118 ? 10.102 15.977 17.078 1 98.44 118 THR B O 1
ATOM 2416 N N . GLU B 1 119 ? 9.336 16.797 19.062 1 97.69 119 GLU B N 1
ATOM 2417 C CA . GLU B 1 119 ? 10.414 16.125 19.781 1 97.69 119 GLU B CA 1
ATOM 2418 C C . GLU B 1 119 ? 10.266 14.602 19.703 1 97.69 119 GLU B C 1
ATOM 2420 O O . GLU B 1 119 ? 11.266 13.875 19.688 1 97.69 119 GLU B O 1
ATOM 2425 N N . THR B 1 120 ? 9.078 14.133 19.547 1 98.06 120 THR B N 1
ATOM 2426 C CA . THR B 1 120 ? 8.898 12.688 19.672 1 98.06 120 THR B CA 1
ATOM 2427 C C . THR B 1 120 ? 8.227 12.117 18.438 1 98.06 120 THR B C 1
ATOM 2429 O O . THR B 1 120 ? 8.18 10.898 18.25 1 98.06 120 THR B O 1
ATOM 2432 N N . ALA B 1 121 ? 7.715 13.008 17.531 1 98.62 121 ALA B N 1
ATOM 2433 C CA . ALA B 1 121 ? 6.875 12.484 16.453 1 98.62 121 ALA B CA 1
ATOM 2434 C C . ALA B 1 121 ? 7.176 13.188 15.125 1 98.62 121 ALA B C 1
ATOM 2436 O O . ALA B 1 121 ? 7.625 14.336 15.117 1 98.62 121 ALA B O 1
ATOM 2437 N N . LEU B 1 122 ? 6.973 12.445 14.109 1 98.75 122 LEU B N 1
ATOM 2438 C CA . LEU B 1 122 ? 6.973 12.969 12.742 1 98.75 122 LEU B CA 1
ATOM 2439 C C . LEU B 1 122 ? 5.602 12.812 12.102 1 98.75 122 LEU B C 1
ATOM 2441 O O . LEU B 1 122 ? 5.109 11.695 11.945 1 98.75 122 LEU B O 1
ATOM 2445 N N . PHE B 1 123 ? 4.914 13.883 11.789 1 98.88 123 PHE B N 1
ATOM 2446 C CA . PHE B 1 123 ? 3.799 13.906 10.852 1 98.88 123 PHE B CA 1
ATOM 2447 C C . PHE B 1 123 ? 4.289 14.164 9.438 1 98.88 123 PHE B C 1
ATOM 2449 O O . PHE B 1 123 ? 4.523 15.32 9.055 1 98.88 123 PHE B O 1
ATOM 2456 N N . ALA B 1 124 ? 4.344 13.188 8.68 1 98.62 124 ALA B N 1
ATOM 2457 C CA . ALA B 1 124 ? 5.176 13.195 7.477 1 98.62 124 ALA B CA 1
ATOM 2458 C C . ALA B 1 124 ? 4.379 13.648 6.258 1 98.62 124 ALA B C 1
ATOM 2460 O O . ALA B 1 124 ? 4.953 13.992 5.223 1 98.62 124 ALA B O 1
ATOM 2461 N N . GLY B 1 125 ? 3.043 13.719 6.371 1 98.12 125 GLY B N 1
ATOM 2462 C CA . GLY B 1 125 ? 2.289 13.789 5.129 1 98.12 125 GLY B CA 1
ATOM 2463 C C . GLY B 1 125 ? 2.551 12.617 4.203 1 98.12 125 GLY B C 1
ATOM 2464 O O . GLY B 1 125 ? 2.461 11.453 4.617 1 98.12 125 GLY B O 1
ATOM 2465 N N . ASP B 1 126 ? 2.857 12.984 2.916 1 96.69 126 ASP B N 1
ATOM 2466 C CA . ASP B 1 126 ? 3.021 11.906 1.952 1 96.69 126 ASP B CA 1
ATOM 2467 C C . ASP B 1 126 ? 4.453 11.852 1.423 1 96.69 126 ASP B C 1
ATOM 2469 O O . ASP B 1 126 ? 4.742 11.125 0.471 1 96.69 126 ASP B O 1
ATOM 2473 N N . VAL B 1 127 ? 5.352 12.617 1.984 1 98 127 VAL B N 1
ATOM 2474 C CA . VAL B 1 127 ? 6.723 12.633 1.479 1 98 127 VAL B CA 1
ATOM 2475 C C . VAL B 1 127 ? 7.391 11.289 1.766 1 98 127 VAL B C 1
ATOM 2477 O O . VAL B 1 127 ? 8.25 10.844 1 1 98 127 VAL B O 1
ATOM 2480 N N . VAL B 1 128 ? 7.09 10.68 2.873 1 97.19 128 VAL B N 1
ATOM 2481 C CA . VAL B 1 128 ? 7.555 9.359 3.297 1 97.19 128 VAL B CA 1
ATOM 2482 C C . VAL B 1 128 ? 6.426 8.617 4.008 1 97.19 128 VAL B C 1
ATOM 2484 O O . VAL B 1 128 ? 5.656 9.219 4.758 1 97.19 128 VAL B O 1
ATOM 2487 N N . VAL B 1 129 ? 6.273 7.352 3.678 1 93.62 129 VAL B N 1
ATOM 2488 C CA . VAL B 1 129 ? 5.301 6.484 4.336 1 93.62 129 VAL B CA 1
ATOM 2489 C C . VAL B 1 129 ? 5.984 5.199 4.793 1 93.62 129 VAL B C 1
ATOM 2491 O O . VAL B 1 129 ? 7.055 4.844 4.297 1 93.62 129 VAL B O 1
ATOM 2494 N N . HIS B 1 130 ? 5.379 4.621 5.766 1 91.25 130 HIS B N 1
ATOM 2495 C CA . HIS B 1 130 ? 5.965 3.385 6.273 1 91.25 130 HIS B CA 1
ATOM 2496 C C . HIS B 1 130 ? 5.711 2.223 5.316 1 91.25 130 HIS B C 1
ATOM 2498 O O . HIS B 1 130 ? 6.621 1.447 5.02 1 91.25 130 HIS B O 1
ATOM 2504 N N . ASP B 1 131 ? 4.488 2.201 4.809 1 87.44 131 ASP B N 1
ATOM 2505 C CA . ASP B 1 131 ? 4.066 1.131 3.91 1 87.44 131 ASP B CA 1
ATOM 2506 C C . ASP B 1 131 ? 2.984 1.618 2.947 1 87.44 131 ASP B C 1
ATOM 2508 O O . ASP B 1 131 ? 2.145 2.443 3.314 1 87.44 131 ASP B O 1
ATOM 2512 N N . ASP B 1 132 ? 3.152 1.277 1.623 1 82.62 132 ASP B N 1
ATOM 2513 C CA . ASP B 1 132 ? 2.162 1.739 0.655 1 82.62 132 ASP B CA 1
ATOM 2514 C C . ASP B 1 132 ? 1.996 0.733 -0.482 1 82.62 132 ASP B C 1
ATOM 2516 O O . ASP B 1 132 ? 1.695 1.113 -1.615 1 82.62 132 ASP B O 1
ATOM 2520 N N . GLY B 1 133 ? 1.798 -0.497 -0.368 1 77.44 133 GLY B N 1
ATOM 2521 C CA . GLY B 1 133 ? 1.616 -1.516 -1.39 1 77.44 133 GLY B CA 1
ATOM 2522 C C . GLY B 1 133 ? 2.869 -1.77 -2.207 1 77.44 133 GLY B C 1
ATOM 2523 O O . GLY B 1 133 ? 3.059 -2.867 -2.736 1 77.44 133 GLY B O 1
ATOM 2524 N N . ALA B 1 134 ? 3.711 -0.696 -2.34 1 81.56 134 ALA B N 1
ATOM 2525 C CA . ALA B 1 134 ? 4.973 -0.862 -3.057 1 81.56 134 ALA B CA 1
ATOM 2526 C C . ALA B 1 134 ? 6.07 -1.366 -2.123 1 81.56 134 ALA B C 1
ATOM 2528 O O . ALA B 1 134 ? 6.816 -2.287 -2.471 1 81.56 134 ALA B O 1
ATOM 2529 N N . PHE B 1 135 ? 6.105 -0.782 -0.989 1 83.62 135 PHE B N 1
ATOM 2530 C CA . PHE B 1 135 ? 7.125 -1.128 -0.007 1 83.62 135 PHE B CA 1
ATOM 2531 C C . PHE B 1 135 ? 6.527 -1.21 1.392 1 83.62 135 PHE B C 1
ATOM 2533 O O . PHE B 1 135 ? 5.578 -0.49 1.71 1 83.62 135 PHE B O 1
ATOM 2540 N N . ASP B 1 136 ? 7.109 -2.025 2.297 1 80.69 136 ASP B N 1
ATOM 2541 C CA . ASP B 1 136 ? 6.504 -2.295 3.598 1 80.69 136 ASP B CA 1
ATOM 2542 C C . ASP B 1 136 ? 7.281 -1.612 4.719 1 80.69 136 ASP B C 1
ATOM 2544 O O . ASP B 1 136 ? 6.832 -1.585 5.867 1 80.69 136 ASP B O 1
ATOM 2548 N N . ASP B 1 137 ? 8.375 -1.056 4.508 1 88.31 137 ASP B N 1
ATOM 2549 C CA . ASP B 1 137 ? 9.211 -0.553 5.59 1 88.31 137 ASP B CA 1
ATOM 2550 C C . ASP B 1 137 ? 9.93 0.732 5.184 1 88.31 137 ASP B C 1
ATOM 2552 O O . ASP B 1 137 ? 11.086 0.943 5.543 1 88.31 137 ASP B O 1
ATOM 2556 N N . GLY B 1 138 ? 9.273 1.503 4.547 1 92.44 138 GLY B N 1
ATOM 2557 C CA . GLY B 1 138 ? 9.844 2.75 4.062 1 92.44 138 GLY B CA 1
ATOM 2558 C C . GLY B 1 138 ? 9.609 2.975 2.58 1 92.44 138 GLY B C 1
ATOM 2559 O O . GLY B 1 138 ? 10.234 2.326 1.741 1 92.44 138 GLY B O 1
ATOM 2560 N N . SER B 1 139 ? 8.766 3.812 2.312 1 93.38 139 SER B N 1
ATOM 2561 C CA . SER B 1 139 ? 8.422 4.203 0.951 1 93.38 139 SER B CA 1
ATOM 2562 C C . SER B 1 139 ? 8.25 5.715 0.836 1 93.38 139 SER B C 1
ATOM 2564 O O . SER B 1 139 ? 8.586 6.453 1.763 1 93.38 139 SER B O 1
ATOM 2566 N N . PHE B 1 140 ? 7.938 6.199 -0.347 1 94.38 140 PHE B N 1
ATOM 2567 C CA . PHE B 1 140 ? 7.828 7.637 -0.576 1 94.38 140 PHE B CA 1
ATOM 2568 C C . PHE B 1 140 ? 6.656 7.949 -1.499 1 94.38 140 PHE B C 1
ATOM 2570 O O . PHE B 1 140 ? 6.168 7.066 -2.213 1 94.38 140 PHE B O 1
ATOM 2577 N N . GLY B 1 141 ? 6.168 9.172 -1.402 1 93.5 141 GLY B N 1
ATOM 2578 C CA . GLY B 1 141 ? 5.066 9.594 -2.258 1 93.5 141 GLY B CA 1
ATOM 2579 C C . GLY B 1 141 ? 5.406 9.539 -3.734 1 93.5 141 GLY B C 1
ATOM 2580 O O . GLY B 1 141 ? 6.559 9.766 -4.121 1 93.5 141 GLY B O 1
ATOM 2581 N N . ARG B 1 142 ? 4.422 9.305 -4.523 1 90.88 142 ARG B N 1
ATOM 2582 C CA . ARG B 1 142 ? 4.598 9.227 -5.969 1 90.88 142 ARG B CA 1
ATOM 2583 C C . ARG B 1 142 ? 5.176 10.531 -6.52 1 90.88 142 ARG B C 1
ATOM 2585 O O . ARG B 1 142 ? 4.879 11.609 -6.012 1 90.88 142 ARG B O 1
ATOM 2592 N N . THR B 1 143 ? 5.898 10.438 -7.582 1 92.75 143 THR B N 1
ATOM 2593 C CA . THR B 1 143 ? 6.539 11.594 -8.195 1 92.75 143 THR B CA 1
ATOM 2594 C C . THR B 1 143 ? 6.426 11.539 -9.711 1 92.75 143 THR B C 1
ATOM 2596 O O . THR B 1 143 ? 7.242 12.133 -10.422 1 92.75 143 THR B O 1
ATOM 2599 N N . ASP B 1 144 ? 5.547 10.773 -10.266 1 86.88 144 ASP B N 1
ATOM 2600 C CA . ASP B 1 144 ? 5.523 10.5 -11.695 1 86.88 144 ASP B CA 1
ATOM 2601 C C . ASP B 1 144 ? 4.324 11.172 -12.359 1 86.88 144 ASP B C 1
ATOM 2603 O O . ASP B 1 144 ? 4.016 10.898 -13.523 1 86.88 144 ASP B O 1
ATOM 2607 N N . MET B 1 145 ? 3.65 12.016 -11.664 1 86.12 145 MET B N 1
ATOM 2608 C CA . MET B 1 145 ? 2.514 12.758 -12.203 1 86.12 145 MET B CA 1
ATOM 2609 C C . MET B 1 145 ? 2.867 14.227 -12.391 1 86.12 145 MET B C 1
ATOM 2611 O O . MET B 1 145 ? 3.871 14.703 -11.859 1 86.12 145 MET B O 1
ATOM 2615 N N . PRO B 1 146 ? 2.053 14.914 -13.188 1 87.06 146 PRO B N 1
ATOM 2616 C CA . PRO B 1 146 ? 2.316 16.344 -13.359 1 87.06 146 PRO B CA 1
ATOM 2617 C C . PRO B 1 146 ? 2.359 17.094 -12.039 1 87.06 146 PRO B C 1
ATOM 2619 O O . PRO B 1 146 ? 1.507 16.891 -11.172 1 87.06 146 PRO B O 1
ATOM 2622 N N . GLY B 1 147 ? 3.338 17.984 -11.852 1 91.06 147 GLY B N 1
ATOM 2623 C CA . GLY B 1 147 ? 3.484 18.766 -10.633 1 91.06 147 GLY B CA 1
ATOM 2624 C C . GLY B 1 147 ? 4.344 18.094 -9.586 1 91.06 147 GLY B C 1
ATOM 2625 O O . GLY B 1 147 ? 4.703 18.703 -8.578 1 91.06 147 GLY B O 1
ATOM 2626 N N . GLN B 1 148 ? 4.645 16.844 -9.875 1 94.38 148 GLN B N 1
ATOM 2627 C CA . GLN B 1 148 ? 5.484 16.078 -8.961 1 94.38 148 GLN B CA 1
ATOM 2628 C C . GLN B 1 148 ? 6.926 16.031 -9.453 1 94.38 148 GLN B C 1
ATOM 2630 O O . GLN B 1 148 ? 7.199 16.312 -10.625 1 94.38 148 GLN B O 1
ATOM 2635 N N . SER B 1 149 ? 7.867 15.812 -8.516 1 96.69 149 SER B N 1
ATOM 2636 C CA . SER B 1 149 ? 9.289 15.805 -8.852 1 96.69 149 SER B CA 1
ATOM 2637 C C . SER B 1 149 ? 10.07 14.859 -7.945 1 96.69 149 SER B C 1
ATOM 2639 O O . SER B 1 149 ? 10.141 15.07 -6.73 1 96.69 149 SER B O 1
ATOM 2641 N N . ARG B 1 150 ? 10.711 13.883 -8.609 1 96.62 150 ARG B N 1
ATOM 2642 C CA . ARG B 1 150 ? 11.539 12.93 -7.875 1 96.62 150 ARG B CA 1
ATOM 2643 C C . ARG B 1 150 ? 12.742 13.617 -7.242 1 96.62 150 ARG B C 1
ATOM 2645 O O . ARG B 1 150 ? 13.086 13.344 -6.09 1 96.62 150 ARG B O 1
ATOM 2652 N N . GLU B 1 151 ? 13.375 14.492 -8.023 1 98.12 151 GLU B N 1
ATOM 2653 C CA . GLU B 1 151 ? 14.547 15.219 -7.527 1 98.12 151 GLU B CA 1
ATOM 2654 C C . GLU B 1 151 ? 14.195 16.031 -6.285 1 98.12 151 GLU B C 1
ATOM 2656 O O . GLU B 1 151 ? 14.938 16.016 -5.297 1 98.12 151 GLU B O 1
ATOM 2661 N N . ARG B 1 152 ? 13.109 16.719 -6.34 1 98.31 152 ARG B N 1
ATOM 2662 C CA . ARG B 1 152 ? 12.688 17.531 -5.195 1 98.31 152 ARG B CA 1
ATOM 2663 C C . ARG B 1 152 ? 12.352 16.656 -3.998 1 98.31 152 ARG B C 1
ATOM 2665 O O . ARG B 1 152 ? 12.648 17.016 -2.855 1 98.31 152 ARG B O 1
ATOM 2672 N N . LEU B 1 153 ? 11.742 15.508 -4.262 1 98.56 153 LEU B N 1
ATOM 2673 C CA . LEU B 1 153 ? 11.406 14.586 -3.18 1 98.56 153 LEU B CA 1
ATOM 2674 C C . LEU B 1 153 ? 12.664 14.094 -2.475 1 98.56 153 LEU B C 1
ATOM 2676 O O . LEU B 1 153 ? 12.703 14.031 -1.243 1 98.56 153 LEU B O 1
ATOM 2680 N N . ILE B 1 154 ? 13.617 13.75 -3.24 1 98.62 154 ILE B N 1
ATOM 2681 C CA . ILE B 1 154 ? 14.883 13.289 -2.68 1 98.62 154 ILE B CA 1
ATOM 2682 C C . ILE B 1 154 ? 15.469 14.375 -1.779 1 98.62 154 ILE B C 1
ATOM 2684 O O . ILE B 1 154 ? 15.898 14.094 -0.656 1 98.62 154 ILE B O 1
ATOM 2688 N N . GLY B 1 155 ? 15.5 15.617 -2.277 1 98.75 155 GLY B N 1
ATOM 2689 C CA . GLY B 1 155 ? 15.953 16.734 -1.458 1 98.75 155 GLY B CA 1
ATOM 2690 C C . GLY B 1 155 ? 15.156 16.891 -0.178 1 98.75 155 GLY B C 1
ATOM 2691 O O . GLY B 1 155 ? 15.727 17.156 0.884 1 98.75 155 GLY B O 1
ATOM 2692 N N . SER B 1 156 ? 13.898 16.734 -0.281 1 98.81 156 SER B N 1
ATOM 2693 C CA . SER B 1 156 ? 13 16.859 0.861 1 98.81 156 SER B CA 1
ATOM 2694 C C . SER B 1 156 ? 13.289 15.789 1.914 1 98.81 156 SER B C 1
ATOM 2696 O O . SER B 1 156 ? 13.281 16.078 3.113 1 98.81 156 SER B O 1
ATOM 2698 N N . LEU B 1 157 ? 13.508 14.562 1.464 1 98.81 157 LEU B N 1
ATOM 2699 C CA . LEU B 1 157 ? 13.828 13.484 2.395 1 98.81 157 LEU B CA 1
ATOM 2700 C C . LEU B 1 157 ? 15.141 13.758 3.113 1 98.81 157 LEU B C 1
ATOM 2702 O O . LEU B 1 157 ? 15.258 13.508 4.316 1 98.81 157 LEU B O 1
ATOM 2706 N N . ARG B 1 158 ? 16.094 14.273 2.387 1 98.75 158 ARG B N 1
ATOM 2707 C CA . ARG B 1 158 ? 17.375 14.625 3.006 1 98.75 158 ARG B CA 1
ATOM 2708 C C . ARG B 1 158 ? 17.188 15.711 4.059 1 98.75 158 ARG B C 1
ATOM 2710 O O . ARG B 1 158 ? 17.75 15.633 5.156 1 98.75 158 ARG B O 1
ATOM 2717 N N . GLU B 1 159 ? 16.438 16.703 3.65 1 98.69 159 GLU B N 1
ATOM 2718 C CA . GLU B 1 159 ? 16.172 17.797 4.578 1 98.69 159 GLU B CA 1
ATOM 2719 C C . GLU B 1 159 ? 15.445 17.297 5.828 1 98.69 159 GLU B C 1
ATOM 2721 O O . GLU B 1 159 ? 15.781 17.703 6.945 1 98.69 159 GLU B O 1
ATOM 2726 N N . LEU B 1 160 ? 14.477 16.516 5.645 1 98.62 160 LEU B N 1
ATOM 2727 C CA . LEU B 1 160 ? 13.719 15.953 6.754 1 98.62 160 LEU B CA 1
ATOM 2728 C C . LEU B 1 160 ? 14.625 15.172 7.703 1 98.62 160 LEU B C 1
ATOM 2730 O O . LEU B 1 160 ? 14.523 15.32 8.922 1 98.62 160 LEU B O 1
ATOM 2734 N N . LEU B 1 161 ? 15.492 14.312 7.152 1 98.62 161 LEU B N 1
ATOM 2735 C CA . LEU B 1 161 ? 16.422 13.516 7.945 1 98.62 161 LEU B CA 1
ATOM 2736 C C . LEU B 1 161 ? 17.391 14.422 8.719 1 98.62 161 LEU B C 1
ATOM 2738 O O . LEU B 1 161 ? 17.719 14.133 9.867 1 98.62 161 LEU B O 1
ATOM 2742 N N . ALA B 1 162 ? 17.797 15.461 8.094 1 98.5 162 ALA B N 1
ATOM 2743 C CA . ALA B 1 162 ? 18.734 16.391 8.727 1 98.5 162 ALA B CA 1
ATOM 2744 C C . ALA B 1 162 ? 18.094 17.094 9.914 1 98.5 162 ALA B C 1
ATOM 2746 O O . ALA B 1 162 ? 18.766 17.406 10.898 1 98.5 162 ALA B O 1
ATOM 2747 N N . ARG B 1 163 ? 16.812 17.281 9.883 1 98.25 163 ARG B N 1
ATOM 2748 C CA . ARG B 1 163 ? 16.156 18.125 10.867 1 98.25 163 ARG B CA 1
ATOM 2749 C C . ARG B 1 163 ? 15.406 17.281 11.898 1 98.25 163 ARG B C 1
ATOM 2751 O O . ARG B 1 163 ? 14.859 17.812 12.859 1 98.25 163 ARG B O 1
ATOM 2758 N N . MET B 1 164 ? 15.344 16.078 11.734 1 98.25 164 MET B N 1
ATOM 2759 C CA . MET B 1 164 ? 14.633 15.188 12.641 1 98.25 164 MET B CA 1
ATOM 2760 C C . MET B 1 164 ? 15.5 14.82 13.836 1 98.25 164 MET B C 1
ATOM 2762 O O . MET B 1 164 ? 16.562 14.219 13.68 1 98.25 164 MET B O 1
ATOM 2766 N N . PRO B 1 165 ? 15.078 15.18 15.023 1 97.94 165 PRO B N 1
ATOM 2767 C CA . PRO B 1 165 ? 15.844 14.758 16.203 1 97.94 165 PRO B CA 1
ATOM 2768 C C . PRO B 1 165 ? 15.883 13.234 16.359 1 97.94 165 PRO B C 1
ATOM 2770 O O . PRO B 1 165 ? 14.961 12.539 15.93 1 97.94 165 PRO B O 1
ATOM 2773 N N . ASP B 1 166 ? 16.844 12.711 17.078 1 97.06 166 ASP B N 1
ATOM 2774 C CA . ASP B 1 166 ? 17.016 11.281 17.312 1 97.06 166 ASP B CA 1
ATOM 2775 C C . ASP B 1 166 ? 15.922 10.742 18.234 1 97.06 166 ASP B C 1
ATOM 2777 O O . ASP B 1 166 ? 15.68 9.531 18.281 1 97.06 166 ASP B O 1
ATOM 2781 N N . SER B 1 167 ? 15.266 11.625 18.922 1 97.94 167 SER B N 1
ATOM 2782 C CA . SER B 1 167 ? 14.273 11.227 19.906 1 97.94 167 SER B CA 1
ATOM 2783 C C . SER B 1 167 ? 12.945 10.867 19.25 1 97.94 167 SER B C 1
ATOM 2785 O O . SER B 1 167 ? 12.062 10.297 19.891 1 97.94 167 SER B O 1
ATOM 2787 N N . VAL B 1 168 ? 12.844 11.195 17.938 1 98.19 168 VAL B N 1
ATOM 2788 C CA . VAL B 1 168 ? 11.594 10.898 17.234 1 98.19 168 VAL B CA 1
ATOM 2789 C C . VAL B 1 168 ? 11.406 9.391 17.125 1 98.19 168 VAL B C 1
ATOM 2791 O O . VAL B 1 168 ? 12.258 8.688 16.562 1 98.19 168 VAL B O 1
ATOM 2794 N N . SER B 1 169 ? 10.219 8.906 17.656 1 98.25 169 SER B N 1
ATOM 2795 C CA . SER B 1 169 ? 9.945 7.473 17.609 1 98.25 169 SER B CA 1
ATOM 2796 C C . SER B 1 169 ? 8.523 7.191 17.141 1 98.25 169 SER B C 1
ATOM 2798 O O . SER B 1 169 ? 8.156 6.039 16.906 1 98.25 169 SER B O 1
ATOM 2800 N N . GLU B 1 170 ? 7.703 8.195 17.031 1 98.38 170 GLU B N 1
ATOM 2801 C CA . GLU B 1 170 ? 6.34 8.078 16.531 1 98.38 170 GLU B CA 1
ATOM 2802 C C . GLU B 1 170 ? 6.238 8.602 15.094 1 98.38 170 GLU B C 1
ATOM 2804 O O . GLU B 1 170 ? 6.703 9.703 14.797 1 98.38 170 GLU B O 1
ATOM 2809 N N . PHE B 1 171 ? 5.707 7.801 14.266 1 97.94 171 PHE B N 1
ATOM 2810 C CA . PHE B 1 171 ? 5.656 8.102 12.844 1 97.94 171 PHE B CA 1
ATOM 2811 C C . PHE B 1 171 ? 4.219 8.078 12.336 1 97.94 171 PHE B C 1
ATOM 2813 O O . PHE B 1 171 ? 3.582 7.02 12.32 1 97.94 171 PHE B O 1
ATOM 2820 N N . TYR B 1 172 ? 3.729 9.25 11.898 1 98.19 172 TYR B N 1
ATOM 2821 C CA . TYR B 1 172 ? 2.373 9.445 11.398 1 98.19 172 TYR B CA 1
ATOM 2822 C C . TYR B 1 172 ? 2.389 9.93 9.953 1 98.19 172 TYR B C 1
ATOM 2824 O O . TYR B 1 172 ? 2.475 11.133 9.695 1 98.19 172 TYR B O 1
ATOM 2832 N N . ALA B 1 173 ? 2.217 9.031 9.031 1 96.81 173 ALA B N 1
ATOM 2833 C CA . ALA B 1 173 ? 2.199 9.344 7.602 1 96.81 173 ALA B CA 1
ATOM 2834 C C . ALA B 1 173 ? 0.768 9.484 7.09 1 96.81 173 ALA B C 1
ATOM 2836 O O . ALA B 1 173 ? -0.173 8.992 7.715 1 96.81 173 ALA B O 1
ATOM 2837 N N . GLY B 1 174 ? 0.634 10.156 5.996 1 96.25 174 GLY B N 1
ATOM 2838 C CA . GLY B 1 174 ? -0.674 10.367 5.398 1 96.25 174 GLY B CA 1
ATOM 2839 C C . GLY B 1 174 ? -1.305 9.086 4.883 1 96.25 174 GLY B C 1
ATOM 2840 O O . GLY B 1 174 ? -2.525 9.008 4.734 1 96.25 174 GLY B O 1
ATOM 2841 N N . HIS B 1 175 ? -0.474 8.188 4.648 1 92.44 175 HIS B N 1
ATOM 2842 C CA . HIS B 1 175 ? -0.949 6.879 4.199 1 92.44 175 HIS B CA 1
ATOM 2843 C C . HIS B 1 175 ? -0.151 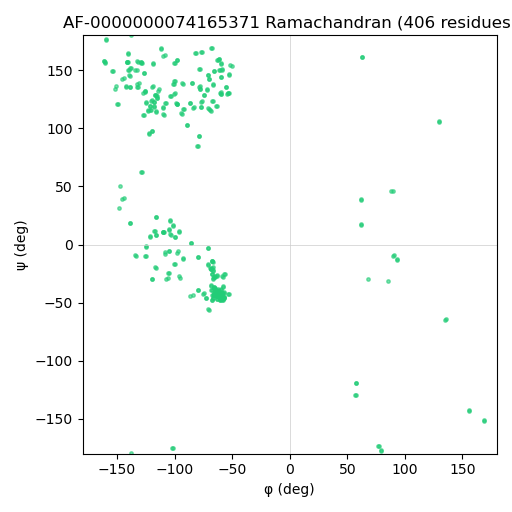5.75 4.848 1 92.44 175 HIS B C 1
ATOM 2845 O O . HIS B 1 175 ? 0.947 5.977 5.359 1 92.44 175 HIS B O 1
ATOM 2851 N N . GLY B 1 176 ? -0.762 4.531 4.727 1 88.38 176 GLY B N 1
ATOM 2852 C CA . GLY B 1 176 ? -0.099 3.41 5.375 1 88.38 176 GLY B CA 1
ATOM 2853 C C . GLY B 1 176 ? -0.344 3.355 6.871 1 88.38 176 GLY B C 1
ATOM 2854 O O . GLY B 1 176 ? -1.133 4.137 7.402 1 88.38 176 GLY B O 1
ATOM 2855 N N . GLY B 1 177 ? 0.266 2.416 7.52 1 88.5 177 GLY B N 1
ATOM 2856 C CA . GLY B 1 177 ? 0.077 2.238 8.953 1 88.5 177 GLY B CA 1
ATOM 2857 C C . GLY B 1 177 ? 0.87 3.227 9.789 1 88.5 177 GLY B C 1
ATOM 2858 O O . GLY B 1 177 ? 1.902 3.734 9.344 1 88.5 177 GLY B O 1
ATOM 2859 N N . VAL B 1 178 ? 0.32 3.529 10.977 1 91.94 178 VAL B N 1
ATOM 2860 C CA . VAL B 1 178 ? 1.112 4.238 11.977 1 91.94 178 VAL B CA 1
ATOM 2861 C C . VAL B 1 178 ? 2.266 3.354 12.438 1 91.94 178 VAL B C 1
ATOM 2863 O O . VAL B 1 178 ? 2.16 2.123 12.422 1 91.94 178 VAL B O 1
ATOM 2866 N N . PHE B 1 179 ? 3.328 4.02 12.797 1 94.06 179 PHE B N 1
ATOM 2867 C CA . PHE B 1 179 ? 4.52 3.266 13.172 1 94.06 179 PHE B CA 1
ATOM 2868 C C . PHE B 1 179 ? 5.199 3.889 14.383 1 94.06 179 PHE B C 1
ATOM 2870 O O . PHE B 1 179 ? 5.258 5.113 14.508 1 94.06 179 PHE B O 1
ATOM 2877 N N . GLU B 1 180 ? 5.578 3.074 15.273 1 96 180 GLU B N 1
ATOM 2878 C CA . GLU B 1 180 ? 6.43 3.449 16.406 1 96 180 GLU B CA 1
ATOM 2879 C C . GLU B 1 180 ? 7.73 2.648 16.406 1 96 180 GLU B C 1
ATOM 2881 O O . GLU B 1 180 ? 7.707 1.418 16.328 1 96 180 GLU B O 1
ATOM 2886 N N . GLY B 1 181 ? 8.805 3.299 16.391 1 97.31 181 GLY B N 1
ATOM 2887 C CA . GLY B 1 181 ? 10.117 2.66 16.328 1 97.31 181 GLY B CA 1
ATOM 2888 C C . GLY B 1 181 ? 11.188 3.562 15.75 1 97.31 181 GLY B C 1
ATOM 2889 O O . GLY B 1 181 ? 11.273 4.742 16.109 1 97.31 181 GLY B O 1
ATOM 2890 N N . ASP B 1 182 ? 12.086 2.967 14.992 1 97.62 182 ASP B N 1
ATOM 2891 C CA . ASP B 1 182 ? 13.188 3.721 14.398 1 97.62 182 ASP B CA 1
ATOM 2892 C C . ASP B 1 182 ? 12.727 4.477 13.156 1 97.62 182 ASP B C 1
ATOM 2894 O O . ASP B 1 182 ? 12.961 4.027 12.031 1 97.62 182 ASP B O 1
ATOM 2898 N N . VAL B 1 183 ? 12.188 5.613 13.359 1 98 183 VAL B N 1
ATOM 2899 C CA . VAL B 1 183 ? 11.602 6.434 12.305 1 98 183 VAL B CA 1
ATOM 2900 C C . VAL B 1 183 ? 12.688 6.883 11.336 1 98 183 VAL B C 1
ATOM 2902 O O . VAL B 1 183 ? 12.461 6.941 10.125 1 98 183 VAL B O 1
ATOM 2905 N N . ARG B 1 184 ? 13.82 7.188 11.852 1 98.31 184 ARG B N 1
ATOM 2906 C CA . ARG B 1 184 ? 14.938 7.605 11.008 1 98.31 184 ARG B CA 1
ATOM 2907 C C . ARG B 1 184 ? 15.305 6.52 10 1 98.31 184 ARG B C 1
ATOM 2909 O O . ARG B 1 184 ? 15.531 6.809 8.82 1 98.31 184 ARG B O 1
ATOM 2916 N N . ALA B 1 185 ? 15.312 5.301 10.453 1 97.75 185 ALA B N 1
ATOM 2917 C CA . ALA B 1 185 ? 15.633 4.191 9.555 1 97.75 185 ALA B CA 1
ATOM 2918 C C . ALA B 1 185 ? 14.609 4.074 8.438 1 97.75 185 ALA B C 1
ATOM 2920 O O . ALA B 1 185 ? 14.961 3.787 7.289 1 97.75 185 ALA B O 1
ATOM 2921 N N . VAL B 1 186 ? 13.344 4.266 8.727 1 96.69 186 VAL B N 1
ATOM 2922 C CA . VAL B 1 186 ? 12.273 4.227 7.734 1 96.69 186 VAL B CA 1
ATOM 2923 C C . VAL B 1 186 ? 12.516 5.301 6.676 1 96.69 186 VAL B C 1
ATOM 2925 O O . VAL B 1 186 ? 12.461 5.02 5.473 1 96.69 186 VAL B O 1
ATOM 2928 N N . ALA B 1 187 ? 12.82 6.535 7.129 1 98.19 187 ALA B N 1
ATOM 2929 C CA . ALA B 1 187 ? 13.047 7.652 6.219 1 98.19 187 ALA B CA 1
ATOM 2930 C C . ALA B 1 187 ? 14.305 7.426 5.379 1 98.19 187 ALA B C 1
ATOM 2932 O O . ALA B 1 187 ? 14.336 7.781 4.195 1 98.19 187 ALA B O 1
ATOM 2933 N N . GLU B 1 188 ? 15.297 6.832 5.984 1 98.12 188 GLU B N 1
ATOM 2934 C CA . GLU B 1 188 ? 16.531 6.531 5.254 1 98.12 188 GLU B CA 1
ATOM 2935 C C . GLU B 1 188 ? 16.281 5.504 4.152 1 98.12 188 GLU B C 1
ATOM 2937 O O . GLU B 1 188 ? 16.828 5.625 3.051 1 98.12 188 GLU B O 1
ATOM 2942 N N . ARG B 1 189 ? 15.508 4.512 4.465 1 96 189 ARG B N 1
ATOM 2943 C CA . ARG B 1 189 ? 15.172 3.51 3.457 1 96 189 ARG B CA 1
ATOM 2944 C C . ARG B 1 189 ? 14.383 4.133 2.311 1 96 189 ARG B C 1
ATOM 2946 O O . ARG B 1 189 ? 14.617 3.812 1.143 1 96 189 ARG B O 1
ATOM 2953 N N . ALA B 1 190 ? 13.43 4.957 2.654 1 96.69 190 ALA B N 1
ATOM 2954 C CA . ALA B 1 190 ? 12.672 5.676 1.634 1 96.69 190 ALA B CA 1
ATOM 2955 C C . ALA B 1 190 ? 13.594 6.496 0.739 1 96.69 190 ALA B C 1
ATOM 2957 O O . ALA B 1 190 ? 13.438 6.512 -0.484 1 96.69 190 ALA B O 1
ATOM 2958 N N . LEU B 1 191 ? 14.547 7.203 1.375 1 97.88 191 LEU B N 1
ATOM 2959 C CA . LEU B 1 191 ? 15.508 8.008 0.625 1 97.88 191 LEU B CA 1
ATOM 2960 C C . LEU B 1 191 ? 16.328 7.137 -0.32 1 97.88 191 LEU B C 1
ATOM 2962 O O . LEU B 1 191 ? 16.5 7.48 -1.492 1 97.88 191 LEU B O 1
ATOM 2966 N N . ASP B 1 192 ? 16.828 6.047 0.18 1 96.56 192 ASP B N 1
ATOM 2967 C CA . ASP B 1 192 ? 17.609 5.137 -0.644 1 96.56 192 ASP B CA 1
ATOM 2968 C C . ASP B 1 192 ? 16.828 4.668 -1.86 1 96.56 192 ASP B C 1
ATOM 2970 O O . ASP B 1 192 ? 17.344 4.66 -2.98 1 96.56 192 ASP B O 1
ATOM 2974 N N . ARG B 1 193 ? 15.656 4.301 -1.643 1 94 193 ARG B N 1
ATOM 2975 C CA . ARG B 1 193 ? 14.789 3.816 -2.711 1 94 193 ARG B CA 1
ATOM 2976 C C . ARG B 1 193 ? 14.469 4.926 -3.707 1 94 193 ARG B C 1
ATOM 2978 O O . ARG B 1 193 ? 14.484 4.699 -4.918 1 94 193 ARG B O 1
ATOM 2985 N N . ALA B 1 194 ? 14.172 6.098 -3.225 1 95.94 194 ALA B N 1
ATOM 2986 C CA . ALA B 1 194 ? 13.906 7.242 -4.094 1 95.94 194 ALA B CA 1
ATOM 2987 C C . ALA B 1 194 ? 15.117 7.551 -4.973 1 95.94 194 ALA B C 1
ATOM 2989 O O . ALA B 1 194 ? 14.961 7.887 -6.152 1 95.94 194 ALA B O 1
ATOM 2990 N N . GLN B 1 195 ? 16.25 7.441 -4.418 1 96.94 195 GLN B N 1
ATOM 2991 C CA . GLN B 1 195 ? 17.484 7.801 -5.105 1 96.94 195 GLN B CA 1
ATOM 2992 C C . GLN B 1 195 ? 17.766 6.828 -6.246 1 96.94 195 GLN B C 1
ATOM 2994 O O . GLN B 1 195 ? 18.547 7.141 -7.148 1 96.94 195 GLN B O 1
ATOM 2999 N N . ARG B 1 196 ? 17.188 5.633 -6.219 1 91.5 196 ARG B N 1
ATOM 3000 C CA . ARG B 1 196 ? 17.375 4.668 -7.297 1 91.5 196 ARG B CA 1
ATOM 3001 C C . ARG B 1 196 ? 16.719 5.148 -8.586 1 91.5 196 ARG B C 1
ATOM 3003 O O . ARG B 1 196 ? 17.062 4.676 -9.672 1 91.5 196 ARG B O 1
ATOM 3010 N N . ARG B 1 197 ? 15.734 5.98 -8.461 1 89 197 ARG B N 1
ATOM 3011 C CA . ARG B 1 197 ? 15.023 6.633 -9.555 1 89 197 ARG B CA 1
ATOM 3012 C C . ARG B 1 197 ? 14.328 5.609 -10.445 1 89 197 ARG B C 1
ATOM 3014 O O . ARG B 1 197 ? 14 5.902 -11.594 1 89 197 ARG B O 1
ATOM 3021 N N . ASP B 1 198 ? 14.188 4.398 -9.914 1 83.31 198 ASP B N 1
ATOM 3022 C CA . ASP B 1 198 ? 13.297 3.436 -10.562 1 83.31 198 ASP B CA 1
ATOM 3023 C C . ASP B 1 198 ? 11.828 3.84 -10.391 1 83.31 198 ASP B C 1
ATOM 3025 O O . ASP B 1 198 ? 11.469 4.469 -9.391 1 83.31 198 ASP B O 1
ATOM 3029 N N . PRO B 1 199 ? 10.992 3.553 -11.414 1 80.38 199 PRO B N 1
ATOM 3030 C CA . PRO B 1 199 ? 9.57 3.791 -11.172 1 80.38 199 PRO B CA 1
ATOM 3031 C C . PRO B 1 199 ? 9.055 3.086 -9.922 1 80.38 199 PRO B C 1
ATOM 3033 O O . PRO B 1 199 ? 9.406 1.931 -9.672 1 80.38 199 PRO B O 1
ATOM 3036 N N . LYS B 1 200 ? 8.375 3.854 -9.109 1 77.56 200 LYS B N 1
ATOM 3037 C CA . LYS B 1 200 ? 7.809 3.264 -7.898 1 77.56 200 LYS B CA 1
ATOM 3038 C C . LYS B 1 200 ? 6.848 2.129 -8.242 1 77.56 200 LYS B C 1
ATOM 3040 O O . LYS B 1 200 ? 6.848 1.089 -7.578 1 77.56 200 LYS B O 1
ATOM 3045 N N . TYR B 1 201 ? 6.008 2.387 -9.328 1 74.06 201 TYR B N 1
ATOM 3046 C CA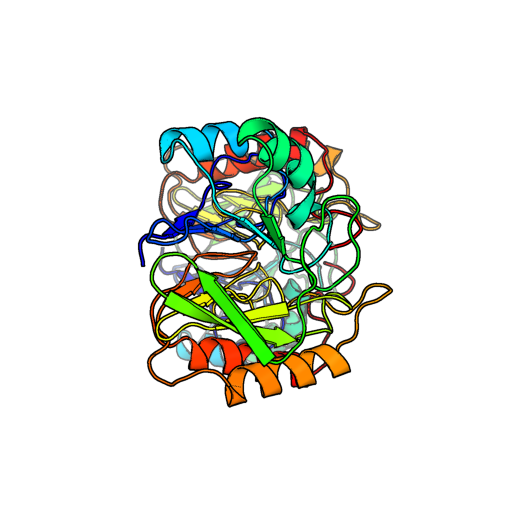 . TYR B 1 201 ? 5.09 1.393 -9.867 1 74.06 201 TYR B CA 1
ATOM 3047 C C . TYR B 1 201 ? 5.379 1.126 -11.344 1 74.06 201 TYR B C 1
ATOM 3049 O O . TYR B 1 201 ? 5.371 2.049 -12.164 1 74.06 201 TYR B O 1
ATOM 3057 N N . PRO B 1 202 ? 5.711 -0.127 -11.633 1 71.12 202 PRO B N 1
ATOM 3058 C CA . PRO B 1 202 ? 5.953 -0.41 -13.047 1 71.12 202 PRO B CA 1
ATOM 3059 C C . PRO B 1 202 ? 4.738 -0.117 -13.93 1 71.12 202 PRO B C 1
ATOM 3061 O O . PRO B 1 202 ? 3.609 -0.076 -13.43 1 71.12 202 PRO B O 1
ATOM 3064 N N . ASP B 1 203 ? 5.008 0.149 -15.227 1 64.19 203 ASP B N 1
ATOM 3065 C CA . ASP B 1 203 ? 4.039 0.603 -16.219 1 64.19 203 ASP B CA 1
ATOM 3066 C C . ASP B 1 203 ? 2.865 -0.366 -16.328 1 64.19 203 ASP B C 1
ATOM 3068 O O . ASP B 1 203 ? 1.787 0.004 -16.797 1 64.19 203 ASP B O 1
ATOM 3072 N N . ASP B 1 204 ? 3.104 -1.452 -16.016 1 66.31 204 ASP B N 1
ATOM 3073 C CA . ASP B 1 204 ? 2.014 -2.395 -16.25 1 66.31 204 ASP B CA 1
ATOM 3074 C C . ASP B 1 204 ? 1.306 -2.752 -14.938 1 66.31 204 ASP B C 1
ATOM 3076 O O . ASP B 1 204 ? 0.542 -3.719 -14.891 1 66.31 204 ASP B O 1
ATOM 3080 N N . GLN B 1 205 ? 1.447 -1.914 -13.922 1 68.06 205 GLN B N 1
ATOM 3081 C CA . GLN B 1 205 ? 0.832 -2.246 -12.641 1 68.06 205 GLN B CA 1
ATOM 3082 C C . GLN B 1 205 ? -0.514 -1.545 -12.484 1 68.06 205 GLN B C 1
ATOM 3084 O O . GLN B 1 205 ? -0.715 -0.447 -13 1 68.06 205 GLN B O 1
#

InterPro domains:
  IPR001279 Metallo-beta-lactamase [PF00753] (14-161)
  IPR001279 Metallo-beta-lactamase [SM00849] (14-175)
  IPR036866 Ribonuclease Z/Hydroxyacylglutathione hydrolase-like [G3DSA:3.60.15.10] (3-202)
  IPR036866 Ribonuclease Z/Hydroxyacylglutathione hydrolase-like [SSF56281] (12-185)
  IPR051453 Metallo-Beta-Lactamase Glyoxalase II [PTHR46233] (6-176)

Nearest PDB structures (foldseek):
  6s0i-assembly1_A  TM=8.779E-01  e=9.077E-11  Escherichia coli K-12
  4ysb-assembly1_B  TM=7.376E-01  e=2.301E-12  Myxococcus xanthus DK 1622
  5ve3-assembly2_A  TM=7.791E-01  e=3.351E-11  Paraburkholderia phytofirmans PsJN
  5ve4-assembly1_A  TM=7.710E-01  e=3.795E-11  Paraburkholderia phytofirmans PsJN
  5ve5-assembly2_B  TM=7.798E-01  e=4.575E-11  Paraburkholderia phytofirmans PsJN